Protein AF-A0A416Z9E9-F1 (afdb_monomer)

Secondary structure (DSSP, 8-state):
--SSSHHHHHHHHHHHHHHHTSS--S-EEEES-S---TT--HHHHHHHHHHHTTS--TTS---TTTTHHHHHHHHHHHHTTPPPPPP-SS--TT---BSSSSBBTTB-HHHH-HHHHHHHHS-STT-S---SSEEEEEEGGGGGSHHHHHHHHHH--TT-EEEEE-TTT--EEEEEEEEEEEEETTEEEEEEEETTTTEEEEHHHHHHTS-TT-EEEEEE-S-----HHHHHHHHHHHTS-HHHHHHHHHHHHT---SSHHHHHHHHHHHHHHHHHHHHHHHHH---PBPP-HHHHHHHHHHHHHHHHHHHHHHHT-S-HHHHHHHHHHHHHHHHHHHHHHHHHHHTTT---HHHHHHIIIIIIS--PPPTTB-

Foldseek 3Di:
DPPPPVVVVVVVVVVVVVVVVFDPDLKPFVDQAFDQPLQFQLLQLLVLLVPDLQPHDPVADQPLVAQNQQLSLLVSRVSRPDDFDQFAQDDDLCGADAQYDDPGRHGDCLNRPFVSVCQACHDDVNRRVVQANTKIKHFLLLLVDLLSVLVVLLQDGRSKKKWKAALPPRGTGGMWTWNHWAQDPNDTWTWIGGRNNSDIDTPSVVSNPDDRRIMIMIGHHHDQDDDPVLVVCLVVLLPDDLVRLRVLLVVLSPDDDPDSVSSSSSVSNNSSSSVNNSVVVVVPPPAQDADDLVNLVVVLVVLLVVLVVVLVVLVPDPDVVSVVVCVVVNVVSVVLNVVSVVLNVVSVVDPPVVVSQCCVDCPRVNHDPDPRHD

Radius of gyration: 22.49 Å; Cα contacts (8 Å, |Δi|>4): 586; chains: 1; bounding box: 53×65×63 Å

Structure (mmCIF, N/CA/C/O backbone):
data_AF-A0A416Z9E9-F1
#
_entry.id   AF-A0A416Z9E9-F1
#
loop_
_atom_site.group_PDB
_atom_site.id
_atom_site.type_symbol
_atom_site.label_atom_id
_atom_site.label_alt_id
_atom_site.label_comp_id
_atom_site.label_asym_id
_atom_site.label_entity_id
_atom_site.label_seq_id
_atom_site.pdbx_PDB_ins_code
_atom_site.Cartn_x
_atom_site.Cartn_y
_atom_site.Cartn_z
_atom_site.occupancy
_atom_site.B_iso_or_equiv
_atom_site.auth_seq_id
_atom_site.auth_comp_id
_atom_site.auth_asym_id
_atom_site.auth_atom_id
_atom_site.pdbx_PDB_model_num
ATOM 1 N N . MET A 1 1 ? 13.377 45.995 7.962 1.00 37.72 1 MET A N 1
ATOM 2 C CA . MET A 1 1 ? 12.159 45.199 8.269 1.00 37.72 1 MET A CA 1
ATOM 3 C C . MET A 1 1 ? 12.322 43.715 7.885 1.00 37.72 1 MET A C 1
ATOM 5 O O . MET A 1 1 ? 11.577 43.21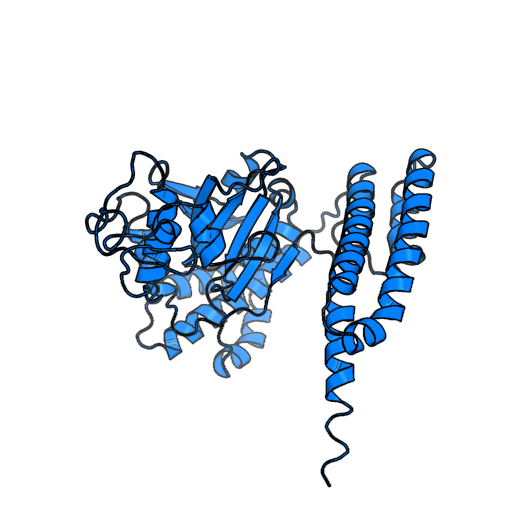5 7.058 1.00 37.72 1 MET A O 1
ATOM 9 N N . LYS A 1 2 ? 13.276 42.981 8.484 1.00 34.38 2 LYS A N 1
ATOM 10 C CA . LYS A 1 2 ? 13.505 41.537 8.215 1.00 34.38 2 LYS A CA 1
ATOM 11 C C . LYS A 1 2 ? 13.654 40.677 9.490 1.00 34.38 2 LYS A C 1
ATOM 13 O O . LYS A 1 2 ? 14.173 39.575 9.438 1.00 34.38 2 LYS A O 1
ATOM 18 N N . GLY A 1 3 ? 13.193 41.171 10.645 1.00 32.12 3 GLY A N 1
ATOM 19 C CA . GLY A 1 3 ? 13.444 40.541 11.955 1.00 32.12 3 GLY A CA 1
ATOM 20 C C . GLY A 1 3 ? 12.225 39.988 12.702 1.00 32.12 3 GLY A C 1
ATOM 21 O O . GLY A 1 3 ? 12.380 39.524 13.824 1.00 32.12 3 GLY A O 1
ATOM 22 N N . LYS A 1 4 ? 11.009 40.044 12.135 1.00 31.53 4 LYS A N 1
ATOM 23 C CA . LYS A 1 4 ? 9.770 39.666 12.857 1.00 31.53 4 LYS A CA 1
ATOM 2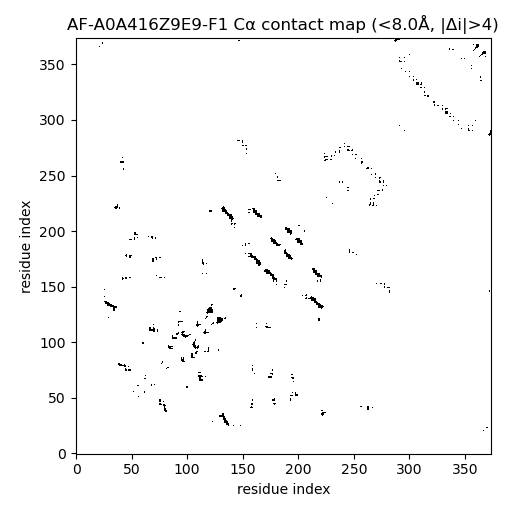4 C C . LYS A 1 4 ? 9.043 38.419 12.335 1.00 31.53 4 LYS A C 1
ATOM 26 O O . LYS A 1 4 ? 8.095 37.988 12.977 1.00 31.53 4 LYS A O 1
ATOM 31 N N . VAL A 1 5 ? 9.492 37.809 11.233 1.00 31.20 5 VAL A N 1
ATOM 32 C CA . VAL A 1 5 ? 8.805 36.647 10.623 1.00 31.20 5 VAL A CA 1
ATOM 33 C C . VAL A 1 5 ? 9.395 35.297 11.073 1.00 31.20 5 VAL A C 1
ATOM 35 O O . VAL A 1 5 ? 8.660 34.324 11.188 1.00 31.20 5 VAL A O 1
ATOM 38 N N . MET A 1 6 ? 10.676 35.228 11.463 1.00 29.56 6 MET A N 1
ATOM 39 C CA . MET A 1 6 ? 11.317 33.955 11.857 1.00 29.56 6 MET A CA 1
ATOM 40 C C . MET A 1 6 ? 10.970 33.449 13.267 1.00 29.56 6 MET A C 1
ATOM 42 O O . MET A 1 6 ? 11.140 32.267 13.531 1.00 29.56 6 MET A O 1
ATOM 46 N N . LYS A 1 7 ? 10.432 34.286 14.166 1.00 30.80 7 LYS A N 1
ATOM 47 C CA . LYS A 1 7 ? 10.030 33.836 15.517 1.00 30.80 7 LYS A CA 1
ATOM 48 C C . LYS A 1 7 ? 8.657 33.154 15.573 1.00 30.80 7 LYS A C 1
ATOM 50 O O . LYS A 1 7 ? 8.348 32.529 16.577 1.00 30.80 7 LYS A O 1
ATOM 55 N N . LYS A 1 8 ? 7.834 33.262 14.520 1.00 29.70 8 LYS A N 1
ATOM 56 C CA . LYS A 1 8 ? 6.525 32.586 14.457 1.00 29.70 8 LYS A CA 1
ATOM 57 C C . LYS A 1 8 ? 6.575 31.215 13.775 1.00 29.70 8 LYS A C 1
ATOM 59 O O . LYS A 1 8 ? 5.733 30.386 14.087 1.00 29.70 8 LYS A O 1
ATOM 64 N N . LEU A 1 9 ? 7.558 30.941 12.909 1.00 28.00 9 LEU A N 1
ATOM 65 C CA . LEU A 1 9 ? 7.670 29.631 12.249 1.00 28.00 9 LEU A CA 1
ATOM 66 C C . LEU A 1 9 ? 8.229 28.524 13.165 1.00 28.00 9 LEU A C 1
ATOM 68 O O . LEU A 1 9 ? 7.845 27.372 12.999 1.00 28.00 9 LEU A O 1
ATOM 72 N N . SER A 1 10 ? 9.069 28.849 14.157 1.00 34.03 10 SER A N 1
ATOM 73 C CA . SER A 1 10 ? 9.656 27.842 15.060 1.00 34.03 10 SER A CA 1
ATOM 74 C C . SER A 1 10 ? 8.680 27.315 16.119 1.00 34.03 10 SER A C 1
ATOM 76 O O . SER A 1 10 ? 8.810 26.180 16.561 1.00 34.03 10 SER A O 1
ATOM 78 N N . SER A 1 11 ? 7.677 28.110 16.505 1.00 32.28 11 SER A N 1
ATOM 79 C CA . SER A 1 11 ? 6.665 27.711 17.496 1.00 32.28 11 SER A CA 1
ATOM 80 C C . SER A 1 11 ? 5.547 26.851 16.893 1.00 32.28 11 SER A C 1
ATOM 82 O O . SER A 1 11 ? 4.965 26.041 17.606 1.00 32.28 11 SER A O 1
ATOM 84 N N . ILE A 1 12 ? 5.266 26.990 15.593 1.00 32.12 12 ILE A N 1
ATOM 85 C CA . ILE A 1 12 ? 4.216 26.220 14.903 1.00 32.12 12 ILE A CA 1
ATOM 86 C C . ILE A 1 12 ? 4.691 24.787 14.613 1.00 32.12 12 ILE A C 1
ATOM 88 O O . ILE A 1 12 ? 3.906 23.852 14.720 1.00 32.12 12 ILE A O 1
ATOM 92 N N . PHE A 1 13 ? 5.983 24.597 14.324 1.00 33.84 13 PHE A N 1
ATOM 93 C CA . PHE A 1 13 ? 6.562 23.268 14.092 1.00 33.84 13 PHE A CA 1
ATOM 94 C C . PHE A 1 13 ? 6.724 22.456 15.387 1.00 33.84 13 PHE A C 1
ATOM 96 O O . PHE A 1 13 ? 6.467 21.256 15.393 1.00 33.84 13 PHE A O 1
ATOM 103 N N . ALA A 1 14 ? 7.064 23.116 16.501 1.00 31.05 14 ALA A N 1
ATOM 104 C CA . ALA A 1 14 ? 7.094 22.483 17.820 1.00 31.05 14 ALA A CA 1
ATOM 105 C C . ALA A 1 14 ? 5.685 22.072 18.292 1.00 31.05 14 ALA A C 1
ATOM 107 O O . ALA A 1 14 ? 5.512 20.979 18.821 1.00 31.05 14 ALA A O 1
ATOM 108 N N . LEU A 1 15 ? 4.654 22.887 18.016 1.00 28.66 15 LEU A N 1
ATOM 109 C CA . LEU A 1 15 ? 3.263 22.514 18.300 1.00 28.66 15 LEU A CA 1
ATOM 110 C C . LEU A 1 15 ? 2.759 21.357 17.422 1.00 28.66 15 LEU A C 1
ATOM 112 O O . LEU A 1 15 ? 1.961 20.562 17.898 1.00 28.66 15 LEU A O 1
ATOM 116 N N . ALA A 1 16 ? 3.207 21.247 16.168 1.00 31.11 16 ALA A N 1
ATOM 117 C CA . ALA A 1 16 ? 2.793 20.168 15.267 1.00 31.11 16 ALA A CA 1
ATOM 118 C C . ALA A 1 16 ? 3.342 18.797 15.698 1.00 31.11 16 ALA A C 1
ATOM 120 O O . ALA A 1 16 ? 2.638 17.798 15.587 1.00 31.11 16 ALA A O 1
ATOM 121 N N . ILE A 1 17 ? 4.556 18.754 16.260 1.00 38.00 17 ILE A N 1
ATOM 122 C CA . ILE A 1 17 ? 5.147 17.519 16.799 1.00 38.00 17 ILE A CA 1
ATOM 123 C C . ILE A 1 17 ? 4.448 17.122 18.109 1.00 38.00 17 ILE A C 1
ATOM 125 O O . ILE A 1 17 ? 4.062 15.967 18.263 1.00 38.00 17 ILE A O 1
ATOM 129 N N . VAL A 1 18 ? 4.160 18.081 18.996 1.00 33.66 18 VAL A N 1
ATOM 130 C CA . VAL A 1 18 ? 3.412 17.824 20.243 1.00 33.66 18 VAL A CA 1
ATOM 131 C C . VAL A 1 18 ? 1.944 17.450 19.969 1.00 33.66 18 VAL A C 1
ATOM 133 O O . VAL A 1 18 ? 1.391 16.602 20.663 1.00 33.66 18 VAL A O 1
ATOM 136 N N . ALA A 1 19 ? 1.322 17.998 18.918 1.00 31.42 19 ALA A N 1
ATOM 137 C CA . ALA A 1 19 ? -0.028 17.625 18.484 1.00 31.42 19 ALA A CA 1
ATOM 138 C C . ALA A 1 19 ? -0.085 16.263 17.765 1.00 31.42 19 ALA A C 1
ATOM 140 O O . ALA A 1 19 ? -1.108 15.588 17.832 1.00 31.42 19 ALA A O 1
ATOM 141 N N . SER A 1 20 ? 1.008 15.823 17.129 1.00 35.00 20 SER A N 1
ATOM 142 C CA . SER A 1 20 ? 1.101 14.483 16.521 1.00 35.00 20 SER A CA 1
ATOM 143 C C . SER A 1 20 ? 1.224 13.346 17.547 1.00 35.00 20 SER A C 1
ATOM 145 O O . SER A 1 20 ? 1.009 12.188 17.208 1.00 35.00 20 SER A O 1
ATOM 147 N N . MET A 1 21 ? 1.515 13.673 18.811 1.00 37.28 21 MET A N 1
ATOM 148 C CA . MET A 1 21 ? 1.661 12.718 19.920 1.00 37.28 21 MET A CA 1
ATOM 149 C C . MET A 1 21 ? 0.378 12.542 20.765 1.00 37.28 21 MET A C 1
ATOM 151 O O . MET A 1 21 ? 0.430 11.920 21.828 1.00 37.28 21 MET A O 1
ATOM 155 N N . LEU A 1 22 ? -0.751 13.097 20.298 1.00 36.03 22 LEU A N 1
ATOM 156 C CA . LEU A 1 22 ? -2.071 13.122 20.957 1.00 36.03 22 LEU A CA 1
ATOM 157 C C . LEU A 1 22 ? -3.143 12.286 20.230 1.00 36.03 22 LEU A C 1
ATOM 159 O O . LEU A 1 22 ? -4.338 12.486 20.442 1.00 36.03 22 LEU A O 1
ATOM 163 N N . LEU A 1 23 ? -2.748 11.368 19.349 1.00 32.09 23 LEU A N 1
ATOM 164 C CA . LEU A 1 23 ? -3.682 10.474 18.672 1.00 32.09 23 LEU A CA 1
ATOM 165 C C . LEU A 1 23 ? -3.441 9.045 19.151 1.00 32.09 23 LEU A C 1
ATO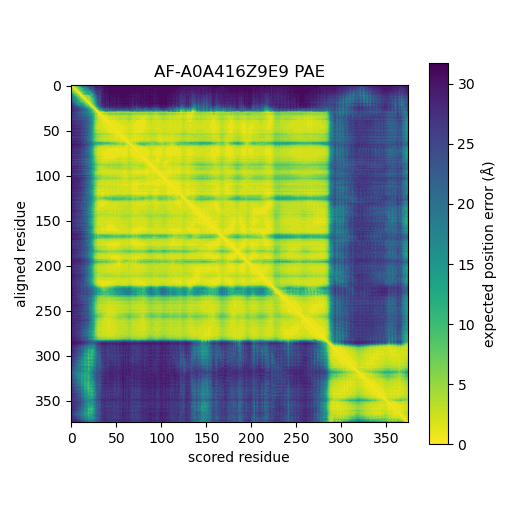M 167 O O . LEU A 1 23 ? -2.314 8.553 19.113 1.00 32.09 23 LEU A O 1
ATOM 171 N N . ASN A 1 24 ? -4.516 8.371 19.562 1.00 38.88 24 ASN A N 1
ATOM 172 C CA . ASN A 1 24 ? -4.565 6.919 19.501 1.00 38.88 24 ASN A CA 1
ATOM 173 C C . ASN A 1 24 ? -4.246 6.521 18.074 1.00 38.88 24 ASN A C 1
ATOM 175 O O . ASN A 1 24 ? -5.071 6.668 17.179 1.00 38.88 24 ASN A O 1
ATOM 179 N N . VAL A 1 25 ? -3.039 6.040 17.860 1.00 36.06 25 VAL A N 1
ATOM 180 C CA . VAL A 1 25 ? -2.725 5.322 16.651 1.00 36.06 25 VAL A CA 1
ATOM 181 C C . VAL A 1 25 ? -1.887 4.142 17.098 1.00 36.06 25 VAL A C 1
ATOM 183 O O . VAL A 1 25 ? -0.678 4.235 17.273 1.00 36.06 25 VAL A O 1
ATOM 186 N N . SER A 1 26 ? -2.538 2.988 17.161 1.00 36.75 26 SER A N 1
ATOM 187 C CA . SER A 1 26 ? -2.006 1.658 16.816 1.00 36.75 26 SER A CA 1
ATOM 188 C C . SER A 1 26 ? -1.337 1.620 15.422 1.00 36.75 26 SER A C 1
ATOM 190 O O . SER A 1 26 ? -1.172 0.579 14.802 1.00 36.75 26 SER A O 1
ATOM 192 N N . THR A 1 27 ? -0.946 2.779 14.894 1.00 39.44 27 THR A N 1
ATOM 193 C CA . THR A 1 27 ? -0.433 3.013 13.561 1.00 39.44 27 THR A CA 1
ATOM 194 C C . THR A 1 27 ? 0.827 3.828 13.763 1.00 39.44 27 THR A C 1
ATOM 196 O O . THR A 1 27 ? 0.797 5.044 13.968 1.00 39.44 27 THR A O 1
ATOM 199 N N . TYR A 1 28 ? 1.963 3.150 13.725 1.00 46.44 28 TYR A N 1
ATOM 200 C CA . TYR A 1 28 ? 3.233 3.841 13.633 1.00 46.44 28 TYR A CA 1
ATOM 201 C C . TYR A 1 28 ? 3.334 4.355 12.202 1.00 46.44 28 TYR A C 1
ATOM 203 O O . TYR A 1 28 ? 3.721 3.616 11.294 1.00 46.44 28 TYR A O 1
ATOM 211 N N . ALA A 1 29 ? 2.929 5.605 11.970 1.00 51.12 29 ALA A N 1
ATOM 212 C CA . ALA A 1 29 ? 3.428 6.327 10.812 1.00 51.12 29 ALA A CA 1
ATOM 213 C C . ALA A 1 29 ? 4.939 6.446 11.014 1.00 51.12 29 ALA A C 1
ATOM 215 O O . ALA A 1 29 ? 5.413 7.237 11.822 1.00 51.12 29 ALA A O 1
ATOM 216 N N . VAL A 1 30 ? 5.688 5.584 10.332 1.00 61.94 30 VAL A N 1
ATOM 217 C CA . VAL A 1 30 ? 7.149 5.571 10.419 1.00 61.94 30 VAL A CA 1
ATOM 218 C C . VAL A 1 30 ? 7.695 6.826 9.742 1.00 61.94 30 VAL A C 1
ATOM 220 O O . VAL A 1 30 ? 8.665 7.417 10.206 1.00 61.94 30 VAL A O 1
ATOM 223 N N . TYR A 1 31 ? 7.035 7.257 8.665 1.00 71.06 31 TYR A N 1
ATOM 224 C CA . TYR A 1 31 ? 7.172 8.594 8.102 1.00 71.06 31 TYR A CA 1
ATOM 225 C C . TYR A 1 31 ? 5.932 8.965 7.275 1.00 71.06 31 TYR A C 1
ATOM 227 O O . TYR A 1 31 ? 5.266 8.101 6.693 1.00 71.06 31 TYR A O 1
ATOM 235 N N . ASP A 1 32 ? 5.640 10.262 7.190 1.00 79.56 32 ASP A N 1
ATOM 236 C CA . ASP A 1 32 ? 4.487 10.819 6.472 1.00 79.56 32 ASP A CA 1
ATOM 237 C C . ASP A 1 32 ? 4.856 11.928 5.459 1.00 79.56 32 ASP A C 1
ATOM 239 O O . ASP A 1 32 ? 3.979 12.530 4.830 1.00 79.56 32 ASP A O 1
ATOM 243 N N . ASN A 1 33 ? 6.156 12.179 5.298 1.00 76.88 33 ASN A N 1
ATOM 244 C CA . ASN A 1 33 ? 6.738 13.329 4.609 1.00 76.88 33 ASN A CA 1
ATOM 245 C C . ASN A 1 33 ? 7.740 12.936 3.503 1.00 76.88 33 ASN A C 1
ATOM 247 O O . ASN A 1 33 ? 8.652 13.706 3.190 1.00 76.88 33 ASN A O 1
ATOM 251 N N . GLY A 1 34 ? 7.578 11.749 2.914 1.00 85.62 34 GLY A N 1
ATOM 252 C CA . GLY A 1 34 ? 8.381 11.284 1.784 1.00 85.62 34 GLY A CA 1
ATOM 253 C C . GLY A 1 34 ? 8.116 12.067 0.485 1.00 85.62 34 GLY A C 1
ATOM 254 O O . GLY A 1 34 ? 7.310 13.007 0.450 1.00 85.62 34 GLY A O 1
ATOM 255 N N . PRO A 1 35 ? 8.784 11.707 -0.627 1.00 91.19 35 PRO A N 1
ATOM 256 C CA . PRO A 1 35 ? 8.547 12.336 -1.921 1.00 91.19 35 PRO A CA 1
ATOM 257 C C . PRO A 1 35 ? 7.087 12.178 -2.354 1.00 91.19 35 PRO A C 1
ATOM 259 O O . PRO A 1 35 ? 6.490 11.111 -2.262 1.00 91.19 35 PRO A O 1
ATOM 262 N N . ARG A 1 36 ? 6.501 13.252 -2.891 1.00 88.25 36 ARG A N 1
ATOM 263 C CA . ARG A 1 36 ? 5.078 13.263 -3.267 1.00 88.25 36 ARG A CA 1
ATOM 264 C C . ARG A 1 36 ? 4.733 12.361 -4.454 1.00 88.25 36 ARG A C 1
ATOM 266 O O . ARG A 1 36 ? 3.560 12.044 -4.618 1.00 88.25 36 ARG A O 1
ATOM 273 N N . ASN A 1 37 ? 5.719 12.013 -5.286 1.00 94.56 37 ASN A N 1
ATOM 274 C CA . ASN A 1 37 ? 5.574 11.182 -6.487 1.00 94.56 37 ASN A CA 1
ATOM 275 C C . ASN A 1 37 ? 4.373 11.578 -7.366 1.00 94.56 37 ASN A C 1
ATOM 277 O O . ASN A 1 37 ? 3.569 10.740 -7.759 1.00 94.56 37 ASN A O 1
ATOM 281 N N . THR A 1 38 ? 4.238 12.872 -7.677 1.00 89.06 38 THR A N 1
ATOM 282 C CA . THR A 1 38 ? 3.080 13.421 -8.410 1.00 89.06 38 THR A CA 1
ATOM 283 C C . THR A 1 38 ? 2.961 12.918 -9.851 1.00 89.06 38 THR A C 1
ATOM 285 O O . THR A 1 38 ? 1.918 13.100 -10.475 1.00 89.06 38 THR A O 1
ATOM 288 N N . GLN A 1 39 ? 4.019 12.303 -10.382 1.00 91.81 39 GLN A N 1
ATOM 289 C CA . GLN A 1 39 ? 4.037 11.617 -11.673 1.00 91.81 39 GLN A CA 1
ATOM 290 C C . GLN A 1 39 ? 3.404 10.216 -11.643 1.00 91.81 39 GLN A C 1
ATOM 292 O O . GLN A 1 39 ? 3.127 9.671 -12.707 1.00 91.81 39 GLN A O 1
ATOM 297 N N . TYR A 1 40 ? 3.197 9.630 -10.458 1.00 95.81 40 TYR A N 1
ATOM 298 C CA . TYR A 1 40 ? 2.615 8.298 -10.326 1.00 95.81 40 TYR A CA 1
ATOM 299 C C . TYR A 1 40 ? 1.145 8.307 -10.764 1.00 95.81 40 TYR A C 1
ATOM 301 O O . TYR A 1 40 ? 0.335 9.092 -10.270 1.00 95.81 40 TYR A O 1
ATOM 309 N N . ASN A 1 41 ? 0.813 7.436 -11.708 1.00 96.50 41 ASN A N 1
ATOM 310 C CA . ASN A 1 41 ? -0.507 7.259 -12.285 1.00 96.50 41 ASN A CA 1
ATOM 311 C C . ASN A 1 41 ? -1.158 6.010 -11.678 1.00 96.50 41 ASN A C 1
ATOM 313 O O . ASN A 1 41 ? -0.851 4.870 -12.048 1.00 96.50 41 ASN A O 1
ATOM 317 N N . ARG A 1 42 ? -2.069 6.239 -10.732 1.00 96.38 42 ARG A N 1
ATOM 318 C CA . ARG A 1 42 ? -2.780 5.179 -10.013 1.00 96.38 42 ARG A CA 1
ATOM 319 C C . ARG A 1 42 ? -3.748 4.429 -10.926 1.00 96.38 42 ARG A C 1
ATOM 321 O O . ARG A 1 42 ? -3.937 3.234 -10.725 1.00 96.38 42 ARG A O 1
ATOM 328 N N . THR A 1 43 ? -4.307 5.066 -11.960 1.00 96.94 43 THR A N 1
ATOM 329 C CA . THR A 1 43 ? -5.160 4.379 -12.949 1.00 96.94 43 THR A CA 1
ATOM 330 C C . THR A 1 43 ? -4.367 3.346 -13.759 1.00 96.94 43 THR A C 1
ATOM 332 O O . THR A 1 43 ? -4.862 2.243 -14.003 1.00 96.94 43 THR A O 1
ATOM 335 N N . ASN A 1 44 ? -3.123 3.646 -14.133 1.00 97.69 44 ASN A N 1
ATOM 336 C CA . ASN A 1 44 ? -2.247 2.703 -14.829 1.00 97.69 44 ASN A CA 1
ATOM 337 C C . ASN A 1 44 ? -1.815 1.564 -13.905 1.00 97.69 44 ASN A C 1
ATOM 339 O O . ASN A 1 44 ? -1.877 0.405 -14.311 1.00 97.69 44 ASN A O 1
ATOM 343 N N . ALA A 1 45 ? -1.441 1.876 -12.659 1.00 98.38 45 ALA A N 1
ATOM 344 C CA . ALA A 1 45 ? -1.127 0.860 -11.656 1.00 98.38 45 ALA A CA 1
ATOM 345 C C . ALA A 1 45 ? -2.328 -0.072 -11.414 1.00 98.38 45 ALA A C 1
ATOM 347 O O . ALA A 1 45 ? -2.192 -1.290 -11.501 1.00 98.38 45 ALA A O 1
ATOM 348 N N . GLN A 1 46 ? -3.527 0.487 -11.218 1.00 97.94 46 GLN A N 1
ATOM 349 C CA . GLN A 1 46 ? -4.781 -0.261 -11.094 1.00 97.94 46 GLN A CA 1
ATOM 350 C C . GLN A 1 46 ? -5.020 -1.170 -12.306 1.00 97.94 46 GLN A C 1
ATOM 352 O O . GLN A 1 46 ? -5.261 -2.364 -12.144 1.00 97.94 46 GLN A O 1
ATOM 357 N N . SER A 1 47 ? -4.900 -0.628 -13.520 1.00 97.81 47 SER A N 1
ATOM 358 C CA . SER A 1 47 ? -5.098 -1.387 -14.762 1.00 97.81 47 SER A CA 1
ATOM 359 C C . SER A 1 47 ? -4.092 -2.531 -14.903 1.00 97.81 47 SER A C 1
ATOM 361 O O . SER A 1 47 ? -4.456 -3.623 -15.343 1.00 97.81 47 SER A O 1
ATOM 363 N N . TYR A 1 48 ? -2.837 -2.306 -14.501 1.00 98.56 48 TYR A N 1
ATOM 364 C CA . TYR A 1 48 ? -1.798 -3.332 -14.503 1.00 98.56 48 TYR A CA 1
ATOM 365 C C . TYR A 1 48 ? -2.141 -4.477 -13.549 1.00 98.56 48 TYR A C 1
ATOM 367 O O . TYR A 1 48 ? -2.106 -5.641 -13.947 1.00 98.56 48 TYR A O 1
ATOM 375 N N . ILE A 1 49 ? -2.537 -4.153 -12.313 1.00 98.50 49 ILE A N 1
ATOM 376 C CA . ILE A 1 49 ? -2.930 -5.155 -11.314 1.00 98.50 49 ILE A CA 1
ATOM 377 C C . ILE A 1 49 ? -4.139 -5.948 -11.821 1.00 98.50 49 ILE A C 1
ATOM 379 O O . ILE A 1 49 ? -4.126 -7.177 -11.797 1.00 98.50 49 ILE A O 1
ATOM 383 N N . GLY A 1 50 ? -5.156 -5.257 -12.345 1.00 97.81 50 GLY A N 1
ATOM 384 C CA . GLY A 1 50 ? -6.353 -5.867 -12.925 1.00 97.81 50 GLY A CA 1
ATOM 385 C C . GLY A 1 50 ? -6.051 -6.859 -14.051 1.00 97.81 50 GLY A C 1
ATOM 386 O O . GLY A 1 50 ? -6.673 -7.916 -14.124 1.00 97.81 50 GLY A O 1
ATOM 387 N N . ARG A 1 51 ? -5.073 -6.541 -14.905 1.00 98.06 51 ARG A N 1
ATOM 388 C CA . ARG A 1 51 ? -4.675 -7.384 -16.038 1.00 98.06 51 ARG A CA 1
ATOM 389 C C . ARG A 1 51 ? -3.833 -8.589 -15.628 1.00 98.06 51 ARG A C 1
ATOM 391 O O . ARG A 1 51 ? -4.010 -9.655 -16.209 1.00 98.06 51 ARG A O 1
ATOM 398 N N . TYR A 1 52 ? -2.911 -8.412 -14.683 1.00 98.38 52 TYR A N 1
ATOM 399 C CA . TYR A 1 52 ? -1.843 -9.387 -14.455 1.00 98.38 52 TYR A CA 1
ATOM 400 C C . TYR A 1 52 ? -1.924 -10.140 -13.128 1.00 98.38 52 TYR A C 1
ATOM 402 O O . TYR A 1 52 ? -1.099 -11.013 -12.902 1.00 98.38 52 TYR A O 1
ATOM 410 N N . THR A 1 53 ? -2.912 -9.885 -12.264 1.00 98.12 53 THR A N 1
ATOM 411 C CA . THR A 1 53 ? -3.038 -10.615 -10.983 1.00 98.12 53 THR A CA 1
ATOM 412 C C . THR A 1 53 ? -3.153 -12.132 -11.170 1.00 98.12 53 THR A C 1
ATOM 414 O O . THR A 1 53 ? -2.474 -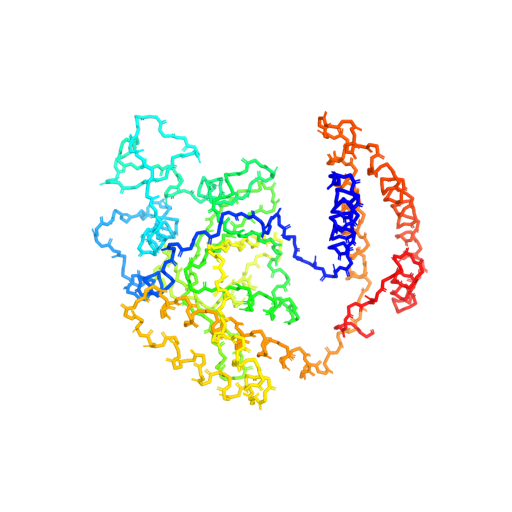12.863 -10.464 1.00 98.12 53 THR A O 1
ATOM 417 N N . THR A 1 54 ? -3.963 -12.604 -12.125 1.00 97.06 54 THR A N 1
ATOM 418 C CA . THR A 1 54 ? -4.221 -14.045 -12.354 1.00 97.06 54 THR A CA 1
ATOM 419 C C . THR A 1 54 ? -3.516 -14.614 -13.584 1.00 97.06 54 THR A C 1
ATOM 421 O O . THR A 1 54 ? -3.823 -15.714 -14.037 1.00 97.06 54 THR A O 1
ATOM 424 N N . SER A 1 55 ? -2.643 -13.825 -14.202 1.00 95.44 55 SER A N 1
ATOM 425 C CA . SER A 1 55 ? -1.874 -14.209 -15.381 1.00 95.44 55 SER A CA 1
ATOM 426 C C . SER A 1 55 ? -0.610 -13.363 -15.381 1.00 95.44 55 SER A C 1
ATOM 428 O O . SER A 1 55 ? -0.699 -12.197 -15.765 1.00 95.44 55 SER A O 1
ATOM 430 N N . PRO A 1 56 ? 0.545 -13.896 -14.956 1.00 95.62 56 PRO A N 1
ATOM 431 C CA . PRO A 1 56 ? 1.793 -13.142 -14.915 1.00 95.62 56 PRO A CA 1
ATOM 432 C C . PRO A 1 56 ? 2.119 -12.471 -16.254 1.00 95.62 56 PRO A C 1
ATOM 434 O O . PRO A 1 56 ? 1.799 -12.995 -17.325 1.00 95.62 56 PRO A O 1
ATOM 437 N N . ASN A 1 57 ? 2.733 -11.287 -16.204 1.00 97.38 57 ASN A N 1
ATOM 438 C CA . ASN A 1 57 ? 3.083 -10.551 -17.414 1.00 97.38 57 ASN A CA 1
ATOM 439 C C . ASN A 1 57 ? 4.246 -11.256 -18.147 1.00 97.38 57 ASN A C 1
ATOM 441 O O . ASN A 1 57 ? 5.335 -11.324 -17.577 1.00 97.38 57 ASN A O 1
ATOM 445 N N . PRO A 1 58 ? 4.068 -11.719 -19.402 1.00 96.88 58 PRO A N 1
ATOM 446 C CA . PRO A 1 58 ? 5.111 -12.432 -20.144 1.00 96.88 58 PRO A CA 1
ATOM 447 C C . PRO A 1 58 ? 6.349 -11.583 -20.478 1.00 96.88 58 PRO A C 1
ATOM 449 O O . PRO A 1 58 ? 7.381 -12.147 -20.838 1.00 96.88 58 PRO A O 1
ATOM 452 N N . ASP A 1 59 ? 6.277 -10.254 -20.351 1.00 97.00 59 ASP A N 1
ATOM 453 C CA . ASP A 1 59 ? 7.429 -9.360 -20.545 1.00 97.00 59 ASP A CA 1
ATOM 454 C C . ASP A 1 59 ? 8.452 -9.448 -19.396 1.00 97.00 59 ASP A C 1
ATOM 456 O O . ASP A 1 59 ? 9.581 -8.966 -19.519 1.00 97.00 59 ASP A O 1
ATOM 460 N N . TYR A 1 60 ? 8.071 -10.061 -18.273 1.00 97.56 60 TYR A N 1
ATOM 461 C CA . TYR A 1 60 ? 8.919 -10.253 -17.104 1.00 97.56 60 TYR A CA 1
ATOM 462 C C . TYR A 1 60 ? 9.116 -11.743 -16.843 1.00 97.56 60 TYR A C 1
ATOM 464 O O . TYR A 1 60 ? 8.218 -12.563 -17.013 1.00 97.56 60 TYR A O 1
ATOM 472 N N . TYR A 1 61 ? 10.314 -12.102 -16.393 1.00 96.25 61 TYR A N 1
ATOM 473 C CA . TYR A 1 61 ? 10.567 -13.447 -15.890 1.00 96.25 61 TYR A CA 1
ATOM 474 C C . TYR A 1 61 ? 9.699 -13.714 -14.656 1.00 96.25 61 TYR A C 1
ATOM 476 O O . TYR A 1 61 ? 9.683 -12.899 -13.731 1.00 96.25 61 TYR A O 1
ATOM 484 N N . TYR A 1 62 ? 9.019 -14.859 -14.663 1.00 95.75 62 TYR A N 1
ATOM 485 C CA . TYR A 1 62 ? 8.191 -15.327 -13.560 1.00 95.75 62 TYR A CA 1
ATOM 486 C C . TYR A 1 62 ? 9.043 -16.109 -12.558 1.00 95.75 62 TYR A C 1
ATOM 488 O O . TYR A 1 62 ? 9.527 -17.201 -12.866 1.00 95.75 62 TYR A O 1
ATOM 496 N N . PHE A 1 63 ? 9.238 -15.546 -11.369 1.00 91.50 63 PHE A N 1
ATOM 497 C CA . PHE A 1 63 ? 10.119 -16.090 -10.331 1.00 91.50 63 PHE A CA 1
ATOM 498 C C . PHE A 1 63 ? 9.410 -17.156 -9.485 1.00 91.50 63 PHE A C 1
ATOM 500 O O . PHE A 1 63 ? 9.155 -16.959 -8.291 1.00 91.50 63 PHE A O 1
ATOM 507 N N . ASN A 1 64 ? 9.086 -18.296 -10.102 1.00 86.25 64 ASN A N 1
ATOM 508 C CA . ASN A 1 64 ? 8.406 -19.413 -9.436 1.00 86.25 64 ASN A CA 1
ATOM 509 C C . ASN A 1 64 ? 9.231 -20.045 -8.297 1.00 86.25 64 ASN A C 1
ATOM 511 O O . ASN A 1 64 ? 8.679 -20.697 -7.413 1.00 86.25 64 ASN A O 1
ATOM 515 N N . GLU A 1 65 ? 10.540 -19.806 -8.281 1.00 83.94 65 GLU A N 1
ATOM 516 C CA . GLU A 1 65 ? 11.469 -20.172 -7.215 1.00 83.94 65 GLU A CA 1
ATOM 517 C C . GLU A 1 65 ? 11.377 -19.264 -5.972 1.00 83.94 65 GLU A C 1
ATOM 519 O O . GLU A 1 65 ? 12.038 -19.518 -4.962 1.00 83.94 65 GLU A O 1
ATOM 524 N N . GLY A 1 66 ? 10.559 -18.211 -6.036 1.00 84.75 66 GLY A N 1
ATOM 525 C CA . GLY A 1 66 ? 10.380 -17.209 -4.995 1.00 84.75 66 GLY A CA 1
ATOM 526 C C . GLY A 1 66 ? 10.818 -15.814 -5.442 1.00 84.75 66 GLY A C 1
ATOM 527 O O . GLY A 1 66 ? 11.770 -15.636 -6.197 1.00 84.75 66 GLY A O 1
ATOM 528 N N . GLY A 1 67 ? 10.125 -14.797 -4.927 1.00 85.69 67 GLY A N 1
ATOM 529 C CA . GLY A 1 67 ? 10.378 -13.389 -5.254 1.00 85.69 67 GLY A CA 1
ATOM 530 C C . GLY A 1 67 ? 9.373 -12.780 -6.230 1.00 85.69 67 GLY A C 1
ATOM 531 O O . GLY A 1 67 ? 9.304 -11.553 -6.334 1.00 85.69 67 GLY A O 1
ATOM 532 N N . ASP A 1 68 ? 8.526 -13.593 -6.868 1.00 95.19 68 ASP A N 1
ATOM 533 C CA . ASP A 1 68 ? 7.589 -13.081 -7.869 1.00 95.19 68 ASP A CA 1
ATOM 534 C C . ASP A 1 68 ? 6.555 -12.116 -7.287 1.00 95.19 68 ASP A C 1
ATOM 536 O O . ASP A 1 68 ? 6.320 -11.056 -7.856 1.00 95.19 68 ASP A O 1
ATOM 540 N N . CYS A 1 69 ? 6.082 -12.350 -6.057 1.00 96.19 69 CYS A N 1
ATOM 541 C CA . CYS A 1 69 ? 5.235 -11.387 -5.348 1.00 96.19 69 CYS A CA 1
ATOM 542 C C . CYS A 1 69 ? 5.853 -9.974 -5.266 1.00 96.19 69 CYS A C 1
ATOM 544 O O . CYS A 1 69 ? 5.141 -8.972 -5.300 1.00 96.19 69 CYS A O 1
ATOM 546 N N . THR A 1 70 ? 7.185 -9.874 -5.173 1.00 97.62 70 THR A N 1
ATOM 547 C CA . THR A 1 70 ? 7.905 -8.590 -5.154 1.00 97.62 70 THR A CA 1
ATOM 548 C C . THR A 1 70 ? 8.175 -8.076 -6.563 1.00 97.62 70 THR A C 1
ATOM 550 O O . THR A 1 70 ? 8.049 -6.875 -6.797 1.00 97.62 70 THR A O 1
ATOM 553 N N . SER A 1 71 ? 8.489 -8.969 -7.507 1.00 98.12 71 SER A N 1
ATOM 554 C CA . SER A 1 71 ? 8.597 -8.622 -8.928 1.00 98.12 71 SER A CA 1
ATOM 555 C C . SER A 1 71 ? 7.296 -7.990 -9.422 1.00 98.12 71 SER A C 1
ATOM 557 O O . SER A 1 71 ? 7.332 -6.905 -9.997 1.00 98.12 71 SER A O 1
ATOM 559 N N . PHE A 1 72 ? 6.147 -8.591 -9.111 1.00 98.62 72 PHE A N 1
ATOM 560 C CA . PHE A 1 72 ? 4.823 -8.062 -9.415 1.00 98.62 72 PHE A CA 1
ATOM 561 C C . PHE A 1 72 ? 4.598 -6.676 -8.817 1.00 98.62 72 PHE A C 1
ATOM 563 O O . PHE A 1 72 ? 4.232 -5.753 -9.539 1.00 98.62 72 PHE A O 1
ATOM 570 N N . ALA A 1 73 ? 4.882 -6.494 -7.524 1.00 98.69 73 ALA A N 1
ATOM 571 C CA . ALA A 1 73 ? 4.796 -5.183 -6.884 1.00 98.69 73 ALA A CA 1
ATOM 572 C C . ALA A 1 73 ? 5.672 -4.142 -7.605 1.00 98.69 73 ALA A C 1
ATOM 574 O O . ALA A 1 73 ? 5.209 -3.040 -7.893 1.00 98.69 73 ALA A O 1
ATOM 575 N N . SER A 1 74 ? 6.907 -4.493 -7.978 1.00 98.75 74 SER A N 1
ATOM 576 C CA . SER A 1 74 ? 7.792 -3.593 -8.724 1.00 98.75 74 SER A CA 1
ATOM 577 C C . SER A 1 74 ? 7.261 -3.262 -10.122 1.00 98.75 74 SER A C 1
ATOM 579 O O . SER A 1 74 ? 7.300 -2.104 -10.542 1.00 98.75 74 SER A O 1
ATOM 581 N N . GLN A 1 75 ? 6.707 -4.251 -10.825 1.00 98.75 75 GLN A N 1
ATOM 582 C CA . GLN A 1 75 ? 6.063 -4.058 -12.122 1.00 98.75 75 GLN A CA 1
ATOM 583 C C . GLN A 1 75 ? 4.861 -3.110 -12.024 1.00 98.75 75 GLN A C 1
ATOM 585 O O . GLN A 1 75 ? 4.719 -2.225 -12.864 1.00 98.75 75 GLN A O 1
ATOM 590 N N . VAL A 1 76 ? 4.037 -3.240 -10.979 1.00 98.81 76 VAL A N 1
ATOM 591 C CA . VAL A 1 76 ? 2.910 -2.334 -10.701 1.00 98.81 76 VAL A CA 1
ATOM 592 C C . VAL A 1 76 ? 3.399 -0.896 -10.546 1.00 98.81 76 VAL A C 1
ATOM 594 O O . VAL A 1 76 ? 2.848 0.007 -11.179 1.00 98.81 76 VAL A O 1
ATOM 597 N N . LEU A 1 77 ? 4.461 -0.677 -9.762 1.00 98.81 77 LEU A N 1
ATOM 598 C CA . LEU A 1 77 ? 5.025 0.662 -9.575 1.00 98.81 77 LEU A CA 1
ATOM 599 C C . LEU A 1 77 ? 5.574 1.244 -10.881 1.00 98.81 77 LEU A C 1
ATOM 601 O O . LEU A 1 77 ? 5.355 2.420 -11.180 1.00 98.81 77 LEU A O 1
ATOM 605 N N . TYR A 1 78 ? 6.258 0.423 -11.677 1.00 98.81 78 TYR A N 1
ATOM 606 C CA . TYR A 1 78 ? 6.793 0.838 -12.970 1.00 98.81 78 TYR A CA 1
ATOM 607 C C . TYR A 1 78 ? 5.685 1.165 -13.978 1.00 98.81 78 TYR A C 1
ATOM 609 O O . TYR A 1 78 ? 5.730 2.211 -14.623 1.00 98.81 78 TYR A O 1
ATOM 617 N N . ALA A 1 79 ? 4.643 0.335 -14.060 1.00 98.56 79 ALA A N 1
ATOM 618 C CA . ALA A 1 79 ? 3.470 0.582 -14.898 1.00 98.56 79 ALA A CA 1
ATOM 619 C C . ALA A 1 79 ? 2.704 1.844 -14.469 1.00 98.56 79 ALA A C 1
ATOM 621 O O . ALA A 1 79 ? 2.180 2.575 -15.311 1.00 98.56 79 ALA A O 1
ATOM 622 N N . GLY A 1 80 ? 2.696 2.142 -13.168 1.00 98.00 80 GLY A N 1
ATOM 623 C CA . GLY A 1 80 ? 2.211 3.406 -12.624 1.00 98.00 80 GLY A CA 1
ATOM 624 C C . GLY A 1 80 ? 3.127 4.606 -12.898 1.00 98.00 80 GLY A C 1
ATOM 625 O O . GLY A 1 80 ? 2.786 5.719 -12.522 1.00 98.00 80 GLY A O 1
ATOM 626 N N . GLY A 1 81 ? 4.266 4.440 -13.573 1.00 97.50 81 GLY A N 1
ATOM 627 C CA . GLY A 1 81 ? 5.126 5.545 -14.011 1.00 97.50 81 GLY A CA 1
ATOM 628 C C . GLY A 1 81 ? 6.286 5.879 -13.073 1.00 97.50 81 GLY A C 1
ATOM 629 O O . GLY A 1 81 ? 6.891 6.944 -13.214 1.00 97.50 81 GLY A O 1
ATOM 630 N N . MET A 1 82 ? 6.626 5.003 -12.122 1.00 98.31 82 MET A N 1
ATOM 631 C CA . MET A 1 82 ? 7.867 5.151 -11.361 1.00 98.31 82 MET A CA 1
ATOM 632 C C . MET A 1 82 ? 9.076 4.767 -12.216 1.00 98.31 82 MET A C 1
ATOM 634 O O . MET A 1 82 ? 9.147 3.664 -12.750 1.00 98.31 82 MET A O 1
ATOM 638 N N . SER A 1 83 ? 10.052 5.667 -12.327 1.00 97.44 83 SER A N 1
ATOM 639 C CA . SER A 1 83 ? 11.249 5.433 -13.137 1.00 97.44 83 SER A CA 1
ATOM 640 C C . SER A 1 83 ? 12.207 4.440 -12.483 1.00 97.44 83 SER A C 1
ATOM 642 O O . SER A 1 83 ? 12.571 4.588 -11.316 1.00 97.44 83 SER A O 1
ATOM 6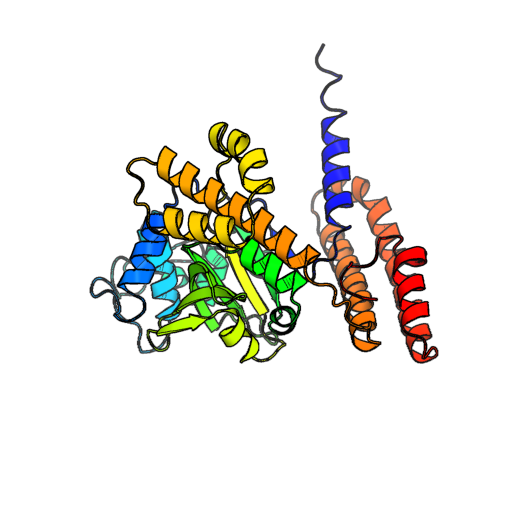44 N N . MET A 1 84 ? 12.689 3.482 -13.273 1.00 98.19 84 MET A N 1
ATOM 645 C CA . MET A 1 84 ? 13.834 2.649 -12.906 1.00 98.19 84 MET A CA 1
ATOM 646 C C . MET A 1 84 ? 15.112 3.490 -12.797 1.00 98.19 84 MET A C 1
ATOM 648 O O . MET A 1 84 ? 15.296 4.467 -13.529 1.00 98.19 84 MET A O 1
ATOM 652 N N . THR A 1 85 ? 16.029 3.086 -11.920 1.00 97.94 85 THR A N 1
ATOM 653 C CA . THR A 1 85 ? 17.393 3.631 -11.917 1.00 97.94 85 THR A CA 1
ATOM 654 C C . THR A 1 85 ? 18.201 3.048 -13.078 1.00 97.94 85 THR A C 1
ATOM 656 O O . THR A 1 85 ? 17.865 1.989 -13.598 1.00 97.94 85 THR A O 1
ATOM 659 N N . ALA A 1 86 ? 19.303 3.696 -13.460 1.00 97.44 86 ALA A N 1
ATOM 660 C CA . ALA A 1 86 ? 20.200 3.153 -14.479 1.00 97.44 86 ALA A CA 1
ATOM 661 C C . ALA A 1 86 ? 20.811 1.801 -14.054 1.00 97.44 86 ALA A C 1
ATOM 663 O O . ALA A 1 86 ? 21.080 1.578 -12.870 1.00 97.44 86 ALA A O 1
ATOM 664 N N . ALA A 1 87 ? 21.062 0.929 -15.036 1.00 97.00 87 ALA A N 1
ATOM 665 C CA . ALA A 1 87 ? 21.757 -0.337 -14.827 1.00 97.00 87 ALA A CA 1
ATOM 666 C C . ALA A 1 87 ? 23.196 -0.112 -14.342 1.00 97.00 87 ALA A C 1
ATOM 668 O O . ALA A 1 87 ? 23.909 0.754 -14.853 1.00 97.00 87 ALA A O 1
ATOM 669 N N . VAL A 1 88 ? 23.643 -0.942 -13.400 1.00 96.38 88 VAL A N 1
ATOM 670 C CA . VAL A 1 88 ? 25.003 -0.916 -12.842 1.00 96.38 88 VAL A CA 1
ATOM 671 C C . VAL A 1 88 ? 25.524 -2.339 -12.660 1.00 96.38 88 VAL A C 1
ATOM 673 O O . VAL A 1 88 ? 24.740 -3.272 -12.519 1.00 96.38 88 VAL A O 1
ATOM 676 N N . ASP A 1 89 ? 26.845 -2.519 -12.655 1.00 92.62 89 ASP A N 1
ATOM 677 C CA . ASP A 1 89 ? 27.454 -3.849 -12.499 1.00 92.62 89 ASP A CA 1
ATOM 678 C C . ASP A 1 89 ? 27.220 -4.446 -11.105 1.00 92.62 89 ASP A C 1
ATOM 680 O O . ASP A 1 89 ? 26.920 -5.630 -10.980 1.00 92.62 89 ASP A O 1
ATOM 684 N N . ASN A 1 90 ? 27.296 -3.609 -10.066 1.00 94.69 90 ASN A N 1
ATOM 685 C CA . ASN A 1 90 ? 27.135 -4.005 -8.667 1.00 94.69 90 ASN A CA 1
ATOM 686 C C . ASN A 1 90 ? 25.952 -3.246 -8.043 1.00 94.69 90 ASN A C 1
ATOM 688 O O . ASN A 1 90 ? 26.168 -2.236 -7.367 1.00 94.69 90 ASN A O 1
ATOM 692 N N . PRO A 1 91 ? 24.702 -3.659 -8.323 1.00 96.19 91 PRO A N 1
ATOM 693 C CA . PRO A 1 91 ? 23.530 -3.004 -7.763 1.00 96.19 91 PRO A CA 1
ATOM 694 C C . PRO A 1 91 ? 23.497 -3.127 -6.240 1.00 96.19 91 PRO A C 1
ATOM 696 O O . PRO A 1 91 ? 23.828 -4.1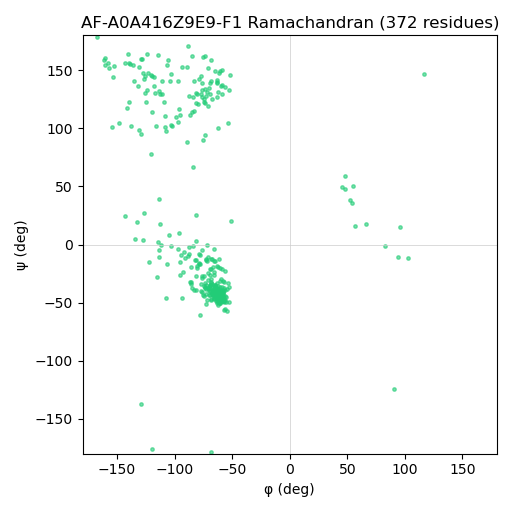66 -5.673 1.00 96.19 91 PRO A O 1
ATOM 699 N N . THR A 1 92 ? 23.058 -2.055 -5.591 1.00 94.75 92 THR A N 1
ATOM 700 C CA . THR A 1 92 ? 22.869 -1.965 -4.137 1.00 94.75 92 THR A CA 1
ATOM 701 C C . THR A 1 92 ? 21.405 -1.661 -3.817 1.00 94.75 92 THR A C 1
ATOM 703 O O . THR A 1 92 ? 20.580 -1.514 -4.722 1.00 94.75 92 THR A O 1
ATOM 706 N N . ASP A 1 93 ? 21.086 -1.468 -2.537 1.00 93.19 93 ASP A N 1
ATOM 707 C CA . ASP A 1 93 ? 19.747 -1.070 -2.082 1.00 93.19 93 ASP A CA 1
ATOM 708 C C . ASP A 1 93 ? 19.315 0.331 -2.539 1.00 93.19 93 ASP A C 1
ATOM 710 O O . ASP A 1 93 ? 18.175 0.726 -2.316 1.00 93.19 93 ASP A O 1
ATOM 714 N N . SER A 1 94 ? 20.189 1.085 -3.217 1.00 94.56 94 SER A N 1
ATOM 715 C CA . SER A 1 94 ? 19.845 2.347 -3.882 1.00 94.56 94 SER A CA 1
ATOM 716 C C . SER A 1 94 ? 19.553 2.198 -5.381 1.00 94.56 94 SER A C 1
ATOM 718 O O . SER A 1 94 ? 19.174 3.179 -6.025 1.00 94.56 94 SER A O 1
ATOM 720 N N . SER A 1 95 ? 19.704 0.993 -5.936 1.00 97.31 95 SER A N 1
ATOM 721 C CA . SER A 1 95 ? 19.356 0.644 -7.317 1.00 97.31 95 SER A CA 1
ATOM 722 C C . SER A 1 95 ? 17.970 0.006 -7.354 1.00 97.31 95 SER A C 1
ATOM 724 O O . SER A 1 95 ? 17.672 -0.794 -6.478 1.00 97.31 95 SER A O 1
ATOM 726 N N . TRP A 1 96 ? 17.137 0.296 -8.354 1.00 98.44 96 TRP A N 1
ATOM 727 C CA . TRP A 1 96 ? 15.846 -0.377 -8.573 1.00 98.44 96 TRP A CA 1
ATOM 728 C C . TRP A 1 96 ? 15.524 -0.430 -10.064 1.00 98.44 96 TRP A C 1
ATOM 730 O O . TRP A 1 96 ? 15.200 0.595 -10.667 1.00 98.44 96 TRP A O 1
ATOM 740 N N . TYR A 1 97 ? 15.681 -1.610 -10.669 1.00 98.62 97 TYR A N 1
ATOM 741 C CA . TYR A 1 97 ? 15.418 -1.825 -12.091 1.00 98.62 97 TYR A CA 1
ATOM 742 C C . TYR A 1 97 ? 15.232 -3.299 -12.450 1.00 98.62 97 TYR A C 1
ATOM 744 O O . TYR A 1 97 ? 15.734 -4.202 -11.773 1.00 98.62 97 TYR A O 1
ATOM 752 N N . TYR A 1 98 ? 14.573 -3.508 -13.588 1.00 98.31 98 TYR A N 1
ATOM 753 C CA . TYR A 1 98 ? 14.519 -4.770 -14.308 1.00 98.31 98 TYR A CA 1
ATOM 754 C C . TYR A 1 98 ? 14.590 -4.500 -15.811 1.00 98.31 98 TYR A C 1
ATOM 756 O O . TYR A 1 98 ? 13.712 -3.867 -16.389 1.00 98.31 98 TYR A O 1
ATOM 764 N N . TYR A 1 99 ? 15.637 -5.012 -16.438 1.00 97.81 99 TYR A N 1
ATOM 765 C CA . TYR A 1 99 ? 15.868 -5.008 -17.878 1.00 97.81 99 TYR A CA 1
ATOM 766 C C . TYR A 1 99 ? 15.873 -6.428 -18.453 1.00 97.81 99 TYR A C 1
ATOM 768 O O . TYR A 1 99 ? 15.578 -6.607 -19.629 1.00 97.81 99 TYR A O 1
ATOM 776 N N . ASN A 1 100 ? 16.239 -7.431 -17.647 1.00 96.62 100 ASN A N 1
ATOM 777 C CA . ASN A 1 100 ? 16.103 -8.860 -17.936 1.00 96.62 100 ASN A CA 1
ATOM 778 C C . ASN A 1 100 ? 16.345 -9.690 -16.655 1.00 96.62 100 ASN A C 1
ATOM 780 O O . ASN A 1 100 ? 16.676 -9.156 -15.600 1.00 96.62 100 ASN A O 1
ATOM 784 N N . ALA A 1 101 ? 16.225 -11.016 -16.744 1.00 95.44 101 ALA A N 1
ATOM 785 C CA . ALA A 1 101 ? 16.341 -11.920 -15.596 1.00 95.44 101 ALA A CA 1
ATOM 786 C C . ALA A 1 101 ? 17.753 -12.027 -14.971 1.00 95.44 101 ALA A C 1
ATOM 788 O O . ALA A 1 101 ? 17.895 -12.574 -13.873 1.00 95.44 101 ALA A O 1
ATOM 789 N N . THR A 1 102 ? 18.800 -11.526 -15.630 1.00 95.06 102 THR A N 1
ATOM 790 C CA . THR A 1 102 ? 20.194 -11.704 -15.189 1.00 95.06 102 THR A CA 1
ATOM 791 C C . THR A 1 102 ? 20.532 -10.768 -14.031 1.00 95.06 102 THR A C 1
ATOM 793 O O . THR A 1 102 ? 20.324 -9.561 -14.122 1.00 95.06 102 THR A O 1
ATOM 796 N N . TRP A 1 103 ? 21.098 -11.300 -12.946 1.00 93.25 103 TRP A N 1
ATOM 797 C CA . TRP A 1 103 ? 21.599 -10.485 -11.833 1.00 93.25 103 TRP A CA 1
ATOM 798 C C . TRP A 1 103 ? 22.683 -9.487 -12.283 1.00 93.25 103 TRP A C 1
ATOM 800 O O . TRP A 1 103 ? 23.437 -9.757 -13.217 1.00 93.25 103 TRP A O 1
ATOM 810 N N . GLY A 1 104 ? 22.780 -8.339 -11.608 1.00 93.50 104 GLY A N 1
ATOM 811 C CA . GLY A 1 104 ? 23.694 -7.257 -11.976 1.00 93.50 104 GLY A CA 1
ATOM 812 C C . GLY A 1 104 ? 22.988 -6.304 -12.928 1.00 93.50 104 GLY A C 1
ATOM 813 O O . GLY A 1 104 ? 21.885 -5.860 -12.630 1.00 93.50 104 GLY A O 1
ATOM 814 N N . ARG A 1 105 ? 23.555 -6.054 -14.113 1.00 95.62 105 ARG A N 1
ATOM 815 C CA . ARG A 1 105 ? 22.969 -5.118 -15.093 1.00 95.62 105 ARG A CA 1
ATOM 816 C C . ARG A 1 105 ? 21.554 -5.469 -15.563 1.00 95.62 105 ARG A C 1
ATOM 818 O O . ARG A 1 105 ? 20.877 -4.591 -16.089 1.00 95.62 105 ARG A O 1
ATOM 825 N N . GLY A 1 106 ? 21.118 -6.722 -15.430 1.00 97.31 106 GLY A N 1
ATOM 826 C CA . GLY A 1 106 ? 19.775 -7.134 -15.834 1.00 97.31 106 GLY A CA 1
ATOM 827 C C . GLY A 1 106 ? 18.703 -6.810 -14.795 1.00 97.31 106 GLY A C 1
ATOM 828 O O . GLY A 1 106 ? 17.631 -6.364 -15.184 1.00 97.31 106 GLY A O 1
ATOM 829 N N . ARG A 1 107 ? 18.969 -6.962 -13.492 1.00 97.25 107 ARG A N 1
ATOM 830 C CA . ARG A 1 107 ? 17.992 -6.683 -12.425 1.00 97.25 107 ARG A CA 1
ATOM 831 C C . ARG A 1 107 ? 18.630 -6.471 -11.055 1.00 97.25 107 ARG A C 1
ATOM 833 O O . ARG A 1 107 ? 19.724 -6.965 -10.780 1.00 97.25 107 ARG A O 1
ATOM 840 N N . THR A 1 108 ? 17.874 -5.836 -10.164 1.00 97.81 108 THR A N 1
ATOM 841 C CA . THR A 1 108 ? 18.255 -5.585 -8.767 1.00 97.81 108 THR A CA 1
ATOM 842 C C . THR A 1 108 ? 17.516 -6.487 -7.781 1.00 97.81 108 THR A C 1
ATOM 844 O O . THR A 1 108 ? 16.424 -6.987 -8.052 1.00 97.81 108 THR A O 1
ATOM 847 N N . SER A 1 109 ? 18.076 -6.647 -6.578 1.00 96.44 109 SER A N 1
ATOM 848 C CA . SER A 1 109 ? 17.409 -7.355 -5.475 1.00 96.44 109 SER A CA 1
ATOM 849 C C . SER A 1 109 ? 16.194 -6.571 -4.999 1.00 96.44 109 SER A C 1
ATOM 851 O O . SER A 1 109 ? 15.166 -7.156 -4.695 1.00 96.44 109 SER A O 1
ATOM 853 N N . THR A 1 110 ? 16.273 -5.244 -5.014 1.00 97.31 110 THR A N 1
ATOM 854 C CA . THR A 1 110 ? 15.159 -4.342 -4.697 1.00 97.31 110 THR A CA 1
ATOM 855 C C . THR A 1 110 ? 13.957 -4.506 -5.636 1.00 97.31 110 THR A C 1
ATOM 857 O O . THR A 1 110 ? 12.857 -4.112 -5.262 1.00 97.31 110 THR A O 1
ATOM 860 N N . TRP A 1 111 ? 14.136 -5.083 -6.835 1.00 98.38 111 TRP A N 1
ATOM 861 C CA . TRP A 1 111 ? 13.037 -5.386 -7.754 1.00 98.38 111 TRP A CA 1
ATOM 862 C C . TRP A 1 111 ? 12.347 -6.714 -7.416 1.00 98.38 111 TRP A C 1
ATOM 864 O O . TRP A 1 111 ? 11.127 -6.815 -7.506 1.00 98.38 111 TRP A O 1
ATOM 874 N N . THR A 1 112 ? 13.110 -7.741 -7.029 1.00 96.19 112 THR A N 1
ATOM 875 C CA . THR A 1 112 ? 12.614 -9.130 -6.928 1.00 96.19 112 THR A CA 1
ATOM 876 C C . THR A 1 112 ? 12.573 -9.697 -5.511 1.00 96.19 112 THR A C 1
ATOM 878 O O . THR A 1 112 ? 12.032 -10.778 -5.312 1.00 96.19 112 THR A O 1
ATOM 881 N N . TYR A 1 113 ? 13.162 -9.037 -4.515 1.00 95.38 113 TYR A N 1
ATOM 882 C CA . TYR A 1 113 ? 13.309 -9.579 -3.165 1.00 95.38 113 TYR A CA 1
ATOM 883 C C . TYR A 1 113 ? 12.715 -8.640 -2.111 1.00 95.38 113 TYR A C 1
ATOM 885 O O . TYR A 1 113 ? 13.078 -7.467 -2.014 1.00 95.38 113 TYR A O 1
ATOM 893 N N . ALA A 1 114 ? 11.766 -9.168 -1.331 1.00 95.25 114 ALA A N 1
ATOM 894 C CA . ALA A 1 114 ? 10.866 -8.372 -0.498 1.00 95.25 114 ALA A CA 1
ATOM 895 C C . ALA A 1 114 ? 11.583 -7.484 0.542 1.00 95.25 114 ALA A C 1
ATOM 897 O O . ALA A 1 114 ? 11.187 -6.321 0.670 1.00 95.25 114 ALA A O 1
ATOM 898 N N . PRO A 1 115 ? 12.641 -7.949 1.245 1.00 93.69 115 PRO A N 1
ATOM 899 C CA . PRO A 1 115 ? 13.398 -7.095 2.160 1.00 93.69 115 PRO A CA 1
ATOM 900 C C . PRO A 1 115 ? 14.040 -5.896 1.459 1.00 93.69 115 PRO A C 1
ATOM 902 O O . PRO A 1 115 ? 13.827 -4.764 1.879 1.00 93.69 115 PRO A O 1
ATOM 905 N N . ASN A 1 116 ? 14.757 -6.119 0.354 1.00 95.25 116 ASN A N 1
ATOM 906 C CA . ASN A 1 116 ? 15.449 -5.049 -0.370 1.00 95.25 116 ASN A CA 1
ATOM 907 C C . ASN A 1 116 ? 14.464 -4.088 -1.045 1.00 95.25 116 ASN A C 1
ATOM 909 O O . ASN A 1 116 ? 14.733 -2.891 -1.120 1.00 95.25 116 ASN A O 1
ATOM 913 N N . PHE A 1 117 ? 13.304 -4.578 -1.495 1.00 97.81 117 PHE A N 1
ATOM 914 C CA . PHE A 1 117 ? 12.223 -3.707 -1.960 1.00 97.81 117 PHE A CA 1
ATOM 915 C C . PHE A 1 117 ? 11.818 -2.715 -0.867 1.00 97.81 117 PHE A C 1
ATOM 917 O O . PHE A 1 117 ? 11.730 -1.515 -1.130 1.00 97.81 117 PHE A O 1
ATOM 924 N N . ARG A 1 118 ? 11.629 -3.198 0.371 1.00 94.75 118 ARG A N 1
ATOM 925 C CA . ARG A 1 118 ? 11.292 -2.341 1.513 1.00 94.75 118 ARG A CA 1
ATOM 926 C C . ARG A 1 118 ? 12.398 -1.342 1.811 1.00 94.75 118 ARG A C 1
ATOM 928 O O . ARG A 1 118 ? 12.095 -0.172 2.024 1.00 94.75 118 ARG A O 1
ATOM 935 N N . THR A 1 119 ? 13.658 -1.779 1.789 1.00 93.25 119 THR A N 1
ATOM 936 C CA . THR A 1 119 ? 14.812 -0.889 1.977 1.00 93.25 119 THR A CA 1
ATOM 937 C C . THR A 1 119 ? 14.831 0.225 0.935 1.00 93.25 119 THR A C 1
ATOM 939 O O . THR A 1 119 ? 15.088 1.368 1.288 1.00 93.25 119 THR A O 1
ATOM 942 N N . TYR A 1 120 ? 14.508 -0.059 -0.329 1.00 97.19 120 TYR A N 1
ATOM 943 C CA . TYR A 1 120 ? 14.482 0.960 -1.380 1.00 97.19 120 TYR A CA 1
ATOM 944 C C . TYR A 1 120 ? 13.287 1.918 -1.245 1.00 97.19 120 TYR A C 1
ATOM 946 O O . TYR A 1 120 ? 13.453 3.140 -1.286 1.00 97.19 120 TYR A O 1
ATOM 954 N N . TRP A 1 121 ? 12.076 1.374 -1.109 1.00 97.88 121 TRP A N 1
ATOM 955 C CA . TRP A 1 121 ? 10.832 2.144 -1.188 1.00 97.88 121 TRP A CA 1
ATOM 956 C C . TRP A 1 121 ? 10.412 2.784 0.127 1.00 97.88 121 TRP A C 1
ATOM 958 O O . TRP A 1 121 ? 9.820 3.861 0.119 1.00 97.88 121 TRP A O 1
ATOM 968 N N . ALA A 1 122 ? 10.705 2.147 1.252 1.00 93.69 122 ALA A N 1
ATOM 969 C CA . ALA A 1 122 ? 10.148 2.512 2.540 1.00 93.69 122 ALA A CA 1
ATOM 970 C C . ALA A 1 122 ? 11.237 2.676 3.602 1.00 93.69 122 ALA A C 1
ATOM 972 O O . ALA A 1 122 ? 12.248 3.337 3.364 1.00 93.69 122 ALA A O 1
ATOM 973 N N . ASP A 1 123 ? 10.979 2.148 4.793 1.00 84.31 123 ASP A N 1
ATOM 974 C CA . ASP A 1 123 ? 11.865 2.226 5.939 1.00 84.31 123 ASP A CA 1
ATOM 975 C C . ASP A 1 123 ? 12.139 0.828 6.497 1.00 84.31 123 ASP A C 1
ATOM 977 O O . ASP A 1 123 ? 11.256 -0.039 6.533 1.00 84.31 123 ASP A O 1
ATOM 981 N N . VAL A 1 124 ? 13.379 0.628 6.936 1.00 79.81 124 VAL A N 1
ATOM 982 C CA . VAL A 1 124 ? 13.827 -0.534 7.697 1.00 79.81 124 VAL A CA 1
ATOM 983 C C . VAL A 1 124 ? 14.563 -0.001 8.919 1.00 79.81 124 VAL A C 1
ATOM 985 O O . VAL A 1 124 ? 15.739 0.326 8.832 1.00 79.81 124 VAL A O 1
ATOM 988 N N . ASN A 1 125 ? 13.857 0.119 10.044 1.00 72.38 125 ASN A N 1
ATOM 989 C CA . ASN A 1 125 ? 14.417 0.549 11.330 1.00 72.38 125 ASN A CA 1
ATOM 990 C C . ASN A 1 125 ? 15.196 1.880 11.254 1.00 72.38 125 ASN A C 1
ATOM 992 O O . ASN A 1 125 ? 16.223 2.038 11.906 1.00 72.38 125 ASN A O 1
ATOM 996 N N . GLY A 1 126 ? 14.712 2.832 10.453 1.00 69.44 126 GLY A N 1
ATOM 997 C CA . GLY A 1 126 ? 15.311 4.156 10.271 1.00 69.44 126 GLY A CA 1
ATOM 998 C C . GLY A 1 126 ? 16.273 4.291 9.085 1.00 69.44 126 GLY A C 1
ATOM 999 O O . GLY A 1 126 ? 16.611 5.422 8.733 1.00 69.44 126 GLY A O 1
ATOM 1000 N N . GLU A 1 127 ? 16.679 3.189 8.445 1.00 72.19 127 GLU A N 1
ATOM 1001 C CA . GLU A 1 127 ? 17.765 3.169 7.446 1.00 72.19 127 GLU A CA 1
ATOM 1002 C C . GLU A 1 127 ? 17.295 3.082 5.979 1.00 72.19 127 GLU A C 1
ATOM 1004 O O . GLU A 1 127 ? 18.114 3.077 5.060 1.00 72.19 127 GLU A O 1
ATOM 1009 N N . GLY A 1 128 ? 15.985 3.014 5.720 1.00 84.50 128 GLY A N 1
ATOM 1010 C CA . GLY A 1 128 ? 15.467 2.857 4.354 1.00 84.50 128 GLY A CA 1
ATOM 1011 C C . GLY A 1 128 ? 15.563 4.125 3.494 1.00 84.50 128 GLY A C 1
ATOM 1012 O O . GLY A 1 128 ? 15.692 5.245 3.987 1.00 84.50 128 GLY A O 1
ATOM 1013 N N . GLY A 1 129 ? 15.452 3.952 2.176 1.00 89.69 129 GLY A N 1
ATOM 1014 C CA . GLY A 1 129 ? 15.543 5.012 1.173 1.00 89.69 129 GLY A CA 1
ATOM 1015 C C . GLY A 1 129 ? 14.335 5.951 1.109 1.00 89.69 129 GLY A C 1
ATOM 1016 O O . GLY A 1 129 ? 14.437 6.991 0.458 1.00 89.69 129 GLY A O 1
ATOM 1017 N N . LYS A 1 130 ? 13.211 5.607 1.763 1.00 93.38 130 LYS A N 1
ATOM 1018 C CA . LYS A 1 130 ? 12.007 6.451 1.932 1.00 93.38 130 LYS A CA 1
ATOM 1019 C C . LYS A 1 130 ? 11.538 7.101 0.623 1.00 93.38 130 LYS A C 1
ATOM 1021 O O . LYS A 1 130 ? 11.313 8.306 0.550 1.00 93.38 130 LYS A O 1
ATOM 1026 N N . ARG A 1 131 ? 11.439 6.296 -0.442 1.00 96.81 131 ARG A N 1
ATOM 1027 C CA . ARG A 1 131 ? 11.060 6.743 -1.798 1.00 96.81 131 ARG A CA 1
ATOM 1028 C C . ARG A 1 131 ? 9.556 6.730 -2.065 1.00 96.81 131 ARG A C 1
ATOM 1030 O O . ARG A 1 131 ? 9.125 7.241 -3.097 1.00 96.81 131 ARG A O 1
ATOM 1037 N N . ALA A 1 132 ? 8.766 6.152 -1.171 1.00 97.19 132 ALA A N 1
ATOM 1038 C CA . ALA A 1 132 ? 7.318 6.282 -1.149 1.00 97.19 132 ALA A CA 1
ATOM 1039 C C . ALA A 1 132 ? 6.907 7.557 -0.396 1.00 97.19 132 ALA A C 1
ATOM 1041 O O . ALA A 1 132 ? 7.693 8.132 0.352 1.00 97.19 132 ALA A O 1
ATOM 1042 N N . TYR A 1 133 ? 5.674 8.013 -0.597 1.00 93.88 133 TYR A N 1
ATOM 1043 C CA . TYR A 1 133 ? 5.167 9.218 0.053 1.00 93.88 133 TYR A CA 1
ATOM 1044 C C . TYR A 1 133 ? 4.993 9.028 1.566 1.00 93.88 133 TYR A C 1
ATOM 1046 O O . TYR A 1 133 ? 5.420 9.878 2.348 1.00 93.88 133 TYR A O 1
ATOM 1054 N N . GLN A 1 134 ? 4.387 7.917 1.988 1.00 90.69 134 GLN A N 1
ATOM 1055 C CA . GLN A 1 134 ? 4.162 7.617 3.404 1.00 90.69 134 GLN A CA 1
ATOM 1056 C C . GLN A 1 134 ? 4.336 6.130 3.679 1.00 90.69 134 GLN A C 1
ATOM 1058 O O . GLN A 1 134 ? 4.145 5.288 2.798 1.00 90.69 134 GLN A O 1
ATOM 1063 N N . PHE A 1 135 ? 4.642 5.815 4.932 1.00 87.69 135 PHE A N 1
ATOM 1064 C CA . PHE A 1 135 ? 4.803 4.448 5.391 1.00 87.69 135 PHE A CA 1
ATOM 1065 C C . PHE A 1 135 ? 4.194 4.264 6.775 1.00 87.69 135 PHE A C 1
ATOM 1067 O O . PHE A 1 135 ? 4.579 4.947 7.728 1.00 87.69 135 PHE A O 1
ATOM 1074 N N . LYS A 1 136 ? 3.252 3.327 6.884 1.00 86.44 136 LYS A N 1
ATOM 1075 C CA . LYS A 1 136 ? 2.613 2.952 8.147 1.00 86.44 136 LYS A CA 1
ATOM 1076 C C . LYS A 1 136 ? 2.836 1.479 8.450 1.00 86.44 136 LYS A C 1
ATOM 1078 O O . LYS A 1 136 ? 2.862 0.651 7.538 1.00 86.44 136 LYS A O 1
ATOM 1083 N N . VAL A 1 137 ? 2.962 1.149 9.729 1.00 84.50 137 VAL A N 1
ATOM 1084 C CA . VAL A 1 137 ? 3.060 -0.236 10.196 1.00 84.50 137 VAL A CA 1
ATOM 1085 C C . VAL A 1 137 ? 1.969 -0.512 11.218 1.00 84.50 137 VAL A C 1
ATOM 1087 O O . VAL A 1 137 ? 1.773 0.273 12.145 1.00 84.50 137 VAL A O 1
ATOM 1090 N N . TYR A 1 138 ? 1.305 -1.646 11.021 1.00 85.69 138 TYR A N 1
ATOM 1091 C CA . TYR A 1 138 ? 0.274 -2.217 11.882 1.00 85.69 138 TYR A CA 1
ATOM 1092 C C . TYR A 1 138 ? 0.679 -3.639 12.273 1.00 85.69 138 TYR A C 1
ATOM 1094 O O . TYR A 1 138 ? 1.532 -4.253 11.621 1.00 85.69 138 TYR A O 1
ATOM 1102 N N . LEU A 1 139 ? 0.053 -4.198 13.297 1.00 86.38 139 LEU A N 1
ATOM 1103 C CA . LEU A 1 139 ? 0.010 -5.636 13.530 1.00 86.38 139 LEU A CA 1
ATOM 1104 C C . LEU A 1 139 ? -1.199 -6.247 12.819 1.00 86.38 139 LEU A C 1
ATOM 1106 O O . LEU A 1 139 ? -2.224 -5.605 12.619 1.00 86.38 139 LEU A O 1
ATOM 1110 N N . ALA A 1 140 ? -1.100 -7.520 12.448 1.00 85.81 140 ALA A N 1
ATOM 1111 C CA . ALA A 1 140 ? -2.222 -8.245 11.862 1.00 85.81 140 ALA A CA 1
ATOM 1112 C C . ALA A 1 140 ? -3.424 -8.319 12.820 1.00 85.81 140 ALA A C 1
ATOM 1114 O O . ALA A 1 140 ? -4.563 -8.291 12.364 1.00 85.81 140 ALA A O 1
ATOM 1115 N N . SER A 1 141 ? -3.185 -8.348 14.138 1.00 80.06 141 SER A N 1
ATOM 1116 C CA . SER A 1 141 ? -4.245 -8.251 15.152 1.00 80.06 141 SER A CA 1
ATOM 1117 C C . SER A 1 141 ? -5.051 -6.955 15.070 1.00 80.06 141 SER A C 1
ATOM 1119 O O . SER A 1 141 ? -6.238 -6.965 15.385 1.00 80.06 141 SER A O 1
ATOM 1121 N N . ASP A 1 142 ? -4.441 -5.864 14.604 1.00 82.69 142 ASP A N 1
ATOM 1122 C CA . ASP A 1 142 ? -5.085 -4.550 14.537 1.00 82.69 142 ASP A CA 1
ATOM 1123 C C . ASP A 1 142 ? -6.202 -4.520 13.482 1.00 82.69 142 ASP A C 1
ATOM 1125 O O . ASP A 1 142 ? -7.125 -3.722 13.572 1.00 82.69 142 ASP A O 1
ATOM 1129 N N . PHE A 1 143 ? -6.179 -5.433 12.503 1.00 88.62 143 PHE A N 1
ATOM 1130 C CA . PHE A 1 143 ? -7.216 -5.537 11.470 1.00 88.62 143 PHE A CA 1
ATOM 1131 C C . PHE A 1 143 ? -8.549 -6.079 12.016 1.00 88.62 143 PHE A C 1
ATOM 1133 O O . PHE A 1 143 ? -9.560 -6.048 11.307 1.00 88.62 143 PHE A O 1
ATOM 1140 N N . ASN A 1 144 ? -8.569 -6.588 13.254 1.00 81.38 144 ASN A N 1
ATOM 1141 C CA . ASN A 1 144 ? -9.795 -7.004 13.935 1.00 81.38 144 ASN A CA 1
ATOM 1142 C C . ASN A 1 144 ? -10.551 -5.815 14.550 1.00 81.38 144 ASN A C 1
ATOM 1144 O O . ASN A 1 144 ? -11.740 -5.932 14.824 1.00 81.38 144 ASN A O 1
ATOM 1148 N N . ASP A 1 145 ? -9.878 -4.682 14.744 1.00 83.19 145 ASP A N 1
ATOM 1149 C CA . ASP A 1 145 ? -10.489 -3.443 15.208 1.00 83.19 145 ASP A CA 1
ATOM 1150 C C . ASP A 1 145 ? -11.092 -2.694 14.014 1.00 83.19 145 ASP A C 1
ATOM 1152 O O . ASP A 1 145 ? -10.440 -2.490 12.985 1.00 83.19 145 ASP A O 1
ATOM 1156 N N . ASP A 1 146 ? -12.366 -2.332 14.119 1.00 82.25 146 ASP A N 1
ATOM 1157 C CA . ASP A 1 146 ? -13.076 -1.687 13.022 1.00 82.25 146 ASP A CA 1
ATOM 1158 C C . ASP A 1 146 ? -12.654 -0.227 12.809 1.00 82.25 146 ASP A C 1
ATOM 1160 O O . ASP A 1 146 ? -12.584 0.213 11.661 1.00 82.25 146 ASP A O 1
ATOM 1164 N N . ASP A 1 147 ? -12.296 0.507 13.864 1.00 79.81 147 ASP A N 1
ATOM 1165 C CA . ASP A 1 147 ? -11.819 1.888 13.753 1.00 79.81 147 ASP A CA 1
ATOM 1166 C C . ASP A 1 147 ? -10.468 1.940 13.044 1.00 79.81 147 ASP A C 1
ATOM 1168 O O . ASP A 1 147 ? -10.266 2.750 12.128 1.00 79.81 147 ASP A O 1
ATOM 1172 N N . ILE A 1 148 ? -9.577 1.011 13.398 1.00 82.00 148 ILE A N 1
ATOM 1173 C CA . ILE A 1 148 ? -8.310 0.812 12.689 1.00 82.00 148 ILE A CA 1
ATOM 1174 C C . ILE A 1 148 ? -8.580 0.367 11.247 1.00 82.00 148 ILE A C 1
ATOM 1176 O O . ILE A 1 148 ? -7.933 0.859 10.317 1.00 82.00 148 ILE A O 1
ATOM 1180 N N . TRP A 1 149 ? -9.537 -0.537 11.023 1.00 91.31 149 TRP A N 1
ATOM 1181 C CA . TRP A 1 149 ? -9.883 -0.974 9.673 1.00 91.31 149 TRP A CA 1
ATOM 1182 C C . TRP A 1 149 ? -10.380 0.182 8.800 1.00 91.31 149 TRP A C 1
ATOM 1184 O O . TRP A 1 149 ? -9.966 0.281 7.643 1.00 91.31 149 TRP A O 1
ATOM 1194 N N . PHE A 1 150 ? -11.195 1.093 9.339 1.00 88.56 150 PHE A N 1
ATOM 1195 C CA . PHE A 1 150 ? -11.605 2.303 8.627 1.00 88.56 150 PHE A CA 1
ATOM 1196 C C . PHE A 1 150 ? -10.407 3.187 8.268 1.00 88.56 150 PHE A C 1
ATOM 1198 O O . PHE A 1 150 ? -10.339 3.657 7.133 1.00 88.56 150 PHE A O 1
ATOM 1205 N N . ASP A 1 151 ? -9.437 3.358 9.173 1.00 86.06 151 ASP A N 1
ATOM 1206 C CA . ASP A 1 151 ? -8.210 4.120 8.891 1.00 86.06 151 ASP A CA 1
ATOM 1207 C C . ASP A 1 151 ? -7.362 3.473 7.790 1.00 86.06 151 ASP A C 1
ATOM 1209 O O . ASP A 1 151 ? -6.836 4.164 6.913 1.00 86.06 151 ASP A O 1
ATOM 1213 N N . ILE A 1 152 ? -7.227 2.145 7.809 1.00 94.56 152 ILE A N 1
ATOM 1214 C CA . ILE A 1 152 ? -6.496 1.383 6.787 1.00 94.56 152 ILE A CA 1
ATOM 1215 C C . ILE A 1 152 ? -7.210 1.492 5.436 1.00 94.56 152 ILE A C 1
ATOM 1217 O O . ILE A 1 152 ? -6.571 1.761 4.414 1.00 94.56 152 ILE A O 1
ATOM 1221 N N . TRP A 1 153 ? -8.529 1.299 5.425 1.00 96.31 153 TRP A N 1
ATOM 1222 C CA . TRP A 1 153 ? -9.346 1.381 4.221 1.00 96.31 153 TRP A CA 1
ATOM 1223 C C . TRP A 1 153 ? -9.311 2.790 3.621 1.00 96.31 153 TRP A C 1
ATOM 1225 O O . TRP A 1 153 ? -9.115 2.924 2.414 1.00 96.31 153 TRP A O 1
ATOM 1235 N N . GLU A 1 154 ? -9.408 3.844 4.438 1.00 92.19 154 GLU A N 1
ATOM 1236 C CA . GLU A 1 154 ? -9.265 5.240 4.004 1.00 92.19 154 GLU A CA 1
ATOM 1237 C C . GLU A 1 154 ? -7.866 5.506 3.426 1.00 92.19 154 GLU A C 1
ATOM 1239 O O . GLU A 1 154 ? -7.741 6.102 2.351 1.00 92.19 154 GLU A O 1
ATOM 1244 N N . TYR A 1 155 ? -6.819 5.009 4.087 1.00 92.88 155 TYR A N 1
ATOM 1245 C CA . TYR A 1 155 ? -5.423 5.253 3.725 1.00 92.88 155 TYR A CA 1
ATOM 1246 C C . TYR A 1 155 ? -5.004 4.626 2.387 1.00 92.88 155 TYR A C 1
ATOM 1248 O O . TYR A 1 155 ? -4.302 5.273 1.599 1.00 92.88 155 TYR A O 1
ATOM 1256 N N . LEU A 1 156 ? -5.405 3.377 2.131 1.00 96.44 156 LEU A N 1
ATOM 1257 C CA . LEU A 1 156 ? -4.934 2.595 0.984 1.00 96.44 156 LEU A CA 1
ATOM 1258 C C . LEU A 1 156 ? -5.585 3.017 -0.331 1.00 96.44 156 LEU A C 1
ATOM 1260 O O . LEU A 1 156 ? -6.804 3.117 -0.439 1.00 96.44 156 LEU A O 1
ATOM 1264 N N . GLU A 1 157 ? -4.780 3.199 -1.369 1.00 95.06 157 GLU A N 1
ATOM 1265 C CA . GLU A 1 157 ? -5.250 3.541 -2.711 1.00 95.06 157 GLU A CA 1
ATOM 1266 C C . GLU A 1 157 ? -4.681 2.596 -3.770 1.00 95.06 157 GLU A C 1
ATOM 1268 O O . GLU A 1 157 ? -3.647 1.962 -3.547 1.00 95.06 157 GLU A O 1
ATOM 1273 N N . PRO A 1 158 ? -5.314 2.505 -4.953 1.00 96.56 158 PRO A N 1
ATOM 1274 C CA . PRO A 1 158 ? -4.810 1.674 -6.036 1.00 96.56 158 PRO A CA 1
ATOM 1275 C C . PRO A 1 158 ? -3.351 1.965 -6.385 1.00 96.56 158 PRO A C 1
ATOM 1277 O O . PRO A 1 158 ? -2.945 3.121 -6.530 1.00 96.56 158 PRO A O 1
ATOM 1280 N N . GLY A 1 159 ? -2.564 0.900 -6.507 1.00 98.00 159 GLY A N 1
ATOM 1281 C CA . GLY A 1 159 ? -1.125 0.954 -6.731 1.00 98.00 159 GLY A CA 1
ATOM 1282 C C . GLY A 1 159 ? -0.276 1.154 -5.473 1.00 98.00 159 GLY A C 1
ATOM 1283 O O . GLY A 1 159 ? 0.944 1.185 -5.609 1.00 98.00 159 GLY A O 1
ATOM 1284 N N . ASP A 1 160 ? -0.861 1.293 -4.279 1.00 98.69 160 ASP A N 1
ATOM 1285 C CA . ASP A 1 160 ? -0.103 1.205 -3.024 1.00 98.69 160 ASP A CA 1
ATOM 1286 C C . ASP A 1 160 ? 0.334 -0.252 -2.766 1.00 98.69 160 ASP A C 1
ATOM 1288 O O . ASP A 1 160 ? -0.317 -1.203 -3.216 1.00 98.69 160 ASP A O 1
ATOM 1292 N N . ILE A 1 161 ? 1.450 -0.434 -2.054 1.00 98.75 161 ILE A N 1
ATOM 1293 C CA . ILE A 1 161 ? 2.052 -1.754 -1.805 1.00 98.75 161 ILE A CA 1
ATOM 1294 C C . ILE A 1 161 ? 1.913 -2.126 -0.334 1.00 98.75 161 ILE A C 1
ATOM 1296 O O . ILE A 1 161 ? 2.094 -1.296 0.555 1.00 98.75 161 ILE A O 1
ATOM 1300 N N . ILE A 1 162 ? 1.624 -3.397 -0.079 1.00 98.69 162 ILE A N 1
ATOM 1301 C CA . ILE A 1 162 ? 1.522 -3.972 1.261 1.00 98.69 162 ILE A CA 1
ATOM 1302 C C . ILE A 1 162 ? 2.602 -5.032 1.398 1.00 98.69 162 ILE A C 1
ATOM 1304 O O . ILE A 1 162 ? 2.730 -5.900 0.535 1.00 98.69 162 ILE A O 1
ATOM 1308 N N . GLN A 1 163 ? 3.377 -4.973 2.475 1.00 97.81 163 GLN A N 1
ATOM 1309 C CA . GLN A 1 163 ? 4.387 -5.978 2.779 1.00 97.81 163 GLN A CA 1
ATOM 1310 C C . GLN A 1 163 ? 4.171 -6.608 4.150 1.00 97.81 163 GLN A C 1
ATOM 1312 O O . GLN A 1 163 ? 3.722 -5.957 5.091 1.00 97.81 163 GLN A O 1
ATOM 1317 N N . TYR A 1 164 ? 4.534 -7.880 4.266 1.00 96.56 164 TYR A N 1
ATOM 1318 C CA . TYR A 1 164 ? 4.383 -8.654 5.494 1.00 96.56 164 TYR A CA 1
ATOM 1319 C C . TYR A 1 164 ? 5.740 -8.956 6.099 1.00 96.56 164 TYR A C 1
ATOM 1321 O O . TYR A 1 164 ? 6.651 -9.430 5.412 1.00 96.56 164 TYR A O 1
ATOM 1329 N N . VAL A 1 165 ? 5.877 -8.667 7.389 1.00 91.06 165 VAL A N 1
ATOM 1330 C CA . VAL A 1 165 ? 7.150 -8.729 8.101 1.00 91.06 165 VAL A CA 1
ATOM 1331 C C . VAL A 1 165 ? 7.015 -9.614 9.331 1.00 91.06 165 VAL A C 1
ATOM 1333 O O . VAL A 1 165 ? 6.096 -9.461 10.141 1.00 91.06 165 VAL A O 1
ATOM 1336 N N . ARG A 1 166 ? 7.949 -10.555 9.477 1.00 83.12 166 ARG A N 1
ATOM 1337 C CA . ARG A 1 166 ? 8.032 -11.401 10.668 1.00 83.12 166 ARG A CA 1
ATOM 1338 C C . ARG A 1 166 ? 8.476 -10.578 11.869 1.00 83.12 166 ARG A C 1
ATOM 1340 O O . ARG A 1 166 ? 9.384 -9.750 11.785 1.00 83.12 166 ARG A O 1
ATOM 1347 N N . THR A 1 167 ? 7.850 -10.830 13.013 1.00 74.31 167 THR A N 1
ATOM 1348 C CA . THR A 1 167 ? 8.156 -10.098 14.245 1.00 74.31 167 THR A CA 1
ATOM 1349 C C . THR A 1 167 ? 9.511 -10.451 14.840 1.00 74.31 167 THR A C 1
ATOM 1351 O O . THR A 1 167 ? 10.140 -9.580 15.435 1.00 74.31 167 THR A O 1
ATOM 1354 N N . SER A 1 168 ? 9.963 -11.693 14.647 1.00 73.25 168 SER A N 1
ATOM 1355 C CA . SER A 1 168 ? 11.183 -12.251 15.242 1.00 73.25 168 SER A CA 1
ATOM 1356 C C . SER A 1 168 ? 12.481 -11.662 14.692 1.00 73.25 168 SER A C 1
ATOM 1358 O O . SER A 1 168 ? 13.427 -11.486 15.447 1.00 73.25 168 SER A O 1
ATOM 1360 N N . ASP A 1 169 ? 12.543 -11.391 13.389 1.00 72.19 169 ASP A N 1
ATOM 1361 C CA . ASP A 1 169 ? 13.786 -11.060 12.676 1.00 72.19 169 ASP A CA 1
ATOM 1362 C C . ASP A 1 169 ? 13.643 -9.855 11.734 1.00 72.19 169 ASP A C 1
ATOM 1364 O O . ASP A 1 169 ? 14.576 -9.535 11.005 1.00 72.19 169 ASP A O 1
ATOM 1368 N N . TRP A 1 170 ? 12.479 -9.192 11.723 1.00 76.38 170 TRP A N 1
ATOM 1369 C CA . TRP A 1 170 ? 12.162 -8.086 10.810 1.00 76.38 170 TRP A CA 1
ATOM 1370 C C . TRP A 1 170 ? 12.285 -8.434 9.318 1.00 76.38 170 TRP A C 1
ATOM 1372 O O . TRP A 1 170 ? 12.270 -7.541 8.460 1.00 76.38 170 TRP A O 1
ATOM 1382 N N . ALA A 1 171 ? 12.338 -9.726 8.986 1.00 83.44 171 ALA A N 1
ATOM 1383 C CA . ALA A 1 171 ? 12.420 -10.171 7.612 1.00 83.44 171 ALA A CA 1
ATOM 1384 C C . ALA A 1 171 ? 11.070 -9.980 6.920 1.00 83.44 171 ALA A C 1
ATOM 1386 O O . ALA A 1 171 ? 10.032 -10.508 7.339 1.00 83.44 171 ALA A O 1
ATOM 1387 N N . THR A 1 172 ? 11.094 -9.213 5.836 1.00 93.19 172 THR A N 1
ATOM 1388 C CA . THR A 1 172 ? 9.960 -9.069 4.928 1.00 93.19 172 THR A CA 1
ATOM 1389 C C . THR A 1 172 ? 9.859 -10.312 4.057 1.00 93.19 172 THR A C 1
ATOM 1391 O O . THR A 1 172 ? 10.845 -10.701 3.438 1.00 93.19 172 THR A O 1
ATOM 1394 N N . TYR A 1 173 ? 8.690 -10.949 4.011 1.00 93.50 173 TYR A N 1
ATOM 1395 C CA . TYR A 1 173 ? 8.542 -12.258 3.363 1.00 93.50 173 TYR A CA 1
ATOM 1396 C C . TYR A 1 173 ? 7.505 -12.298 2.241 1.00 93.50 173 TYR A C 1
ATOM 1398 O O . TYR A 1 173 ? 7.507 -13.246 1.462 1.00 93.50 173 TYR A O 1
ATOM 1406 N N . HIS A 1 174 ? 6.627 -11.301 2.135 1.00 96.94 174 HIS A N 1
ATOM 1407 C CA . HIS A 1 174 ? 5.613 -11.264 1.085 1.00 96.94 174 HIS A CA 1
ATOM 1408 C C . HIS A 1 174 ? 5.201 -9.826 0.751 1.00 96.94 174 HIS A C 1
ATOM 1410 O O . HIS A 1 174 ? 5.308 -8.939 1.603 1.00 96.94 174 HIS A O 1
ATOM 1416 N N . SER A 1 175 ? 4.732 -9.625 -0.483 1.00 97.94 175 SER A N 1
ATOM 1417 C CA . SER A 1 175 ? 4.316 -8.337 -1.045 1.00 97.94 175 SER A CA 1
ATOM 1418 C C . SER A 1 175 ? 2.993 -8.503 -1.803 1.00 97.94 175 SER A C 1
ATOM 1420 O O . SER A 1 175 ? 2.806 -9.500 -2.501 1.00 97.94 175 SER A O 1
ATOM 1422 N N . GLN A 1 176 ? 2.094 -7.528 -1.690 1.00 98.50 176 GLN A N 1
ATOM 1423 C CA . GLN A 1 176 ? 0.821 -7.454 -2.416 1.00 98.50 176 GLN A CA 1
ATOM 1424 C C . GLN A 1 176 ? 0.593 -6.034 -2.936 1.00 98.50 176 GLN A C 1
ATOM 1426 O O . GLN A 1 176 ? 1.095 -5.071 -2.353 1.00 98.50 176 GLN A O 1
ATOM 1431 N N . ALA A 1 177 ? -0.183 -5.898 -4.010 1.00 98.75 177 ALA A N 1
ATOM 1432 C CA . ALA A 1 177 ? -0.525 -4.605 -4.595 1.00 98.75 177 ALA A CA 1
ATOM 1433 C C . ALA A 1 177 ? -2.024 -4.312 -4.452 1.00 98.75 177 ALA A C 1
ATOM 1435 O O . ALA A 1 177 ? -2.864 -5.157 -4.773 1.00 98.75 177 ALA A O 1
ATOM 1436 N N . VAL A 1 178 ? -2.368 -3.108 -3.995 1.00 98.69 178 VAL A N 1
ATOM 1437 C CA . VAL A 1 178 ? -3.760 -2.667 -3.836 1.00 98.69 178 VAL A CA 1
ATOM 1438 C C . VAL A 1 178 ? -4.370 -2.363 -5.197 1.00 98.69 178 VAL A C 1
ATOM 1440 O O . VAL A 1 178 ? -3.880 -1.503 -5.920 1.00 98.69 178 VAL A O 1
ATOM 1443 N N . HIS A 1 179 ? -5.470 -3.027 -5.545 1.00 97.88 179 HIS A N 1
ATOM 1444 C CA . HIS A 1 179 ? -6.185 -2.781 -6.798 1.00 97.88 179 HIS A CA 1
ATOM 1445 C C . HIS A 1 179 ? -7.323 -1.779 -6.642 1.00 97.88 179 HIS A C 1
ATOM 1447 O O . HIS A 1 179 ? -7.471 -0.880 -7.468 1.00 97.88 179 HIS A O 1
ATOM 1453 N N . ARG A 1 180 ? -8.148 -1.939 -5.601 1.00 94.75 180 ARG A N 1
ATOM 1454 C CA . ARG A 1 180 ? -9.236 -1.007 -5.287 1.00 94.75 180 ARG A CA 1
ATOM 1455 C C . ARG A 1 180 ? -9.708 -1.127 -3.848 1.00 94.75 180 ARG A C 1
ATOM 1457 O O . ARG A 1 180 ? -9.627 -2.198 -3.245 1.00 94.75 180 ARG A O 1
ATOM 1464 N N . THR A 1 181 ? -10.261 -0.028 -3.362 1.00 95.19 181 THR A N 1
ATOM 1465 C CA . THR A 1 181 ? -11.193 0.011 -2.240 1.00 95.19 181 THR A CA 1
ATOM 1466 C C . THR A 1 181 ? -12.621 -0.041 -2.769 1.00 95.19 181 THR A C 1
ATOM 1468 O O . THR A 1 181 ? -12.874 0.309 -3.922 1.00 95.19 181 THR A O 1
ATOM 1471 N N . SER A 1 182 ? -13.536 -0.563 -1.960 1.00 94.62 182 SER A N 1
ATOM 1472 C CA . SER A 1 182 ? -14.963 -0.608 -2.284 1.00 94.62 182 SER A CA 1
ATOM 1473 C C . SER A 1 182 ? -15.801 -0.732 -1.015 1.00 94.62 182 SER A C 1
ATOM 1475 O O . SER A 1 182 ? -15.308 -1.243 -0.003 1.00 94.62 182 SER A O 1
ATOM 1477 N N . TYR A 1 183 ? -17.061 -0.308 -1.094 1.00 93.75 183 TYR A N 1
ATOM 1478 C CA . TYR A 1 183 ? -18.098 -0.597 -0.107 1.00 93.75 183 TYR A CA 1
ATOM 1479 C C . TYR A 1 183 ? -19.198 -1.427 -0.768 1.00 93.75 183 TYR A C 1
ATOM 1481 O O . TYR A 1 183 ? -20.026 -0.916 -1.520 1.00 93.75 183 TYR A O 1
ATOM 1489 N N . GLU A 1 184 ? -19.189 -2.731 -0.513 1.00 87.38 184 GLU A N 1
ATOM 1490 C CA . GLU A 1 184 ? -20.077 -3.701 -1.156 1.00 87.38 184 GLU A CA 1
ATOM 1491 C C . GLU A 1 184 ? -20.696 -4.591 -0.077 1.00 87.38 184 GLU A C 1
ATOM 1493 O O . GLU A 1 184 ? -20.006 -5.031 0.840 1.00 87.38 184 GLU A O 1
ATOM 1498 N N . ASN A 1 185 ? -22.000 -4.870 -0.166 1.00 85.88 185 ASN A N 1
ATOM 1499 C CA . ASN A 1 185 ? -22.729 -5.687 0.819 1.00 85.88 185 ASN A CA 1
ATOM 1500 C C . ASN A 1 185 ? -22.594 -5.194 2.273 1.00 85.88 185 ASN A C 1
ATOM 1502 O O . ASN A 1 185 ? -22.584 -5.995 3.201 1.00 85.88 185 ASN A O 1
ATOM 1506 N N . ARG A 1 186 ? -22.533 -3.868 2.465 1.00 85.00 186 ARG A N 1
ATOM 1507 C CA . ARG A 1 186 ? -22.314 -3.202 3.763 1.00 85.00 186 ARG A CA 1
ATOM 1508 C C . ARG A 1 186 ? -20.938 -3.444 4.391 1.00 85.00 186 ARG A C 1
ATOM 1510 O O . ARG A 1 186 ? -20.756 -3.168 5.572 1.00 85.00 186 ARG A O 1
ATOM 1517 N N . GLU A 1 187 ? -19.968 -3.897 3.605 1.00 89.56 187 GLU A N 1
ATOM 1518 C CA . GLU A 1 187 ? -18.603 -4.152 4.051 1.00 89.56 187 GLU A CA 1
ATOM 1519 C C . GLU A 1 187 ? -17.610 -3.260 3.305 1.00 89.56 187 GLU A C 1
ATOM 1521 O O . GLU A 1 187 ? -17.661 -3.119 2.082 1.00 89.56 187 GLU A O 1
ATOM 1526 N N . TYR A 1 188 ? -16.661 -2.703 4.054 1.00 94.56 188 TYR A N 1
ATOM 1527 C CA . TYR A 1 188 ? -15.523 -1.959 3.524 1.00 94.56 188 TYR A CA 1
ATOM 1528 C C . TYR A 1 188 ? -14.444 -2.963 3.129 1.00 94.56 188 TYR A C 1
ATOM 1530 O O . TYR A 1 188 ? -13.909 -3.664 3.989 1.00 94.56 188 TYR A O 1
ATOM 1538 N N . LYS A 1 189 ? -14.139 -3.061 1.834 1.00 96.25 189 LYS A N 1
ATOM 1539 C CA . LYS A 1 189 ? -13.218 -4.063 1.278 1.00 96.25 189 LYS A CA 1
ATOM 1540 C C . LYS A 1 189 ? -12.036 -3.408 0.592 1.00 96.25 189 LYS A C 1
ATOM 1542 O O . LYS A 1 189 ? -12.188 -2.391 -0.085 1.00 96.25 189 LYS A O 1
ATOM 1547 N N . VAL A 1 190 ? -10.879 -4.055 0.708 1.00 98.12 190 VAL A N 1
ATOM 1548 C CA . VAL A 1 190 ? -9.683 -3.750 -0.082 1.00 98.12 190 VAL A CA 1
ATOM 1549 C C . VAL A 1 190 ? -9.322 -4.996 -0.883 1.00 98.12 190 VAL A C 1
ATOM 1551 O O . VAL A 1 190 ? -8.979 -6.031 -0.310 1.00 98.12 190 VAL A O 1
ATOM 1554 N N . SER A 1 191 ? -9.424 -4.909 -2.208 1.00 98.00 191 SER A N 1
ATOM 1555 C CA . SER A 1 191 ? -8.995 -5.976 -3.115 1.00 98.00 191 SER A CA 1
ATOM 1556 C C . SER A 1 191 ? -7.518 -5.808 -3.444 1.00 98.00 191 SER A C 1
ATOM 1558 O O . SER A 1 191 ? -7.102 -4.739 -3.903 1.00 98.00 191 SER A O 1
ATOM 1560 N N . VAL A 1 192 ? -6.738 -6.869 -3.258 1.00 98.62 192 VAL A N 1
ATOM 1561 C CA . VAL A 1 192 ? -5.295 -6.889 -3.532 1.00 98.62 192 VAL A CA 1
ATOM 1562 C C . VAL A 1 192 ? -4.939 -8.032 -4.480 1.00 98.62 192 VAL A C 1
ATOM 1564 O O . VAL A 1 192 ? -5.567 -9.091 -4.435 1.00 98.62 192 VAL A O 1
ATOM 1567 N N . GLY A 1 193 ? -3.951 -7.805 -5.344 1.00 98.06 193 GLY A N 1
ATOM 1568 C CA . GLY A 1 193 ? -3.370 -8.824 -6.222 1.00 98.06 193 GLY A CA 1
ATOM 1569 C C . GLY A 1 193 ? -2.011 -9.303 -5.710 1.00 98.06 193 GLY A C 1
ATOM 1570 O O . GLY A 1 193 ? -1.268 -8.520 -5.103 1.00 98.06 193 GLY A O 1
ATOM 1571 N N . GLN A 1 194 ? -1.688 -10.580 -5.936 1.00 93.62 194 GLN A N 1
ATOM 1572 C CA . GLN A 1 194 ? -0.467 -11.210 -5.423 1.00 93.62 194 GLN A CA 1
ATOM 1573 C C . GLN A 1 194 ? 0.006 -12.388 -6.289 1.00 93.62 194 GLN A C 1
ATOM 1575 O O . GLN A 1 194 ? -0.825 -13.134 -6.797 1.00 93.62 194 GLN A O 1
ATOM 1580 N N . HIS A 1 195 ? 1.327 -12.572 -6.420 1.00 92.56 195 HIS A N 1
ATOM 1581 C CA . HIS A 1 195 ? 1.963 -13.618 -7.250 1.00 92.56 195 HIS A CA 1
ATOM 1582 C C . HIS A 1 195 ? 2.726 -14.684 -6.436 1.00 92.56 195 HIS A C 1
ATOM 1584 O O . HIS A 1 195 ? 3.822 -15.106 -6.784 1.00 92.56 195 HIS A O 1
ATOM 1590 N N . THR A 1 196 ? 2.193 -15.110 -5.290 1.00 84.50 196 THR A N 1
ATOM 1591 C CA . THR A 1 196 ? 2.598 -16.391 -4.666 1.00 84.50 196 THR A CA 1
ATOM 1592 C C . THR A 1 196 ? 1.787 -17.550 -5.247 1.00 84.50 196 THR A C 1
ATOM 1594 O O . THR A 1 196 ? 2.297 -18.658 -5.369 1.00 84.50 196 THR A O 1
ATOM 1597 N N . VAL A 1 197 ? 0.519 -17.296 -5.586 1.00 88.12 197 VAL A N 1
ATOM 1598 C CA . VAL A 1 197 ? -0.392 -18.244 -6.257 1.00 88.12 197 VAL A CA 1
ATOM 1599 C C . VAL A 1 197 ? -1.308 -17.531 -7.271 1.00 88.12 197 VAL A C 1
ATOM 1601 O O . VAL A 1 197 ? -2.400 -18.008 -7.559 1.00 88.12 197 VAL A O 1
ATOM 1604 N N . ASP A 1 198 ? -0.871 -16.372 -7.773 1.00 93.44 198 ASP A N 1
ATOM 1605 C CA . ASP A 1 198 ? -1.514 -15.586 -8.840 1.00 93.44 198 ASP A CA 1
ATOM 1606 C C . ASP A 1 198 ? -3.025 -15.368 -8.644 1.00 93.44 198 ASP A C 1
ATOM 1608 O O . ASP A 1 198 ? -3.860 -15.765 -9.460 1.00 93.44 198 ASP A O 1
ATOM 1612 N N . GLU A 1 199 ? -3.407 -14.750 -7.523 1.00 96.19 199 GLU A N 1
ATOM 1613 C CA . GLU A 1 199 ? -4.816 -14.633 -7.139 1.00 96.19 199 GLU A CA 1
ATOM 1614 C C . GLU A 1 199 ? -5.190 -13.282 -6.524 1.00 96.19 199 GLU A C 1
ATOM 1616 O O . GLU A 1 199 ? -4.359 -12.504 -6.046 1.00 96.19 199 GLU A O 1
ATOM 1621 N N . TRP A 1 200 ? -6.499 -13.042 -6.491 1.00 97.94 200 TRP A N 1
ATOM 1622 C CA . TRP A 1 200 ? -7.114 -11.944 -5.760 1.00 97.94 200 TRP A CA 1
ATOM 1623 C C . TRP A 1 200 ? -7.315 -12.305 -4.292 1.00 97.94 200 TRP A C 1
ATOM 1625 O O . TRP A 1 200 ? -7.772 -13.404 -3.974 1.00 97.94 200 TRP A O 1
ATOM 1635 N N . LYS A 1 201 ? -7.074 -11.347 -3.397 1.00 97.62 201 LYS A N 1
ATOM 1636 C CA . LYS A 1 201 ? -7.419 -11.456 -1.975 1.00 97.62 201 LYS A CA 1
ATOM 1637 C C . LYS A 1 201 ? -8.243 -10.265 -1.500 1.00 97.62 201 LYS A C 1
ATOM 1639 O O . LYS A 1 201 ? -8.058 -9.138 -1.961 1.00 97.62 201 LYS A O 1
ATOM 1644 N N . ASN A 1 202 ? -9.127 -10.522 -0.538 1.00 97.31 202 ASN A N 1
ATOM 1645 C CA . ASN A 1 202 ? -9.613 -9.491 0.372 1.00 97.31 202 ASN A CA 1
ATOM 1646 C C . ASN A 1 202 ? -8.539 -9.286 1.442 1.00 97.31 202 ASN A C 1
ATOM 1648 O O . ASN A 1 202 ? -8.166 -10.241 2.123 1.00 97.31 202 ASN A O 1
ATOM 1652 N N . LEU A 1 203 ? -8.024 -8.064 1.560 1.00 98.25 203 LEU A N 1
ATOM 1653 C CA . LEU A 1 203 ? -6.936 -7.754 2.480 1.00 98.25 203 LEU A CA 1
ATOM 1654 C C . LEU A 1 203 ? -7.281 -8.099 3.932 1.00 98.25 203 LEU A C 1
ATOM 1656 O O . LEU A 1 203 ? -6.447 -8.690 4.611 1.00 98.25 203 LEU A O 1
ATOM 1660 N N . ARG A 1 204 ? -8.482 -7.739 4.407 1.00 96.88 204 ARG A N 1
ATOM 1661 C CA . ARG A 1 204 ? -8.853 -7.941 5.814 1.00 96.88 204 ARG A CA 1
ATOM 1662 C C . ARG A 1 204 ? -8.864 -9.427 6.149 1.00 96.88 204 ARG A C 1
ATOM 1664 O O . ARG A 1 204 ? -8.181 -9.851 7.074 1.00 96.88 204 ARG A O 1
ATOM 1671 N N . ASP A 1 205 ? -9.547 -10.210 5.320 1.00 95.44 205 ASP A N 1
ATOM 1672 C CA . ASP A 1 205 ? -9.651 -11.663 5.475 1.00 95.44 205 ASP A CA 1
ATOM 1673 C C . ASP A 1 205 ? -8.273 -12.334 5.388 1.00 95.44 205 ASP A C 1
ATOM 1675 O O . ASP A 1 205 ? -7.948 -13.215 6.181 1.00 95.44 205 ASP A O 1
ATOM 1679 N N . TYR A 1 206 ? -7.437 -11.890 4.442 1.00 97.56 206 TYR A N 1
ATOM 1680 C CA . TYR A 1 206 ? -6.081 -12.404 4.273 1.00 97.56 206 TYR A CA 1
ATOM 1681 C C . TYR A 1 206 ? -5.220 -12.147 5.513 1.00 97.56 206 TYR A C 1
ATOM 1683 O O . TYR A 1 206 ? -4.566 -13.066 6.001 1.00 97.56 206 TYR A O 1
ATOM 1691 N N . VAL A 1 207 ? -5.232 -10.917 6.034 1.00 97.12 207 VAL A N 1
ATOM 1692 C CA . VAL A 1 207 ? -4.423 -10.512 7.191 1.00 97.12 207 VAL A CA 1
ATOM 1693 C C . VAL A 1 207 ? -4.876 -11.210 8.468 1.00 97.12 207 VAL A C 1
ATOM 1695 O O . VAL A 1 207 ? -4.029 -11.682 9.224 1.00 97.12 207 VAL A O 1
ATOM 1698 N N . LEU A 1 208 ? -6.187 -11.334 8.687 1.00 92.06 208 LEU A N 1
ATOM 1699 C CA . LEU A 1 208 ? -6.744 -12.035 9.849 1.00 92.06 208 LEU A CA 1
ATOM 1700 C C . LEU A 1 208 ? -6.455 -13.545 9.831 1.00 92.06 208 LEU A C 1
ATOM 1702 O O . LEU A 1 208 ? -6.485 -14.187 10.878 1.00 92.06 208 LEU A O 1
ATOM 1706 N N . GLY A 1 209 ? -6.124 -14.111 8.666 1.00 92.19 209 GLY A N 1
ATOM 1707 C CA . GLY A 1 209 ? -5.623 -15.482 8.540 1.00 92.19 209 GLY A CA 1
ATOM 1708 C C . GLY A 1 209 ? -4.147 -15.666 8.924 1.00 92.19 209 GLY A C 1
ATOM 1709 O O . GLY A 1 209 ? -3.676 -16.802 8.999 1.00 92.19 209 GLY A O 1
ATOM 1710 N N . LEU A 1 210 ? -3.395 -14.584 9.151 1.00 93.12 210 LEU A N 1
ATOM 1711 C CA . LEU A 1 210 ? -1.987 -14.634 9.555 1.00 93.12 210 LEU A CA 1
ATOM 1712 C C . LEU A 1 210 ? -1.848 -14.716 11.083 1.00 93.12 210 LEU A C 1
ATOM 1714 O O . LEU A 1 210 ? -2.788 -14.512 11.845 1.00 93.12 210 LEU A O 1
ATOM 1718 N N . SER A 1 211 ? -0.623 -14.955 11.563 1.00 91.00 211 SER A N 1
ATOM 1719 C CA . SER A 1 211 ? -0.313 -14.738 12.981 1.00 91.00 211 SER A CA 1
ATOM 1720 C C . SER A 1 211 ? -0.580 -13.277 13.343 1.00 91.00 211 SER A C 1
ATOM 1722 O O . SER A 1 211 ? -0.033 -12.393 12.682 1.00 91.00 211 SER A O 1
ATOM 1724 N N . GLY A 1 212 ? -1.329 -13.022 14.423 1.00 80.19 212 GLY A N 1
ATOM 1725 C CA . GLY A 1 212 ? -1.634 -11.665 14.902 1.00 80.19 212 GLY A CA 1
ATOM 1726 C C . GLY A 1 212 ? -0.390 -10.809 15.181 1.00 80.19 212 GLY A C 1
ATOM 1727 O O . GLY A 1 212 ? -0.441 -9.591 15.083 1.00 80.19 212 GLY A O 1
ATOM 1728 N N . LYS A 1 213 ? 0.766 -11.447 15.420 1.00 81.19 213 LYS A N 1
ATOM 1729 C CA . LYS A 1 213 ? 2.072 -10.785 15.578 1.00 81.19 213 LYS A CA 1
ATOM 1730 C C . LYS A 1 213 ? 2.746 -10.433 14.247 1.00 81.19 213 LYS A C 1
ATOM 1732 O O . LYS A 1 213 ? 3.896 -10.010 14.247 1.00 81.19 213 LYS A O 1
ATOM 1737 N N . THR A 1 214 ? 2.129 -10.673 13.098 1.00 8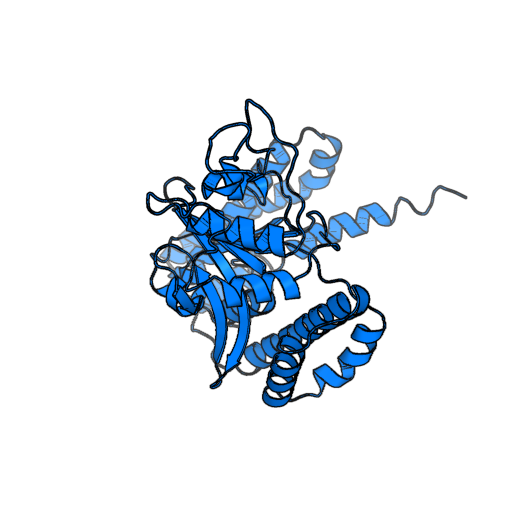7.56 214 THR A N 1
ATOM 1738 C CA . THR A 1 214 ? 2.709 -10.286 11.807 1.00 87.56 214 THR A CA 1
ATOM 1739 C C . THR A 1 214 ? 2.632 -8.775 11.678 1.00 87.56 214 THR A C 1
ATOM 1741 O O . THR A 1 214 ? 1.567 -8.204 11.885 1.00 87.56 214 THR A O 1
ATOM 1744 N N . ARG A 1 215 ? 3.734 -8.122 11.308 1.00 90.06 215 ARG A N 1
ATOM 1745 C CA . ARG A 1 215 ? 3.702 -6.698 10.968 1.00 90.06 215 ARG A CA 1
ATOM 1746 C C . ARG A 1 215 ? 3.210 -6.535 9.534 1.00 90.06 215 ARG A C 1
ATOM 1748 O O . ARG A 1 215 ? 3.726 -7.190 8.626 1.00 90.06 215 ARG A O 1
ATOM 1755 N N . VAL A 1 216 ? 2.237 -5.655 9.349 1.00 95.75 216 VAL A N 1
ATOM 1756 C CA . VAL A 1 216 ? 1.654 -5.284 8.062 1.00 95.75 216 VAL A CA 1
ATOM 1757 C C . VAL A 1 216 ? 2.110 -3.871 7.726 1.00 95.75 216 VAL A C 1
ATOM 1759 O O . VAL A 1 216 ? 1.759 -2.893 8.383 1.00 95.75 216 VAL A O 1
ATOM 1762 N N . CYS A 1 217 ? 2.957 -3.787 6.713 1.00 95.44 217 CYS A N 1
ATOM 1763 C CA . CYS A 1 217 ? 3.645 -2.589 6.269 1.00 95.44 217 CYS A CA 1
ATOM 1764 C C . CYS A 1 217 ? 2.889 -1.994 5.076 1.00 95.44 217 CYS A C 1
ATOM 1766 O O . CYS A 1 217 ? 2.907 -2.579 3.994 1.00 95.44 217 CYS A O 1
ATOM 1768 N N . LEU A 1 218 ? 2.237 -0.845 5.259 1.00 97.56 218 LEU A N 1
ATOM 1769 C CA . LEU A 1 218 ? 1.502 -0.138 4.209 1.00 97.56 218 LEU A CA 1
ATOM 1770 C C . LEU A 1 218 ? 2.393 0.949 3.601 1.00 97.56 218 LEU A C 1
ATOM 1772 O O . LEU A 1 218 ? 2.787 1.891 4.291 1.00 97.56 218 LEU A O 1
ATOM 1776 N N . ILE A 1 219 ? 2.713 0.817 2.316 1.00 97.88 219 ILE A N 1
ATOM 1777 C CA . ILE A 1 219 ? 3.607 1.706 1.571 1.00 97.88 219 ILE A CA 1
ATOM 1778 C C . ILE A 1 219 ? 2.765 2.529 0.593 1.00 97.88 219 ILE A C 1
ATOM 1780 O O . ILE A 1 219 ? 2.381 2.050 -0.478 1.00 97.88 219 ILE A O 1
ATOM 1784 N N . LYS A 1 220 ? 2.488 3.783 0.959 1.00 96.38 220 LYS A N 1
ATOM 1785 C CA . LYS A 1 220 ? 1.728 4.716 0.124 1.00 96.38 220 LYS A CA 1
ATOM 1786 C C . LYS A 1 220 ? 2.647 5.408 -0.863 1.00 96.38 220 LYS A C 1
ATOM 1788 O O . LYS A 1 220 ? 3.509 6.193 -0.470 1.00 96.38 220 LYS A O 1
ATOM 1793 N N . ILE A 1 221 ? 2.460 5.134 -2.148 1.00 97.75 221 ILE A N 1
ATOM 1794 C CA . ILE A 1 221 ? 3.445 5.502 -3.172 1.00 97.75 221 ILE A CA 1
ATOM 1795 C C . ILE A 1 221 ? 3.413 6.991 -3.481 1.00 97.75 221 ILE A C 1
ATOM 1797 O O . ILE A 1 221 ? 4.473 7.610 -3.552 1.00 97.75 221 ILE A O 1
ATOM 1801 N N . SER A 1 222 ? 2.229 7.583 -3.621 1.00 91.44 222 SER A N 1
ATOM 1802 C CA . SER A 1 222 ? 2.080 8.989 -3.989 1.00 91.44 222 SER A CA 1
ATOM 1803 C C . SER A 1 222 ? 1.113 9.737 -3.083 1.00 91.44 222 SER A C 1
ATOM 1805 O O . SER A 1 222 ? 0.178 9.174 -2.507 1.00 91.44 222 SER A O 1
ATOM 1807 N N . ALA A 1 223 ? 1.344 11.042 -2.980 1.00 84.44 223 ALA A N 1
ATOM 1808 C CA . ALA A 1 223 ? 0.438 11.960 -2.314 1.00 84.44 223 ALA A CA 1
ATOM 1809 C C . ALA A 1 223 ? -0.756 12.277 -3.211 1.00 84.44 223 ALA A C 1
ATOM 1811 O O . ALA A 1 223 ? -0.590 12.491 -4.413 1.00 84.44 223 ALA A O 1
ATOM 1812 N N . ASN A 1 224 ? -1.929 12.447 -2.606 1.00 72.44 224 ASN A N 1
ATOM 1813 C CA . ASN A 1 224 ? -3.045 13.075 -3.300 1.00 72.44 224 ASN A CA 1
ATOM 1814 C C . ASN A 1 224 ? -2.746 14.557 -3.543 1.00 72.44 224 ASN A C 1
ATOM 1816 O O . ASN A 1 224 ? -2.141 15.255 -2.715 1.00 72.44 224 ASN A O 1
ATOM 1820 N N . THR A 1 225 ? -3.136 15.043 -4.714 1.00 63.69 225 THR A N 1
ATOM 1821 C CA . THR A 1 225 ? -2.958 16.433 -5.129 1.00 63.69 225 THR A CA 1
ATOM 1822 C C . THR A 1 225 ? -4.292 17.150 -4.996 1.00 63.69 225 THR A C 1
ATOM 1824 O O . THR A 1 225 ? -5.205 16.990 -5.802 1.00 63.69 225 THR A O 1
ATOM 1827 N N . PHE A 1 226 ? -4.423 17.941 -3.932 1.00 55.88 226 PHE A N 1
ATOM 1828 C CA . PHE A 1 226 ? -5.648 18.688 -3.677 1.00 55.88 226 PHE A CA 1
ATOM 1829 C C . PHE A 1 226 ? -5.834 19.798 -4.717 1.00 55.88 226 PHE A C 1
ATOM 1831 O O . PHE A 1 226 ? -4.917 20.591 -4.945 1.00 55.88 226 PHE A O 1
ATOM 1838 N N . SER A 1 227 ? -7.017 19.871 -5.327 1.00 55.03 227 SER A N 1
ATOM 1839 C CA . SER A 1 227 ? -7.370 20.902 -6.302 1.00 55.03 227 SER A CA 1
ATOM 1840 C C . SER A 1 227 ? -8.489 21.812 -5.776 1.00 55.03 227 SER A C 1
ATOM 1842 O O . SER A 1 227 ? -9.229 21.477 -4.847 1.00 55.03 227 SER A O 1
ATOM 1844 N N . THR A 1 228 ? -8.653 22.982 -6.397 1.00 49.62 228 THR A N 1
ATOM 1845 C CA . THR A 1 228 ? -9.780 23.890 -6.128 1.00 49.62 228 THR A CA 1
ATOM 1846 C C . THR A 1 228 ? -11.133 23.312 -6.545 1.00 49.62 228 THR A C 1
ATOM 1848 O O . THR A 1 228 ? -12.153 23.737 -6.005 1.00 49.62 228 THR A O 1
ATOM 1851 N N . GLN A 1 229 ? -11.171 22.363 -7.484 1.00 58.12 229 GLN A N 1
ATOM 1852 C CA . GLN A 1 229 ? -12.405 21.689 -7.887 1.00 58.12 229 GLN A CA 1
ATOM 1853 C C . GLN A 1 229 ? -12.821 20.647 -6.844 1.00 58.12 229 GLN A C 1
ATOM 1855 O O . GLN A 1 229 ? -13.987 20.625 -6.445 1.00 58.12 229 GLN A O 1
ATOM 1860 N N . SER A 1 230 ? -11.865 19.891 -6.301 1.00 51.41 230 SER A N 1
ATOM 1861 C CA . SER A 1 230 ? -12.120 18.927 -5.226 1.00 51.41 230 SER A CA 1
ATOM 1862 C C . SER A 1 230 ? -12.637 19.624 -3.961 1.00 51.41 230 SER A C 1
ATOM 1864 O O . SER A 1 230 ? -13.559 19.137 -3.311 1.00 51.41 230 SER A O 1
ATOM 1866 N N . ALA A 1 231 ? -12.137 20.831 -3.671 1.00 50.28 231 ALA A N 1
ATOM 1867 C CA . ALA A 1 231 ? -12.617 21.664 -2.566 1.00 50.28 231 ALA A CA 1
ATOM 1868 C C . ALA A 1 231 ? -14.108 22.038 -2.688 1.00 50.28 231 ALA A C 1
ATOM 1870 O O . ALA A 1 231 ? -14.823 22.080 -1.689 1.00 50.28 231 ALA A O 1
ATOM 1871 N N . LYS A 1 232 ? -14.600 22.289 -3.910 1.00 57.06 232 LYS A N 1
ATOM 1872 C CA . LYS A 1 232 ? -16.018 22.618 -4.155 1.00 57.06 232 LYS A CA 1
ATOM 1873 C C . LYS A 1 232 ? -16.940 21.418 -3.953 1.00 57.06 232 LYS A C 1
ATOM 1875 O O . LYS A 1 232 ? -18.119 21.603 -3.664 1.00 57.06 232 LYS A O 1
ATOM 1880 N N . ASN A 1 233 ? -16.412 20.203 -4.091 1.00 64.38 233 ASN A N 1
ATOM 1881 C CA . ASN A 1 233 ? -17.186 18.979 -3.926 1.00 64.38 233 ASN A CA 1
ATOM 1882 C C . ASN A 1 233 ? -17.403 18.606 -2.451 1.00 64.38 233 ASN A C 1
ATOM 1884 O O . ASN A 1 233 ? -18.326 17.849 -2.176 1.00 64.38 233 ASN A O 1
ATOM 1888 N N . LEU A 1 234 ? -16.634 19.161 -1.504 1.00 67.62 234 LEU A N 1
ATOM 1889 C CA . LEU A 1 234 ? -16.701 18.805 -0.077 1.00 67.62 234 LEU A CA 1
ATOM 1890 C C . LEU A 1 234 ? -18.116 18.893 0.510 1.00 67.62 234 LEU A C 1
ATOM 1892 O O . LEU A 1 234 ? -18.584 17.942 1.127 1.00 67.62 234 LEU A O 1
ATOM 1896 N N . THR A 1 235 ? -18.828 20.004 0.289 1.00 71.50 235 THR A N 1
ATOM 1897 C CA . THR A 1 235 ? -20.195 20.181 0.813 1.00 71.50 235 THR A CA 1
ATOM 1898 C C . THR A 1 235 ? -21.179 19.193 0.192 1.00 71.50 235 THR A C 1
ATOM 1900 O O . THR A 1 235 ? -22.084 18.721 0.873 1.00 71.50 235 THR A O 1
ATOM 1903 N N . LYS A 1 236 ? -20.996 18.859 -1.092 1.00 82.00 236 LYS A N 1
ATOM 1904 C CA . LYS A 1 236 ? -21.820 17.862 -1.781 1.00 82.00 236 LYS A CA 1
ATOM 1905 C C . LYS A 1 236 ? -21.554 16.464 -1.219 1.00 82.00 236 LYS A C 1
ATOM 1907 O O . LYS A 1 236 ? -22.504 15.768 -0.894 1.00 82.00 236 LYS A O 1
ATOM 1912 N N . ILE A 1 237 ? -20.282 16.089 -1.080 1.00 83.06 237 ILE A N 1
ATOM 1913 C CA . ILE A 1 237 ? -19.844 14.792 -0.544 1.00 83.06 237 ILE A CA 1
ATOM 1914 C C . ILE A 1 237 ? -20.368 14.599 0.882 1.00 83.06 237 ILE A C 1
ATOM 1916 O O . ILE A 1 237 ? -20.977 13.578 1.171 1.00 83.06 237 ILE A O 1
ATOM 1920 N N . ALA A 1 238 ? -20.231 15.609 1.745 1.00 79.81 238 ALA A N 1
ATOM 1921 C CA . ALA A 1 238 ? -20.697 15.548 3.131 1.00 79.81 238 ALA A CA 1
ATOM 1922 C C . ALA A 1 238 ? -22.222 15.367 3.281 1.00 79.81 238 ALA A C 1
ATOM 1924 O O . ALA A 1 238 ? -22.686 14.979 4.349 1.00 79.81 238 ALA A O 1
ATOM 1925 N N . ALA A 1 239 ? -23.005 15.667 2.239 1.00 85.62 239 ALA A N 1
ATOM 1926 C CA . ALA A 1 239 ? -24.459 15.510 2.236 1.00 85.62 239 ALA A CA 1
ATOM 1927 C C . ALA A 1 239 ? -24.935 14.171 1.640 1.00 85.62 239 ALA A C 1
ATOM 1929 O O . ALA A 1 239 ? -26.128 13.878 1.705 1.00 85.62 239 ALA A O 1
ATOM 1930 N N . MET A 1 240 ? -24.041 13.379 1.038 1.00 90.12 240 MET A N 1
ATOM 1931 C CA . MET A 1 240 ? -24.381 12.104 0.401 1.00 90.12 240 MET A CA 1
ATOM 1932 C C . MET A 1 240 ? -24.539 10.986 1.440 1.00 90.12 240 MET A C 1
ATOM 1934 O O . MET A 1 240 ? -23.784 10.891 2.410 1.00 90.12 240 MET A O 1
ATOM 1938 N N . SER A 1 241 ? -25.501 10.097 1.208 1.00 93.50 241 SER A N 1
ATOM 1939 C CA . SER A 1 241 ? -25.612 8.829 1.932 1.00 93.50 241 SER A CA 1
ATOM 1940 C C . SER A 1 241 ? -24.467 7.877 1.570 1.00 93.50 241 SER A C 1
ATOM 1942 O O . SER A 1 241 ? -23.890 7.966 0.485 1.00 93.50 241 SER A O 1
ATOM 1944 N N . ILE A 1 242 ? -24.181 6.899 2.436 1.00 91.81 242 ILE A N 1
ATOM 1945 C CA . ILE A 1 242 ? -23.134 5.892 2.193 1.00 91.81 242 ILE A CA 1
ATOM 1946 C C . ILE A 1 242 ? -23.283 5.170 0.841 1.00 91.81 242 ILE A C 1
ATOM 1948 O O . ILE A 1 242 ? -22.292 4.917 0.161 1.00 91.81 242 ILE A O 1
ATOM 1952 N N . ASN A 1 243 ? -24.518 4.902 0.405 1.00 92.75 243 ASN A N 1
ATOM 1953 C CA . ASN A 1 243 ? -24.785 4.245 -0.877 1.00 92.75 243 ASN A CA 1
ATOM 1954 C C . ASN A 1 243 ? -24.486 5.164 -2.068 1.00 92.75 243 ASN A C 1
ATOM 1956 O O . ASN A 1 243 ? -23.992 4.699 -3.091 1.00 92.75 243 ASN A O 1
ATOM 1960 N N . GLU A 1 244 ? -24.772 6.463 -1.948 1.00 95.75 244 GLU A N 1
ATOM 1961 C CA . GLU A 1 244 ? -24.434 7.447 -2.980 1.00 95.75 244 GLU A CA 1
ATOM 1962 C C . GLU A 1 244 ? -22.920 7.657 -3.063 1.00 95.75 244 GLU A C 1
ATOM 1964 O O . GLU A 1 244 ? -22.379 7.756 -4.164 1.00 95.75 244 GLU A O 1
ATOM 1969 N N . LEU A 1 245 ? -22.234 7.691 -1.914 1.00 94.50 245 LEU A N 1
ATOM 1970 C CA . LEU A 1 245 ? -20.774 7.786 -1.847 1.00 94.50 245 LEU A CA 1
ATOM 1971 C C . LEU A 1 245 ? -20.116 6.579 -2.527 1.00 94.50 245 LEU A C 1
ATOM 1973 O O . LEU A 1 245 ? -19.276 6.762 -3.407 1.00 94.50 245 LEU A O 1
ATOM 1977 N N . ALA A 1 246 ? -20.558 5.365 -2.186 1.00 94.56 246 ALA A N 1
ATOM 1978 C CA . ALA A 1 246 ? -20.063 4.126 -2.781 1.00 94.56 246 ALA A CA 1
ATOM 1979 C C . ALA A 1 246 ? -20.329 4.057 -4.295 1.00 94.56 246 ALA A C 1
ATOM 1981 O O . ALA A 1 246 ? -19.442 3.702 -5.071 1.00 94.56 246 ALA A O 1
ATOM 1982 N N . ALA A 1 247 ? -21.527 4.452 -4.741 1.00 95.31 247 ALA A N 1
ATOM 1983 C CA . ALA A 1 247 ? -21.863 4.476 -6.164 1.00 95.31 247 ALA A CA 1
ATOM 1984 C C . ALA A 1 247 ? -20.985 5.461 -6.957 1.00 95.31 247 ALA A C 1
ATOM 1986 O O . ALA A 1 247 ? -20.596 5.170 -8.092 1.00 95.31 247 ALA A O 1
ATOM 1987 N N . GLU A 1 248 ? -20.653 6.615 -6.374 1.00 94.62 248 GLU A N 1
ATOM 1988 C CA . GLU A 1 248 ? -19.760 7.591 -7.001 1.00 94.62 248 GLU A CA 1
ATOM 1989 C C . GLU A 1 248 ? -18.294 7.126 -6.991 1.00 94.62 248 GLU A C 1
ATOM 1991 O O . GLU A 1 248 ? -17.605 7.299 -8.001 1.00 94.62 248 GLU A O 1
ATOM 1996 N N . GLU A 1 249 ? -17.826 6.481 -5.914 1.00 94.19 249 GLU A N 1
ATOM 1997 C CA . GLU A 1 249 ? -16.505 5.832 -5.858 1.00 94.19 249 GLU A CA 1
ATOM 1998 C C . GLU A 1 249 ? -16.373 4.794 -6.987 1.00 94.19 249 GLU A C 1
ATOM 2000 O O . GLU A 1 249 ? -15.411 4.826 -7.760 1.00 94.19 249 GLU A O 1
ATOM 2005 N N . ASP A 1 250 ? -17.371 3.923 -7.152 1.00 93.69 250 ASP A N 1
ATOM 2006 C CA . ASP A 1 250 ? -17.417 2.914 -8.214 1.00 93.69 250 ASP A CA 1
ATOM 2007 C C . ASP A 1 250 ? -17.426 3.533 -9.617 1.00 93.69 250 ASP A C 1
ATOM 2009 O O . ASP A 1 250 ? -16.715 3.073 -10.522 1.00 93.69 250 ASP A O 1
ATOM 2013 N N . ARG A 1 251 ? -18.213 4.597 -9.817 1.00 95.00 251 ARG A N 1
ATOM 2014 C CA . ARG A 1 251 ? -18.268 5.323 -11.091 1.00 95.00 251 ARG A CA 1
ATOM 2015 C C . ARG A 1 251 ? -16.909 5.934 -11.437 1.00 95.00 251 ARG A C 1
ATOM 2017 O O . ARG A 1 251 ? -16.460 5.834 -12.584 1.00 95.00 251 ARG A O 1
ATOM 2024 N N . LEU A 1 252 ? -16.245 6.560 -10.465 1.00 93.25 252 LEU A N 1
ATOM 2025 C CA . LEU A 1 252 ? -14.928 7.168 -10.652 1.00 93.25 252 LEU A CA 1
ATOM 2026 C C . LEU A 1 252 ? -13.849 6.114 -10.895 1.00 93.25 252 LEU A C 1
ATOM 2028 O O . LEU A 1 252 ? -13.059 6.286 -11.822 1.00 93.25 252 LEU A O 1
ATOM 2032 N N . ASN A 1 253 ? -13.849 5.001 -10.158 1.00 91.75 253 ASN A N 1
ATOM 2033 C CA . ASN A 1 253 ? -12.910 3.892 -10.365 1.00 91.75 253 ASN A CA 1
ATOM 2034 C C . ASN A 1 253 ? -12.928 3.378 -11.815 1.00 91.75 253 ASN A C 1
ATOM 2036 O O . ASN A 1 253 ? -11.871 3.125 -12.388 1.00 91.75 253 ASN A O 1
ATOM 2040 N N . ARG A 1 254 ? -14.106 3.317 -12.453 1.00 91.00 254 ARG A N 1
ATOM 2041 C CA . ARG A 1 254 ? -14.273 2.897 -13.862 1.00 91.00 254 ARG A CA 1
ATOM 2042 C C . ARG A 1 254 ? -13.929 3.979 -14.891 1.00 91.00 254 ARG A C 1
ATOM 2044 O O . ARG A 1 254 ? -13.907 3.704 -16.088 1.00 91.00 254 ARG A O 1
ATOM 2051 N N . THR A 1 255 ? -13.689 5.214 -14.456 1.00 93.12 255 THR A N 1
ATOM 2052 C CA . THR A 1 255 ? -13.384 6.335 -15.351 1.00 93.12 255 THR A CA 1
ATOM 2053 C C . THR A 1 255 ? -11.913 6.301 -15.764 1.00 93.12 255 THR A C 1
ATOM 2055 O O . THR A 1 255 ? -11.028 6.241 -14.908 1.00 93.12 255 THR A O 1
ATOM 2058 N N . ILE A 1 256 ? -11.649 6.394 -17.070 1.00 92.12 256 ILE A N 1
ATOM 2059 C CA . ILE A 1 256 ? -10.299 6.523 -17.635 1.00 92.12 256 ILE A CA 1
ATOM 2060 C C . ILE A 1 256 ? -10.018 8.018 -17.866 1.00 92.12 256 ILE A C 1
ATOM 2062 O O . ILE A 1 256 ? -10.661 8.630 -18.723 1.00 92.12 256 ILE A O 1
ATOM 2066 N N . PRO A 1 257 ? -9.099 8.640 -17.110 1.00 92.31 257 PRO A N 1
ATOM 2067 C CA . PRO A 1 257 ? -8.768 10.045 -17.288 1.00 92.31 257 PRO A CA 1
ATOM 2068 C C . PRO A 1 257 ? -7.890 10.255 -18.524 1.00 92.31 257 PRO A C 1
ATOM 2070 O O . PRO A 1 257 ? -6.954 9.504 -18.781 1.00 92.31 257 PRO A O 1
ATOM 2073 N N . LEU A 1 258 ? -8.179 11.319 -19.277 1.00 91.56 258 LEU A N 1
ATOM 2074 C CA . LEU A 1 258 ? -7.462 11.661 -20.515 1.00 91.56 258 LEU A CA 1
ATOM 2075 C C . LEU A 1 258 ? -6.267 12.602 -20.294 1.00 91.56 258 LEU A C 1
ATOM 2077 O O . LEU A 1 258 ? -5.482 12.831 -21.210 1.00 91.56 258 LEU A O 1
ATOM 2081 N N . THR A 1 259 ? -6.140 13.187 -19.101 1.00 91.44 259 THR A N 1
ATOM 2082 C CA . THR A 1 259 ? -5.073 14.135 -18.755 1.00 91.44 259 THR A CA 1
ATOM 2083 C C . THR A 1 259 ? -4.570 13.880 -17.338 1.00 91.44 259 THR A C 1
ATOM 2085 O O . THR A 1 259 ? -5.311 13.376 -16.494 1.00 91.44 259 THR A O 1
ATOM 2088 N N . THR A 1 260 ? -3.335 14.292 -17.039 1.00 86.88 260 THR A N 1
ATOM 2089 C CA . THR A 1 260 ? -2.773 14.224 -15.678 1.00 86.88 260 THR A CA 1
ATOM 2090 C C . THR A 1 260 ? -3.627 14.987 -14.663 1.00 86.88 260 THR A C 1
ATOM 2092 O O . THR A 1 260 ? -3.815 14.524 -13.545 1.00 86.88 260 THR A O 1
ATOM 2095 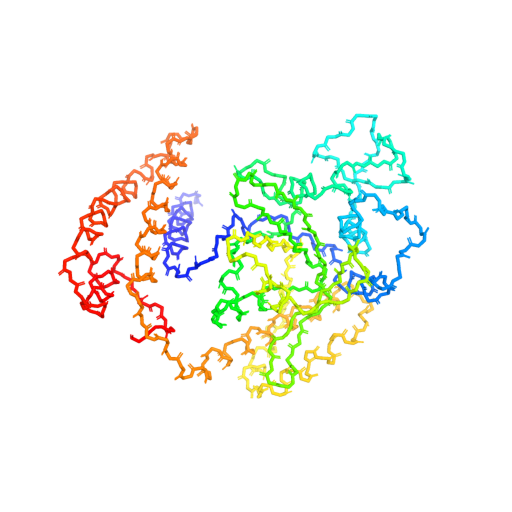N N . ALA A 1 261 ? -4.198 16.129 -15.058 1.00 85.75 261 ALA A N 1
ATOM 2096 C CA . ALA A 1 261 ? -5.089 16.896 -14.191 1.00 85.75 261 ALA A CA 1
ATOM 2097 C C . ALA A 1 261 ? -6.384 16.128 -13.871 1.00 85.75 261 ALA A C 1
ATOM 2099 O O . ALA A 1 261 ? -6.831 16.143 -12.730 1.00 85.75 261 ALA A O 1
ATOM 2100 N N . ALA A 1 262 ? -6.964 15.427 -14.853 1.00 90.00 262 ALA A N 1
ATOM 2101 C CA . ALA A 1 262 ? -8.145 14.592 -14.636 1.00 90.00 262 ALA A CA 1
ATOM 2102 C C . ALA A 1 262 ? -7.836 13.342 -13.792 1.00 90.00 262 ALA A C 1
ATOM 2104 O O . ALA A 1 262 ? -8.670 12.938 -12.989 1.00 90.00 262 ALA A O 1
ATOM 2105 N N . GLU A 1 263 ? -6.645 12.752 -13.945 1.00 89.94 263 GLU A N 1
ATOM 2106 C CA . GLU A 1 263 ? -6.149 11.653 -13.101 1.00 89.94 263 GLU A CA 1
ATOM 2107 C C . GLU A 1 263 ? -6.044 12.098 -11.639 1.00 89.94 263 GLU A C 1
ATOM 2109 O O . GLU A 1 263 ? -6.598 11.461 -10.746 1.00 89.94 263 GLU A O 1
ATOM 2114 N N . HIS A 1 264 ? -5.396 13.236 -11.396 1.00 84.00 264 HIS A N 1
ATOM 2115 C CA . HIS A 1 264 ? -5.278 13.824 -10.063 1.00 84.00 264 HIS A CA 1
ATOM 2116 C C . HIS A 1 264 ? -6.643 14.169 -9.458 1.00 84.00 264 HIS A C 1
ATOM 2118 O O . HIS A 1 264 ? -6.906 13.817 -8.312 1.00 84.00 264 HIS A O 1
ATOM 2124 N N . GLU A 1 265 ? -7.539 14.785 -10.232 1.00 83.88 265 GLU A N 1
ATOM 2125 C CA . GLU A 1 265 ? -8.889 15.123 -9.765 1.00 83.88 265 GLU A CA 1
ATOM 2126 C C . GLU A 1 265 ? -9.712 13.878 -9.410 1.00 83.88 265 GLU A C 1
ATOM 2128 O O . GLU A 1 265 ? -10.398 13.869 -8.384 1.00 83.88 265 GLU A O 1
ATOM 2133 N N . LYS A 1 266 ? -9.631 12.820 -10.232 1.00 89.19 266 LYS A N 1
ATOM 2134 C CA . LYS A 1 266 ? -10.294 11.532 -9.983 1.00 89.19 266 LYS A CA 1
ATOM 2135 C C . LYS A 1 266 ? -9.877 10.976 -8.623 1.00 89.19 266 LYS A C 1
ATOM 2137 O O . LYS A 1 266 ? -10.745 10.706 -7.795 1.00 89.19 266 LYS A O 1
ATOM 2142 N N . TRP A 1 267 ? -8.575 10.821 -8.383 1.00 88.25 267 TRP A N 1
ATOM 2143 C CA . TRP A 1 267 ? -8.085 10.174 -7.162 1.00 88.25 267 TRP A CA 1
ATOM 2144 C C . TRP A 1 267 ? -8.249 11.041 -5.918 1.00 88.25 267 TRP A C 1
ATOM 2146 O O . TRP A 1 267 ? -8.625 10.518 -4.873 1.00 88.25 267 TRP A O 1
ATOM 2156 N N . THR A 1 268 ? -8.102 12.362 -6.031 1.00 83.56 268 THR A N 1
ATOM 2157 C CA . THR A 1 268 ? -8.427 13.274 -4.926 1.00 83.56 268 THR A CA 1
ATOM 2158 C C . THR A 1 268 ? -9.915 13.222 -4.577 1.00 83.56 268 THR A C 1
ATOM 2160 O O . THR A 1 268 ? -10.264 13.210 -3.398 1.00 83.56 268 THR A O 1
ATOM 2163 N N . THR A 1 269 ? -10.806 13.141 -5.570 1.00 85.25 269 THR A N 1
ATOM 2164 C CA . THR A 1 269 ? -12.248 12.999 -5.310 1.00 85.25 269 THR A CA 1
ATOM 2165 C C . THR A 1 269 ? -12.565 11.655 -4.655 1.00 85.25 269 THR A C 1
ATOM 2167 O O . THR A 1 269 ? -13.309 11.632 -3.680 1.00 85.25 269 THR A O 1
ATOM 2170 N N . ILE A 1 270 ? -11.965 10.552 -5.124 1.00 89.81 270 ILE A N 1
ATOM 2171 C CA . ILE A 1 270 ? -12.098 9.233 -4.482 1.00 89.81 270 ILE A CA 1
ATOM 2172 C C . ILE A 1 270 ? -11.629 9.292 -3.024 1.00 89.81 270 ILE A C 1
ATOM 2174 O O . ILE A 1 270 ? -12.355 8.849 -2.143 1.00 89.81 270 ILE A O 1
ATOM 2178 N N . ALA A 1 271 ? -10.476 9.898 -2.738 1.00 86.94 271 ALA A N 1
ATOM 2179 C CA . ALA A 1 271 ? -9.978 10.031 -1.370 1.00 86.94 271 ALA A CA 1
ATOM 2180 C C . ALA A 1 271 ? -10.951 10.793 -0.452 1.00 86.94 271 ALA A C 1
ATOM 2182 O O . ALA A 1 271 ? -11.166 10.388 0.687 1.00 86.94 271 ALA A O 1
ATOM 2183 N N . LEU A 1 272 ? -11.586 11.857 -0.956 1.00 82.06 272 LEU A N 1
ATOM 2184 C CA . LEU A 1 272 ? -12.607 12.607 -0.215 1.00 82.06 272 LEU A CA 1
ATOM 2185 C C . LEU A 1 272 ? -13.883 11.794 0.031 1.00 82.06 272 LEU A C 1
ATOM 2187 O O . LEU A 1 272 ? -14.438 11.854 1.127 1.00 82.06 272 LEU A O 1
ATOM 2191 N N . LEU A 1 273 ? -14.345 11.031 -0.967 1.00 88.19 273 LEU A N 1
ATOM 2192 C CA . LEU A 1 273 ? -15.481 10.118 -0.803 1.00 88.19 273 LEU A CA 1
ATOM 2193 C C . LEU A 1 273 ? -15.174 9.098 0.293 1.00 88.19 273 LEU A C 1
ATOM 2195 O O . LEU A 1 273 ? -15.962 8.941 1.221 1.00 88.19 273 LEU A O 1
ATOM 2199 N N . LYS A 1 274 ? -13.993 8.477 0.232 1.00 90.25 274 LYS A N 1
ATOM 2200 C CA . LYS A 1 274 ? -13.537 7.500 1.222 1.00 90.25 274 LYS A CA 1
ATOM 2201 C C . LYS A 1 274 ? -13.452 8.093 2.626 1.00 90.25 274 LYS A C 1
ATOM 2203 O O . LYS A 1 274 ? -13.934 7.471 3.565 1.00 90.25 274 LYS A O 1
ATOM 2208 N N . GLN A 1 275 ? -12.906 9.296 2.775 1.00 85.38 275 GLN A N 1
ATOM 2209 C CA . GLN A 1 275 ? -12.842 9.973 4.071 1.00 85.38 275 GLN A CA 1
ATOM 2210 C C . GLN A 1 275 ? -14.238 10.154 4.688 1.00 85.38 275 GLN A C 1
ATOM 2212 O O . GLN A 1 275 ? -14.448 9.854 5.864 1.00 85.38 275 GLN A O 1
ATOM 2217 N N . GLU A 1 276 ? -15.222 10.599 3.901 1.00 85.69 276 GLU A N 1
ATOM 2218 C CA . GLU A 1 276 ? -16.591 10.746 4.404 1.00 85.69 276 GLU A CA 1
ATOM 2219 C C . GLU A 1 276 ? -17.252 9.384 4.671 1.00 85.69 276 GLU A C 1
ATOM 2221 O O . GLU A 1 276 ? -17.936 9.228 5.680 1.00 85.69 276 GLU A O 1
ATOM 2226 N N . MET A 1 277 ? -17.006 8.370 3.836 1.00 89.88 277 MET A N 1
ATOM 2227 C CA . MET A 1 277 ? -17.508 7.007 4.056 1.00 89.88 277 MET A CA 1
ATOM 2228 C C . MET A 1 277 ? -16.946 6.384 5.336 1.00 89.88 277 MET A C 1
ATOM 2230 O O . MET A 1 277 ? -17.699 5.765 6.087 1.00 89.88 277 MET A O 1
ATOM 2234 N N . ALA A 1 278 ? -15.648 6.544 5.601 1.00 85.38 278 ALA A N 1
ATOM 2235 C CA . ALA A 1 278 ? -15.000 6.070 6.820 1.00 85.38 278 ALA A CA 1
ATOM 2236 C C . ALA A 1 278 ? -15.567 6.794 8.049 1.00 85.38 278 ALA A C 1
ATOM 2238 O O . ALA A 1 278 ? -15.953 6.154 9.023 1.00 85.38 278 ALA A O 1
ATOM 2239 N N . LYS A 1 279 ? -15.731 8.119 7.972 1.00 83.00 279 LYS A N 1
ATOM 2240 C CA . LYS A 1 279 ? -16.370 8.925 9.021 1.00 83.00 279 LYS A CA 1
ATOM 2241 C C . LYS A 1 279 ? -17.813 8.492 9.306 1.00 83.00 279 LYS A C 1
ATOM 2243 O O . LYS A 1 279 ? -18.186 8.368 10.470 1.00 83.00 279 LYS A O 1
ATOM 2248 N N . GLN A 1 280 ? -18.632 8.251 8.277 1.00 86.31 280 GLN A N 1
ATOM 2249 C CA . GLN A 1 280 ? -19.992 7.723 8.454 1.00 86.31 280 GLN A CA 1
ATOM 2250 C C . GLN A 1 280 ? -19.974 6.317 9.068 1.00 86.31 280 GLN A C 1
ATOM 2252 O O . GLN A 1 280 ? -20.779 6.042 9.955 1.00 86.31 280 GLN A O 1
ATOM 2257 N N . GLY A 1 281 ? -19.031 5.465 8.650 1.00 84.94 281 GLY A N 1
ATOM 2258 C CA . GLY A 1 281 ? -18.809 4.129 9.206 1.00 84.94 281 GLY A CA 1
ATOM 2259 C C . GLY A 1 281 ? -18.536 4.171 10.708 1.00 84.94 281 GLY A C 1
ATOM 2260 O O . GLY A 1 281 ? -19.319 3.611 11.477 1.00 84.94 281 GLY A O 1
ATOM 2261 N N . LYS A 1 282 ? -17.522 4.937 11.125 1.00 80.69 282 LYS A N 1
ATOM 2262 C CA . LYS A 1 282 ? -17.164 5.158 12.538 1.00 80.69 282 LYS A CA 1
ATOM 2263 C C . LYS A 1 282 ? -18.338 5.681 13.364 1.00 80.69 282 LYS A C 1
ATOM 2265 O O . LYS A 1 282 ? -18.641 5.159 14.427 1.00 80.69 282 LYS A O 1
ATOM 2270 N N . ASN A 1 283 ? -19.075 6.663 12.842 1.00 69.50 283 ASN A N 1
ATOM 2271 C CA . ASN A 1 283 ? -20.238 7.224 13.538 1.00 69.50 283 ASN A CA 1
ATOM 2272 C C . ASN A 1 283 ? -21.430 6.252 13.622 1.00 69.50 283 ASN A C 1
ATOM 2274 O O . ASN A 1 283 ? -22.272 6.388 14.508 1.00 69.50 283 ASN A O 1
ATOM 2278 N N . SER A 1 284 ? -21.539 5.305 12.685 1.00 65.25 284 SER A N 1
ATOM 2279 C CA . SER A 1 284 ? -22.600 4.291 12.673 1.00 65.25 284 SER A CA 1
ATOM 2280 C C . SER A 1 284 ? -22.324 3.124 13.623 1.00 65.25 284 SER A C 1
ATOM 2282 O O . SER A 1 284 ? -23.262 2.439 14.036 1.00 65.25 284 SER A O 1
ATOM 2284 N N . GLN A 1 285 ? -21.062 2.916 14.012 1.00 60.53 285 GLN A N 1
ATOM 2285 C CA . GLN A 1 285 ? -20.686 1.918 15.002 1.00 60.53 285 GLN A CA 1
ATOM 2286 C C . GLN A 1 285 ? -21.050 2.402 16.403 1.00 60.53 285 GLN A C 1
ATOM 2288 O O . GLN A 1 285 ? -20.281 3.025 17.120 1.00 60.53 285 GLN A O 1
ATOM 2293 N N . THR A 1 286 ? -22.270 2.071 16.818 1.00 47.16 286 THR A N 1
ATOM 2294 C CA . THR A 1 286 ? -22.736 2.192 18.209 1.00 47.16 286 THR A CA 1
ATOM 2295 C C . THR A 1 286 ? -22.279 1.004 19.070 1.00 47.16 286 THR A C 1
ATOM 2297 O O . THR A 1 286 ? -22.932 0.659 20.049 1.00 47.16 286 THR A O 1
ATOM 2300 N N . TYR A 1 287 ? -21.176 0.347 18.701 1.00 45.12 287 TYR A N 1
ATOM 2301 C CA . TYR A 1 287 ? -20.555 -0.712 19.489 1.00 45.12 287 TYR A CA 1
ATOM 2302 C C . TYR A 1 287 ? -19.280 -0.164 20.096 1.00 45.12 287 TYR A C 1
ATOM 2304 O O . TYR A 1 287 ? -18.235 -0.137 19.456 1.00 45.12 287 TYR A O 1
ATOM 2312 N N . LYS A 1 288 ? -19.371 0.266 21.348 1.00 50.66 288 LYS A N 1
ATOM 2313 C CA . LYS A 1 288 ? -18.173 0.434 22.145 1.00 50.66 288 LYS A CA 1
ATOM 2314 C C . LYS A 1 288 ? -17.782 -0.935 22.687 1.00 50.66 288 LYS A C 1
ATOM 2316 O O . LYS A 1 288 ? -18.588 -1.623 23.316 1.00 50.66 288 LYS A O 1
ATOM 2321 N N . THR A 1 289 ? -16.572 -1.370 22.378 1.00 53.53 289 THR A N 1
ATOM 2322 C CA . THR A 1 289 ? -16.026 -2.607 22.933 1.00 53.53 289 THR A CA 1
ATOM 2323 C C . THR A 1 289 ? -15.745 -2.367 24.413 1.00 53.53 289 THR A C 1
ATOM 2325 O O . THR A 1 289 ? -15.198 -1.331 24.777 1.00 53.53 289 THR A O 1
ATOM 2328 N N . ALA A 1 290 ? -16.125 -3.297 25.292 1.00 61.47 290 ALA A N 1
ATOM 2329 C CA . ALA A 1 290 ? -15.746 -3.188 26.698 1.00 61.47 290 ALA A CA 1
ATOM 2330 C C . ALA A 1 290 ? -14.217 -3.262 26.802 1.00 61.47 290 ALA A C 1
ATOM 2332 O O . ALA A 1 290 ? -13.602 -4.198 26.277 1.00 61.47 290 ALA A O 1
ATOM 2333 N N . ILE A 1 291 ? -13.597 -2.284 27.461 1.00 75.00 291 ILE A N 1
ATOM 2334 C CA . ILE A 1 291 ? -12.152 -2.311 27.674 1.00 75.00 291 ILE A CA 1
ATOM 2335 C C . ILE A 1 291 ? -11.760 -3.565 28.471 1.00 75.00 291 ILE A C 1
ATOM 2337 O O . ILE A 1 291 ? -12.410 -3.944 29.445 1.00 75.00 291 ILE A O 1
ATOM 2341 N N . THR A 1 292 ? -10.685 -4.236 28.051 1.00 80.25 292 THR A N 1
ATOM 2342 C CA . THR A 1 292 ? -10.124 -5.385 28.776 1.00 80.25 292 THR A CA 1
ATOM 2343 C C . THR A 1 292 ? -8.831 -4.993 29.476 1.00 80.25 292 THR A C 1
ATOM 2345 O O . THR A 1 292 ? -8.121 -4.088 29.037 1.00 80.25 292 THR A O 1
ATOM 2348 N N . MET A 1 293 ? -8.491 -5.702 30.557 1.00 82.44 293 MET A N 1
ATOM 2349 C CA . MET A 1 293 ? -7.231 -5.472 31.268 1.00 82.44 293 MET A CA 1
ATOM 2350 C C . MET A 1 293 ? -6.020 -5.675 30.347 1.00 82.44 293 MET A C 1
ATOM 2352 O O . MET A 1 293 ? -5.048 -4.935 30.437 1.00 82.44 293 MET A O 1
ATOM 2356 N N . GLU A 1 294 ? -6.092 -6.647 29.435 1.00 75.81 294 GLU A N 1
ATOM 2357 C CA . GLU A 1 294 ? -5.038 -6.909 28.452 1.00 75.81 294 GLU A CA 1
ATOM 2358 C C . GLU A 1 294 ? -4.886 -5.748 27.461 1.00 75.81 294 GLU A C 1
ATOM 2360 O O . GLU A 1 294 ? -3.776 -5.265 27.250 1.00 75.81 294 GLU A O 1
ATOM 2365 N N . ALA A 1 295 ? -5.994 -5.237 26.917 1.00 68.06 295 ALA A N 1
ATOM 2366 C CA . ALA A 1 295 ? -5.965 -4.078 26.028 1.00 68.06 295 ALA A CA 1
ATOM 2367 C C . ALA A 1 295 ? -5.389 -2.840 26.736 1.00 68.06 295 ALA A C 1
ATOM 2369 O O . ALA A 1 295 ? -4.503 -2.179 26.197 1.00 68.06 295 ALA A O 1
ATOM 2370 N N . LEU A 1 296 ? -5.810 -2.559 27.976 1.00 81.00 296 LEU A N 1
ATOM 2371 C CA . LEU A 1 296 ? -5.247 -1.456 28.760 1.00 81.00 296 LEU A CA 1
ATOM 2372 C C . LEU A 1 296 ? -3.747 -1.657 29.042 1.00 81.00 296 LEU A C 1
ATOM 2374 O O . LEU A 1 296 ? -2.980 -0.702 28.923 1.00 81.00 296 LEU A O 1
ATOM 2378 N N . ARG A 1 297 ? -3.292 -2.884 29.347 1.00 80.56 297 ARG A N 1
ATOM 2379 C CA . ARG A 1 297 ? -1.851 -3.171 29.511 1.00 80.56 297 ARG A CA 1
ATOM 2380 C C . ARG A 1 297 ? -1.084 -2.850 28.237 1.00 80.56 297 ARG A C 1
ATOM 2382 O O . ARG A 1 297 ? -0.025 -2.237 28.321 1.00 80.56 297 ARG A O 1
ATOM 2389 N N . GLN A 1 298 ? -1.633 -3.195 27.076 1.00 68.31 298 GLN A N 1
ATOM 2390 C CA . GLN A 1 298 ? -1.020 -2.871 25.791 1.00 68.31 298 GLN A CA 1
ATOM 2391 C C . GLN A 1 298 ? -0.936 -1.358 25.556 1.00 68.31 298 GLN A C 1
ATOM 2393 O O . GLN A 1 298 ? 0.122 -0.884 25.149 1.00 68.31 298 GLN A O 1
ATOM 2398 N N . PHE A 1 299 ? -1.971 -0.574 25.883 1.00 73.12 299 PHE A N 1
ATOM 2399 C CA . PHE A 1 299 ? -1.897 0.896 25.814 1.00 73.12 299 PHE A CA 1
ATOM 2400 C C . PHE A 1 299 ? -0.769 1.466 26.680 1.00 73.12 299 PHE A C 1
ATOM 2402 O O . PHE A 1 299 ? 0.017 2.301 26.221 1.00 73.12 299 PHE A O 1
ATOM 2409 N N . VAL A 1 300 ? -0.659 0.991 27.921 1.00 78.06 300 VAL A N 1
ATOM 2410 C CA . VAL A 1 300 ? 0.383 1.426 28.858 1.00 78.06 300 VAL A CA 1
ATOM 2411 C C . VAL A 1 300 ? 1.774 1.039 28.349 1.00 78.06 300 VAL A C 1
ATOM 2413 O O . VAL A 1 300 ? 2.651 1.899 28.268 1.00 78.06 300 VAL A O 1
ATOM 2416 N N . SER A 1 301 ? 1.970 -0.218 27.939 1.00 70.44 301 SER A N 1
ATOM 2417 C CA . SER A 1 301 ? 3.242 -0.709 27.395 1.00 70.44 301 SER A CA 1
ATOM 2418 C C . SER A 1 301 ? 3.661 0.048 26.137 1.00 70.44 301 SER A C 1
ATOM 2420 O O . SER A 1 301 ? 4.789 0.534 26.075 1.00 70.44 301 SER A O 1
ATOM 2422 N N . ASN A 1 302 ? 2.748 0.245 25.184 1.00 57.75 302 ASN A N 1
ATOM 2423 C CA . ASN A 1 302 ? 3.025 0.994 23.959 1.00 57.75 302 ASN A CA 1
ATOM 2424 C C . ASN A 1 302 ? 3.430 2.441 24.270 1.00 57.75 302 ASN A C 1
ATOM 2426 O O . ASN A 1 302 ? 4.374 2.964 23.679 1.00 57.75 302 ASN A O 1
ATOM 2430 N N . ARG A 1 303 ? 2.765 3.097 25.231 1.00 75.50 303 ARG A N 1
ATOM 2431 C CA . ARG A 1 303 ? 3.126 4.458 25.651 1.00 75.50 303 ARG A CA 1
ATOM 2432 C C . ARG A 1 303 ? 4.531 4.513 26.252 1.00 75.50 303 ARG A C 1
ATOM 2434 O O . ARG A 1 303 ? 5.306 5.406 25.908 1.00 75.50 303 ARG A O 1
ATOM 2441 N N . MET A 1 304 ? 4.880 3.536 27.084 1.00 78.56 304 MET A N 1
ATOM 2442 C CA . MET A 1 304 ? 6.210 3.452 27.687 1.00 78.56 304 MET A CA 1
ATOM 2443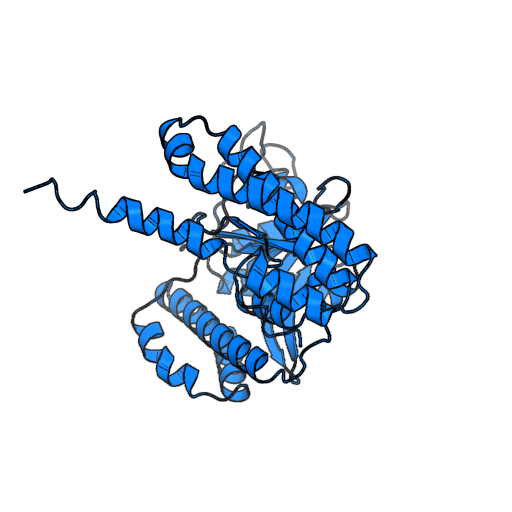 C C . MET A 1 304 ? 7.317 3.185 26.664 1.00 78.56 304 MET A C 1
ATOM 2445 O O . MET A 1 304 ? 8.391 3.798 26.729 1.00 78.56 304 MET A O 1
ATOM 2449 N N . GLU A 1 305 ? 7.059 2.296 25.704 1.00 58.75 305 GLU A N 1
ATOM 2450 C CA . GLU A 1 305 ? 7.961 2.025 24.583 1.00 58.75 305 GLU A CA 1
ATOM 2451 C C . GLU A 1 305 ? 8.148 3.276 23.721 1.00 58.75 305 GLU A C 1
ATOM 2453 O O . GLU A 1 305 ? 9.284 3.631 23.405 1.00 58.75 305 GLU A O 1
ATOM 2458 N N . ASN A 1 306 ? 7.073 4.014 23.434 1.00 52.06 306 ASN A N 1
ATOM 2459 C CA . ASN A 1 306 ? 7.128 5.264 22.672 1.00 52.06 306 ASN A CA 1
ATOM 2460 C C . ASN A 1 306 ? 7.991 6.324 23.362 1.00 52.06 306 ASN A C 1
ATOM 2462 O O . ASN A 1 306 ? 8.860 6.924 22.728 1.00 52.06 306 ASN A O 1
ATOM 2466 N N . ASN A 1 307 ? 7.807 6.517 24.667 1.00 67.06 307 ASN A N 1
ATOM 2467 C CA . ASN A 1 307 ? 8.641 7.420 25.457 1.00 67.06 307 ASN A CA 1
ATOM 2468 C C . ASN A 1 307 ? 10.113 6.974 25.451 1.00 67.06 307 ASN A C 1
ATOM 2470 O O . ASN A 1 307 ? 11.012 7.797 25.287 1.00 67.06 307 ASN A O 1
ATOM 2474 N N . THR A 1 308 ? 10.378 5.668 25.563 1.00 67.50 308 THR A N 1
ATOM 2475 C CA . THR A 1 308 ? 11.744 5.111 25.525 1.00 67.50 308 THR A CA 1
ATOM 2476 C C . THR A 1 308 ? 12.412 5.339 24.168 1.00 67.50 308 THR A C 1
ATOM 2478 O O . THR A 1 308 ? 13.566 5.774 24.103 1.00 67.50 308 THR A O 1
ATOM 2481 N N . LEU A 1 309 ? 11.682 5.104 23.076 1.00 50.00 309 LEU A N 1
ATOM 2482 C CA . LEU A 1 309 ? 12.146 5.359 21.714 1.00 50.00 309 LEU A CA 1
ATOM 2483 C C . LEU A 1 309 ? 12.415 6.848 21.488 1.00 50.00 309 LEU A C 1
ATOM 2485 O O . LEU A 1 309 ? 13.461 7.193 20.940 1.00 50.00 309 LEU A O 1
ATOM 2489 N N . PHE A 1 310 ? 11.526 7.730 21.954 1.00 54.66 310 PHE A N 1
ATOM 2490 C CA . PHE A 1 310 ? 11.715 9.179 21.883 1.00 54.66 310 PHE A CA 1
ATOM 2491 C C . PHE A 1 310 ? 13.008 9.615 22.585 1.00 54.66 310 PHE A C 1
ATOM 2493 O O . PHE A 1 310 ? 13.832 10.305 21.983 1.00 54.66 310 PHE A O 1
ATOM 2500 N N . LEU A 1 311 ? 13.238 9.146 23.814 1.00 63.12 311 LEU A N 1
ATOM 2501 C CA . LEU A 1 311 ? 14.455 9.442 24.574 1.00 63.12 311 LEU A CA 1
ATOM 2502 C C . LEU A 1 311 ? 15.721 8.962 23.853 1.00 63.12 311 LEU A C 1
ATOM 2504 O O . LEU A 1 311 ? 16.709 9.697 23.787 1.00 63.12 311 LEU A O 1
ATOM 2508 N N . SER A 1 312 ? 15.684 7.757 23.277 1.00 57.47 312 SER A N 1
ATOM 2509 C CA . SER A 1 312 ? 16.790 7.217 22.480 1.00 57.47 312 SER A CA 1
ATOM 2510 C C . SER A 1 312 ? 17.055 8.060 21.227 1.00 57.47 312 SER A C 1
ATOM 2512 O O . SER A 1 312 ? 18.202 8.428 20.964 1.00 57.47 312 SER A O 1
ATOM 2514 N N . CYS A 1 313 ? 16.001 8.441 20.499 1.00 48.28 313 CYS A N 1
ATOM 2515 C CA . CYS A 1 313 ? 16.102 9.274 19.301 1.00 48.28 313 CYS A CA 1
ATOM 2516 C C . CYS A 1 313 ? 16.736 10.633 19.612 1.00 48.28 313 CYS A C 1
ATOM 2518 O O . CYS A 1 313 ? 17.667 11.039 18.919 1.00 48.28 313 CYS A O 1
ATOM 2520 N N . VAL A 1 314 ? 16.280 11.319 20.667 1.00 52.12 314 VAL A N 1
ATOM 2521 C CA . VAL A 1 314 ? 16.838 12.621 21.066 1.00 52.12 314 VAL A CA 1
ATOM 2522 C C . VAL A 1 314 ? 18.287 12.485 21.540 1.00 52.12 314 VAL A C 1
ATOM 2524 O O . VAL A 1 314 ? 19.125 13.319 21.192 1.00 52.12 314 VAL A O 1
ATOM 2527 N N . GLY A 1 315 ? 18.611 11.421 22.282 1.00 62.41 315 GLY A N 1
ATOM 2528 C CA . GLY A 1 315 ? 19.979 11.133 22.723 1.00 62.41 315 GLY A CA 1
ATOM 2529 C C . GLY A 1 315 ? 20.967 10.991 21.560 1.00 62.41 315 GLY A C 1
ATOM 2530 O O . GLY A 1 315 ? 22.075 11.529 21.627 1.00 62.41 315 GLY A O 1
ATOM 2531 N N . ASN A 1 316 ? 20.526 10.358 20.471 1.00 57.81 316 ASN A N 1
ATOM 2532 C CA . ASN A 1 316 ? 21.327 10.085 19.276 1.00 57.81 316 ASN A CA 1
ATOM 2533 C C . ASN A 1 316 ? 21.394 11.250 18.272 1.00 57.81 316 ASN A C 1
ATOM 2535 O O . ASN A 1 316 ? 22.070 11.129 17.253 1.00 57.81 316 ASN A O 1
ATOM 2539 N N . LEU A 1 317 ? 20.721 12.381 18.521 1.00 50.34 317 LEU A N 1
ATOM 2540 C CA . LEU A 1 317 ? 20.826 13.545 17.637 1.00 50.34 317 LEU A CA 1
ATOM 2541 C C . LEU A 1 317 ? 22.265 14.084 17.608 1.00 50.34 317 LEU A C 1
ATOM 2543 O O . LEU A 1 317 ? 22.909 14.230 18.642 1.00 50.34 317 LEU A O 1
ATOM 2547 N N . GLU A 1 318 ? 22.758 14.478 16.439 1.00 54.38 318 GLU A N 1
ATOM 2548 C CA . GLU A 1 318 ? 24.047 15.184 16.329 1.00 54.38 318 GLU A CA 1
ATOM 2549 C C . GLU A 1 318 ? 23.913 16.694 16.610 1.00 54.38 318 GLU A C 1
ATOM 2551 O O . GLU A 1 318 ? 24.900 17.396 16.809 1.00 54.38 318 GLU A O 1
ATOM 2556 N N . ASN A 1 319 ? 22.681 17.217 16.639 1.00 63.19 319 ASN A N 1
ATOM 2557 C CA . ASN A 1 319 ? 22.394 18.642 16.790 1.00 63.19 319 ASN A CA 1
ATOM 2558 C C . ASN A 1 319 ? 22.064 19.021 18.248 1.00 63.19 319 ASN A C 1
ATOM 2560 O O . ASN A 1 319 ? 20.946 18.807 18.727 1.00 63.19 319 ASN A O 1
ATOM 2564 N N . ASP A 1 320 ? 23.012 19.667 18.927 1.00 69.06 320 ASP A N 1
ATOM 2565 C CA . ASP A 1 320 ? 22.884 20.082 20.334 1.00 69.06 320 ASP A CA 1
ATOM 2566 C C . ASP A 1 320 ? 21.815 21.160 20.587 1.00 69.06 320 ASP A C 1
ATOM 2568 O O . ASP A 1 320 ? 21.233 21.235 21.677 1.00 69.06 320 ASP A O 1
ATOM 2572 N N . GLN A 1 321 ? 21.495 21.984 19.584 1.00 58.09 321 GLN A N 1
ATOM 2573 C CA . GLN A 1 321 ? 20.413 22.967 19.705 1.00 58.09 321 GLN A CA 1
ATOM 2574 C C . GLN A 1 321 ? 19.048 22.275 19.744 1.00 58.09 321 GLN A C 1
ATOM 2576 O O . GLN A 1 321 ? 18.197 22.650 20.550 1.00 58.09 321 GLN A O 1
ATOM 2581 N N . LEU A 1 322 ? 18.854 21.234 18.930 1.00 45.94 322 LEU A N 1
ATOM 2582 C CA . LEU A 1 322 ? 17.634 20.424 18.959 1.00 45.94 322 LEU A CA 1
ATOM 2583 C C . LEU A 1 322 ? 17.508 19.635 20.266 1.00 45.94 322 LEU A C 1
ATOM 2585 O O . LEU A 1 322 ? 16.422 19.610 20.842 1.00 45.94 322 LEU A O 1
ATOM 2589 N N . LYS A 1 323 ? 18.608 19.083 20.797 1.00 59.62 323 LYS A N 1
ATOM 2590 C CA . LYS A 1 323 ? 18.607 18.438 22.126 1.00 59.62 323 LYS A CA 1
ATOM 2591 C C . LYS A 1 323 ? 18.159 19.388 23.231 1.00 59.62 323 LYS A C 1
ATOM 2593 O O . LYS A 1 323 ? 17.379 19.006 24.097 1.00 59.62 323 LYS A O 1
ATOM 2598 N N . THR A 1 324 ? 18.624 20.635 23.184 1.00 69.81 324 THR A N 1
ATOM 2599 C CA . THR A 1 324 ? 18.263 21.652 24.178 1.00 69.81 324 THR A CA 1
ATOM 2600 C C . THR A 1 324 ? 16.781 22.017 24.082 1.00 69.81 324 THR A C 1
ATOM 2602 O O . THR A 1 324 ? 16.109 22.097 25.109 1.00 69.81 324 THR A O 1
ATOM 2605 N N . ILE A 1 325 ? 16.254 22.184 22.863 1.00 60.28 325 ILE A N 1
ATOM 2606 C CA . ILE A 1 325 ? 14.828 22.466 22.626 1.00 60.28 325 ILE A CA 1
ATOM 2607 C C . ILE A 1 325 ? 13.940 21.338 23.170 1.00 60.28 325 ILE A C 1
ATOM 2609 O O . ILE A 1 325 ? 12.914 21.624 23.776 1.00 60.28 325 ILE A O 1
ATOM 2613 N N . LEU A 1 326 ? 14.354 20.080 22.999 1.00 53.88 326 LEU A N 1
ATOM 2614 C CA . LEU A 1 326 ? 13.573 18.897 23.384 1.00 53.88 326 LEU A CA 1
ATOM 2615 C C . LEU A 1 326 ? 13.794 18.446 24.837 1.00 53.88 326 LEU A C 1
ATOM 2617 O O . LEU A 1 326 ? 13.163 17.495 25.288 1.00 53.88 326 LEU A O 1
ATOM 2621 N N . SER A 1 327 ? 14.673 19.114 25.589 1.00 72.69 327 SER A N 1
ATOM 2622 C CA . SER A 1 327 ? 15.050 18.704 26.949 1.00 72.69 327 SER A CA 1
ATOM 2623 C C . SER A 1 327 ? 13.857 18.613 27.908 1.00 72.69 327 SER A C 1
ATOM 2625 O O . SER A 1 327 ? 13.732 17.634 28.638 1.00 72.69 327 SER A O 1
ATOM 2627 N N . SER A 1 328 ? 12.940 19.584 27.855 1.00 63.19 328 SER A N 1
ATOM 2628 C CA . SER A 1 328 ? 11.722 19.584 28.675 1.00 63.19 328 SER A CA 1
ATOM 2629 C C . SER A 1 328 ? 10.786 18.421 28.334 1.00 63.19 328 SER A C 1
ATOM 2631 O O . SER A 1 328 ? 10.149 17.867 29.229 1.00 63.19 328 SER A O 1
ATOM 2633 N N . ASP A 1 329 ? 10.705 18.042 27.059 1.00 65.38 329 ASP A N 1
ATOM 2634 C CA . ASP A 1 329 ? 9.869 16.929 26.606 1.00 65.38 329 ASP A CA 1
ATOM 2635 C C . ASP A 1 329 ? 10.495 15.585 26.998 1.00 65.38 329 ASP A C 1
ATOM 2637 O O . ASP A 1 329 ? 9.786 14.664 27.400 1.00 65.38 329 ASP A O 1
ATOM 2641 N N . CYS A 1 330 ? 11.828 15.482 26.966 1.00 67.81 330 CYS A N 1
ATOM 2642 C CA . CYS A 1 330 ? 12.553 14.320 27.478 1.00 67.81 330 CYS A CA 1
ATOM 2643 C C . CYS A 1 330 ? 12.311 14.114 28.977 1.00 67.81 330 CYS A C 1
ATOM 2645 O O . CYS A 1 330 ? 12.040 12.993 29.402 1.00 67.81 330 CYS A O 1
ATOM 2647 N N . GLU A 1 331 ? 12.367 15.172 29.788 1.00 80.06 331 GLU A N 1
ATOM 2648 C CA . GLU A 1 331 ? 12.069 15.054 31.223 1.00 80.06 331 GLU A CA 1
ATOM 2649 C C . GLU A 1 331 ? 10.610 14.661 31.475 1.00 80.06 331 GLU A C 1
ATOM 2651 O O . GLU A 1 331 ? 10.334 13.816 32.333 1.00 80.06 331 GLU A O 1
ATOM 2656 N N . LYS A 1 332 ? 9.676 15.182 30.670 1.00 76.88 332 LYS A N 1
ATOM 2657 C CA . LYS A 1 332 ? 8.274 14.759 30.723 1.00 76.88 332 LYS A CA 1
ATOM 2658 C C . LYS A 1 332 ? 8.120 13.272 30.388 1.00 76.88 332 LYS A C 1
ATOM 2660 O O . LYS A 1 332 ? 7.468 12.565 31.146 1.00 76.88 332 LYS A O 1
ATOM 2665 N N . ALA A 1 333 ? 8.747 12.786 29.317 1.00 67.75 333 ALA A N 1
ATOM 2666 C CA . ALA A 1 333 ? 8.682 11.381 28.904 1.00 67.75 333 ALA A CA 1
ATOM 2667 C C . ALA A 1 333 ? 9.294 10.423 29.944 1.00 67.75 333 ALA A C 1
ATOM 2669 O O . ALA A 1 333 ? 8.746 9.350 30.192 1.00 67.75 333 ALA A O 1
ATOM 2670 N N . LYS A 1 334 ? 10.403 10.813 30.592 1.00 83.44 334 LYS A N 1
ATOM 2671 C CA . LYS A 1 334 ? 10.991 10.047 31.707 1.00 83.44 334 LYS A CA 1
ATOM 2672 C C . LYS A 1 334 ? 10.028 9.958 32.886 1.00 83.44 334 LYS A C 1
ATOM 2674 O O . LYS A 1 334 ? 9.730 8.859 33.341 1.00 83.44 334 LYS A O 1
ATOM 2679 N N . THR A 1 335 ? 9.512 11.106 33.323 1.00 86.25 335 THR A N 1
ATOM 2680 C CA . THR A 1 335 ? 8.572 11.190 34.449 1.00 86.25 335 THR A CA 1
ATOM 2681 C C . THR A 1 335 ? 7.308 10.380 34.161 1.00 86.25 335 THR A C 1
ATOM 2683 O O . THR A 1 335 ? 6.844 9.617 35.002 1.00 86.25 335 THR A O 1
ATOM 2686 N N . GLU A 1 336 ? 6.769 10.487 32.946 1.00 85.44 336 GLU A N 1
ATOM 2687 C CA . GLU A 1 336 ? 5.596 9.723 32.527 1.00 85.44 336 GLU A CA 1
ATOM 2688 C C . GLU A 1 336 ? 5.877 8.211 32.540 1.00 85.44 336 GLU A C 1
ATOM 2690 O O . GLU A 1 336 ? 5.049 7.450 33.028 1.00 85.44 336 GLU A O 1
ATOM 2695 N N . ASN A 1 337 ? 7.064 7.758 32.115 1.00 86.94 337 ASN A N 1
ATOM 2696 C CA . ASN A 1 337 ? 7.455 6.346 32.217 1.00 86.94 337 ASN A CA 1
ATOM 2697 C C . ASN A 1 337 ? 7.583 5.843 33.655 1.00 86.94 337 ASN A C 1
ATOM 2699 O O . ASN A 1 337 ? 7.253 4.685 33.918 1.00 86.94 337 ASN A O 1
ATOM 2703 N N . GLU A 1 338 ? 8.048 6.674 34.586 1.00 92.44 338 GLU A N 1
ATOM 2704 C CA . GLU A 1 338 ? 8.082 6.326 36.011 1.00 92.44 338 GLU A CA 1
ATOM 2705 C C . GLU A 1 338 ? 6.662 6.138 36.561 1.00 92.44 338 GLU A C 1
ATOM 2707 O O . GLU A 1 338 ? 6.382 5.126 37.209 1.00 92.44 338 GLU A O 1
ATOM 2712 N N . VAL A 1 339 ? 5.747 7.055 36.225 1.00 92.31 339 VAL A N 1
ATOM 2713 C CA . VAL A 1 339 ? 4.327 6.968 36.606 1.00 92.31 339 VAL A CA 1
ATOM 2714 C C . VAL A 1 339 ? 3.664 5.740 35.980 1.00 92.31 339 VAL A C 1
ATOM 2716 O O . VAL A 1 339 ? 3.025 4.966 36.686 1.00 92.31 339 VAL A O 1
ATOM 2719 N N . LEU A 1 340 ? 3.867 5.495 34.684 1.00 89.69 340 LEU A N 1
ATOM 2720 C CA . LEU A 1 340 ? 3.311 4.333 33.981 1.00 89.69 340 LEU A CA 1
ATOM 2721 C C . LEU A 1 340 ? 3.877 3.007 34.515 1.00 89.69 340 LEU A C 1
ATOM 2723 O O . LEU A 1 340 ? 3.147 2.024 34.621 1.00 89.69 340 LEU A O 1
ATOM 2727 N N . SER A 1 341 ? 5.149 2.980 34.926 1.00 93.31 341 SER A N 1
ATOM 2728 C CA . SER A 1 341 ? 5.754 1.809 35.579 1.00 93.31 341 SER A CA 1
ATOM 2729 C C . SER A 1 341 ? 5.113 1.506 36.935 1.00 93.31 341 SER A C 1
ATOM 2731 O O . SER A 1 341 ? 4.969 0.337 37.298 1.00 93.31 341 SER A O 1
ATOM 2733 N N . ALA A 1 342 ? 4.750 2.539 37.701 1.00 93.31 342 ALA A N 1
ATOM 2734 C CA . ALA A 1 342 ? 4.004 2.380 38.947 1.00 93.31 342 ALA A CA 1
ATOM 2735 C C . ALA A 1 342 ? 2.563 1.926 38.669 1.00 93.31 342 ALA A C 1
ATOM 2737 O O . ALA A 1 342 ? 2.094 0.971 39.287 1.00 93.31 342 ALA A O 1
ATOM 2738 N N . PHE A 1 343 ? 1.915 2.526 37.671 1.00 94.88 343 PHE A N 1
ATOM 2739 C CA . PHE A 1 343 ? 0.566 2.175 37.241 1.00 94.88 343 PHE A CA 1
ATOM 2740 C C . PHE A 1 343 ? 0.458 0.715 36.772 1.00 94.88 343 PHE A C 1
ATOM 2742 O O . PHE A 1 343 ? -0.471 0.013 37.156 1.00 94.88 343 PHE A O 1
ATOM 2749 N N . LEU A 1 344 ? 1.451 0.181 36.046 1.00 91.25 344 LEU A N 1
ATOM 2750 C CA . LEU A 1 344 ? 1.481 -1.244 35.675 1.00 91.25 344 LEU A CA 1
ATOM 2751 C C . LEU A 1 344 ? 1.454 -2.192 36.882 1.00 91.25 344 LEU A C 1
ATOM 2753 O O . LEU A 1 344 ? 0.926 -3.301 36.757 1.00 91.25 344 LEU A O 1
ATOM 2757 N N . LYS A 1 345 ? 2.027 -1.784 38.023 1.00 92.88 345 LYS A N 1
ATOM 2758 C CA . LYS A 1 345 ? 1.974 -2.553 39.276 1.00 92.88 345 LYS A CA 1
ATOM 2759 C C . LYS A 1 345 ? 0.592 -2.450 39.912 1.00 92.88 345 LYS A C 1
ATOM 2761 O O . LYS A 1 345 ? 0.033 -3.473 40.280 1.00 92.88 345 LYS A O 1
ATOM 2766 N N . GLU A 1 346 ? 0.010 -1.253 39.953 1.00 91.75 346 GLU A N 1
ATOM 2767 C CA . GLU A 1 346 ? -1.359 -1.030 40.443 1.00 91.75 346 GLU A CA 1
ATOM 2768 C C . GLU A 1 346 ? -2.395 -1.851 39.657 1.00 91.75 346 GLU A C 1
ATOM 2770 O O . GLU A 1 346 ? -3.276 -2.485 40.235 1.00 91.75 346 GLU A O 1
ATOM 2775 N N . MET A 1 347 ? -2.229 -1.953 38.336 1.00 91.81 347 MET A N 1
ATOM 2776 C CA . MET A 1 347 ? -3.058 -2.804 37.478 1.00 91.81 347 MET A CA 1
ATOM 2777 C C . MET A 1 347 ? -2.973 -4.307 37.811 1.00 91.81 347 MET A C 1
ATOM 2779 O O . MET A 1 347 ? -3.719 -5.095 37.233 1.00 91.81 347 MET A O 1
ATOM 2783 N N . GLN A 1 348 ? -2.022 -4.763 38.632 1.00 88.75 348 GLN A N 1
ATOM 2784 C CA . GLN A 1 348 ? -1.978 -6.155 39.113 1.00 88.75 348 GLN A CA 1
ATOM 2785 C C . GLN A 1 348 ? -2.840 -6.365 40.363 1.00 88.75 348 GLN A C 1
ATOM 2787 O O . GLN A 1 348 ? -3.196 -7.501 40.659 1.00 88.75 348 GLN A O 1
ATOM 2792 N N . GLU A 1 349 ? -3.168 -5.289 41.079 1.00 88.69 349 GLU A N 1
ATOM 2793 C CA . GLU A 1 349 ? -3.889 -5.315 42.356 1.00 88.69 349 GLU A CA 1
ATOM 2794 C C . GLU A 1 349 ? -5.349 -4.846 42.224 1.00 88.69 349 GLU A C 1
ATOM 2796 O O . GLU A 1 349 ? -6.165 -5.106 43.107 1.00 88.69 349 GLU A O 1
ATOM 2801 N N . CYS A 1 350 ? -5.693 -4.163 41.126 1.00 84.81 350 CYS A N 1
ATOM 2802 C CA . CYS A 1 350 ? -7.028 -3.634 40.857 1.00 84.81 350 CYS A CA 1
ATOM 2803 C C . CYS A 1 350 ? -7.739 -4.407 39.734 1.00 84.81 350 CYS A C 1
ATOM 2805 O O . CYS A 1 350 ? -7.277 -4.432 38.594 1.00 84.81 350 CYS A O 1
ATOM 2807 N N . ASP A 1 351 ? -8.917 -4.960 40.034 1.00 87.44 351 ASP A N 1
ATOM 2808 C CA . ASP A 1 351 ? -9.741 -5.700 39.063 1.00 87.44 351 ASP A CA 1
ATOM 2809 C C . ASP A 1 351 ? -10.696 -4.796 38.255 1.00 87.44 351 ASP A C 1
ATOM 2811 O O . ASP A 1 351 ? -11.342 -5.243 37.304 1.00 87.44 351 ASP A O 1
ATOM 2815 N N . ASN A 1 352 ? -10.807 -3.510 38.608 1.00 90.62 352 ASN A N 1
ATOM 2816 C CA . ASN A 1 352 ? -11.715 -2.575 37.943 1.00 90.62 352 ASN A CA 1
ATOM 2817 C C . ASN A 1 352 ? -11.034 -1.879 36.756 1.00 90.62 352 ASN A C 1
ATOM 2819 O O . ASN A 1 352 ? -10.495 -0.776 36.876 1.00 90.62 352 ASN A O 1
ATOM 2823 N N . VAL A 1 353 ? -11.115 -2.517 35.587 1.00 88.38 353 VAL A N 1
ATOM 2824 C CA . VAL A 1 353 ? -10.540 -2.004 34.335 1.00 88.38 353 VAL A CA 1
ATOM 2825 C C . VAL A 1 353 ? -11.053 -0.610 33.955 1.00 88.38 353 VAL A C 1
ATOM 2827 O O . VAL A 1 353 ? -10.284 0.178 33.422 1.00 88.38 353 VAL A O 1
ATOM 2830 N N . GLN A 1 354 ? -12.300 -0.256 34.282 1.00 86.75 354 GLN A N 1
ATOM 2831 C CA . GLN A 1 354 ? -12.868 1.046 33.923 1.00 86.75 354 GLN A CA 1
ATOM 2832 C C . GLN A 1 354 ? -12.293 2.188 34.761 1.00 86.75 354 GLN A C 1
ATOM 2834 O O . GLN A 1 354 ? -12.072 3.297 34.271 1.00 86.75 354 GLN A O 1
ATOM 2839 N N . LEU A 1 355 ? -12.048 1.922 36.044 1.00 91.25 355 LEU A N 1
ATOM 2840 C CA . LEU A 1 355 ? -11.383 2.874 36.926 1.00 91.25 355 LEU A CA 1
ATOM 2841 C C . LEU A 1 355 ? -9.947 3.116 36.452 1.00 91.25 355 LEU A C 1
ATOM 2843 O O . LEU A 1 355 ? -9.546 4.266 36.302 1.00 91.25 355 LEU A O 1
ATOM 2847 N N . LEU A 1 356 ? -9.223 2.043 36.129 1.00 92.19 356 LEU A N 1
ATOM 2848 C CA . LEU A 1 356 ? -7.865 2.121 35.590 1.00 92.19 356 LEU A CA 1
ATOM 2849 C C . LEU A 1 356 ? -7.833 2.812 34.217 1.00 92.19 356 LEU A C 1
ATOM 2851 O O . LEU A 1 356 ? -6.949 3.618 33.952 1.00 92.19 356 LEU A O 1
ATOM 2855 N N . TRP A 1 357 ? -8.816 2.555 33.355 1.00 87.12 357 TRP A N 1
ATOM 2856 C CA . TRP A 1 357 ? -8.962 3.227 32.064 1.00 87.12 357 TRP A CA 1
ATOM 2857 C C . TRP A 1 357 ? -9.093 4.743 32.232 1.00 87.12 357 TRP A C 1
ATOM 2859 O O . TRP A 1 357 ? -8.363 5.509 31.603 1.00 87.12 357 TRP A O 1
ATOM 2869 N N . ASN A 1 358 ? -9.970 5.182 33.136 1.00 87.31 358 ASN A N 1
ATOM 2870 C CA . ASN A 1 358 ? -10.143 6.599 33.440 1.00 87.31 358 ASN A CA 1
ATOM 2871 C C . ASN A 1 358 ? -8.900 7.220 34.087 1.00 87.31 358 ASN A C 1
ATOM 2873 O O . ASN A 1 358 ? -8.568 8.355 33.752 1.00 87.31 358 ASN A O 1
ATOM 2877 N N . GLU A 1 359 ? -8.222 6.499 34.982 1.00 90.94 359 GLU A N 1
ATOM 2878 C CA . GLU A 1 359 ? -6.975 6.946 35.613 1.00 90.94 359 GLU A CA 1
ATOM 2879 C C . GLU A 1 359 ? -5.883 7.165 34.562 1.00 90.94 359 GLU A C 1
ATOM 2881 O O . GLU A 1 359 ? -5.300 8.248 34.475 1.00 90.94 359 GLU A O 1
ATOM 2886 N N . TYR A 1 360 ? -5.670 6.171 33.697 1.00 86.38 360 TYR A N 1
ATOM 2887 C CA . TYR A 1 360 ? -4.707 6.250 32.607 1.00 86.38 360 TYR A CA 1
ATOM 2888 C C . TYR A 1 360 ? -4.969 7.474 31.726 1.00 86.38 360 TYR A C 1
ATOM 2890 O O . TYR A 1 360 ? -4.100 8.339 31.608 1.00 86.38 360 TYR A O 1
ATOM 2898 N N . TRP A 1 361 ? -6.173 7.595 31.161 1.00 81.31 361 TRP A N 1
ATOM 2899 C CA . TRP A 1 361 ? -6.482 8.646 30.191 1.00 81.31 361 TRP A CA 1
ATOM 2900 C C . TRP A 1 361 ? -6.580 10.036 30.810 1.00 81.31 361 TRP A C 1
ATOM 2902 O O . TRP A 1 361 ? -5.969 10.973 30.298 1.00 81.31 361 TRP A O 1
ATOM 2912 N N . ASN A 1 362 ? -7.312 10.193 31.911 1.00 82.31 362 ASN A N 1
ATOM 2913 C CA . ASN A 1 362 ? -7.634 11.522 32.431 1.00 82.31 362 ASN A CA 1
ATOM 2914 C C . ASN A 1 362 ? -6.553 12.074 33.361 1.00 82.31 362 ASN A C 1
ATOM 2916 O O . ASN A 1 362 ? -6.350 13.287 33.379 1.00 82.31 362 ASN A O 1
ATOM 2920 N N . ASN A 1 363 ? -5.855 11.209 34.103 1.00 83.94 363 ASN A N 1
ATOM 2921 C CA . ASN A 1 363 ? -4.945 11.643 35.163 1.00 83.94 363 ASN A CA 1
ATOM 2922 C C . ASN A 1 363 ? -3.478 11.458 34.770 1.00 83.94 363 ASN A C 1
ATOM 2924 O O . ASN A 1 363 ? -2.688 12.393 34.930 1.00 83.94 363 ASN A O 1
ATOM 2928 N N . ILE A 1 364 ? -3.120 10.298 34.204 1.00 83.50 364 ILE A N 1
ATOM 2929 C CA . ILE A 1 364 ? -1.727 9.996 33.847 1.00 83.50 364 ILE A CA 1
ATOM 2930 C C . ILE A 1 364 ? -1.325 10.710 32.557 1.00 83.50 364 ILE A C 1
ATOM 2932 O O . ILE A 1 364 ? -0.407 11.530 32.575 1.00 83.50 364 ILE A O 1
ATOM 2936 N N . ILE A 1 365 ? -2.001 10.423 31.439 1.00 78.25 365 ILE A N 1
ATOM 2937 C CA . ILE A 1 365 ? -1.612 10.994 30.137 1.00 78.25 365 ILE A CA 1
ATOM 2938 C C . ILE A 1 365 ? -2.389 12.260 29.762 1.00 78.25 365 ILE A C 1
ATOM 2940 O O . ILE A 1 365 ? -1.931 13.005 28.895 1.00 78.25 365 ILE A O 1
ATOM 2944 N N . GLN A 1 366 ? -3.509 12.538 30.441 1.00 78.75 366 GLN A N 1
ATOM 2945 C CA . GLN A 1 366 ? -4.365 13.722 30.257 1.00 78.75 366 GLN A CA 1
ATOM 2946 C C . GLN A 1 366 ? -4.834 13.899 28.803 1.00 78.75 366 GLN A C 1
ATOM 2948 O O . GLN A 1 366 ? -4.702 14.966 28.200 1.00 78.75 366 GLN A O 1
ATOM 2953 N N . GLN A 1 367 ? -5.367 12.824 28.228 1.00 68.50 367 GLN A N 1
ATOM 2954 C CA . GLN A 1 367 ? -5.869 12.757 26.858 1.00 68.50 367 GLN A CA 1
ATOM 2955 C C . GLN A 1 367 ? -7.280 12.177 26.828 1.00 68.50 367 GLN A C 1
ATOM 2957 O O . GLN A 1 367 ? -7.712 11.488 27.748 1.00 68.50 367 GLN A O 1
ATOM 2962 N N . THR A 1 368 ? -8.009 12.445 25.747 1.00 62.91 368 THR A N 1
ATOM 2963 C CA . THR A 1 368 ? -9.332 11.853 25.548 1.00 62.91 368 THR A CA 1
ATOM 2964 C C . THR A 1 368 ? -9.185 10.367 25.207 1.00 62.91 368 THR A C 1
ATOM 2966 O O . THR A 1 368 ? -8.439 10.047 24.276 1.00 62.91 368 THR A O 1
ATOM 2969 N N . PRO A 1 369 ? -9.885 9.461 25.917 1.00 61.31 369 PRO A N 1
ATOM 2970 C CA . PRO A 1 369 ? -9.864 8.047 25.584 1.00 61.31 369 PRO A CA 1
ATOM 2971 C C . PRO A 1 369 ? -10.395 7.811 24.164 1.00 61.31 369 PRO A C 1
ATOM 2973 O O . PRO A 1 369 ? -11.253 8.565 23.691 1.00 61.31 369 PRO A O 1
ATOM 2976 N N . PRO A 1 370 ? -9.906 6.770 23.474 1.00 56.69 370 PRO A N 1
ATOM 2977 C CA . PRO A 1 370 ? -10.441 6.386 22.180 1.00 56.69 370 PRO A CA 1
ATOM 2978 C C . PRO A 1 370 ? -11.949 6.124 22.262 1.00 56.69 370 PRO A C 1
ATOM 2980 O O . PRO A 1 370 ? -12.427 5.464 23.183 1.00 56.69 370 PRO A O 1
ATOM 2983 N N . SER A 1 371 ? -12.695 6.635 21.281 1.00 50.22 371 SER A N 1
ATOM 2984 C CA . SER A 1 371 ? -14.165 6.622 21.265 1.00 50.22 371 SER A CA 1
ATOM 2985 C C . SER A 1 371 ? -14.793 5.233 21.122 1.00 50.22 371 SER A C 1
ATOM 2987 O O . SER A 1 371 ? -15.999 5.100 21.325 1.00 50.22 371 SER A O 1
ATOM 2989 N N . TYR A 1 372 ? -13.991 4.226 20.776 1.00 50.56 372 TYR A N 1
ATOM 2990 C CA . TYR A 1 372 ? -14.417 2.853 20.517 1.00 50.56 372 TYR A CA 1
ATOM 2991 C C . TYR A 1 372 ? -14.381 1.927 21.743 1.00 50.56 372 TYR A C 1
ATOM 2993 O O . TYR A 1 372 ? -14.873 0.801 21.649 1.00 50.56 372 TYR A O 1
ATOM 3001 N N . TYR A 1 373 ? -13.863 2.380 22.893 1.00 56.56 373 TYR A N 1
ATOM 3002 C CA . TYR A 1 373 ? -13.995 1.678 24.178 1.00 56.56 373 TYR A CA 1
ATOM 3003 C C . TYR A 1 373 ? -15.042 2.363 25.076 1.00 56.56 373 TYR A C 1
ATOM 3005 O O . TYR A 1 373 ? -15.116 3.595 25.096 1.00 56.56 373 TYR A O 1
ATOM 3013 N N . GLU A 1 374 ? -15.861 1.584 25.800 1.00 57.22 374 GLU A N 1
ATOM 3014 C CA . GLU A 1 374 ? -16.780 2.097 26.844 1.00 57.22 374 GLU A CA 1
ATOM 3015 C C . GLU A 1 374 ? -16.228 1.896 28.239 1.00 57.22 374 GLU A C 1
ATOM 3017 O O . GLU A 1 374 ? -15.736 0.778 28.517 1.00 57.22 374 GLU A O 1
#

Nearest PDB structures (foldseek):
  7jm3-assembly1_C  TM=3.189E-01  e=7.461E+00  Influenza A virus (A/Puerto Rico/8/1934(H1N1))

pLDDT: mean 81.53, std 19.06, range [28.0, 98.81]

Solvent-accessible surface area (backbone atoms only — not comparable to full-atom values): 20176 Å² total; per-residue (Å²): 144,88,82,77,68,73,74,59,59,60,57,54,56,54,47,51,58,61,58,67,73,73,59,94,56,87,47,49,64,79,42,79,79,37,47,47,48,81,72,53,35,41,68,44,8,20,51,46,39,71,66,31,24,76,44,76,59,84,93,48,82,80,38,85,92,60,35,22,19,23,34,51,42,42,50,30,40,41,61,12,55,48,80,62,47,80,73,40,77,80,61,51,60,88,32,39,33,76,79,46,86,46,78,34,56,22,25,29,59,28,25,33,32,44,47,36,28,35,31,30,38,30,67,51,96,84,73,26,61,42,58,21,13,30,32,36,39,32,42,23,53,48,61,76,39,65,70,54,36,36,52,52,56,48,68,55,48,36,47,19,38,40,36,37,24,43,69,91,75,68,48,38,77,44,35,32,29,30,42,38,67,48,64,57,98,93,37,85,44,41,39,27,28,29,46,87,79,38,37,79,40,50,47,61,66,56,39,65,71,45,62,48,68,29,34,39,36,41,39,36,45,51,52,77,54,88,48,79,67,53,60,66,42,48,70,58,56,74,69,48,52,68,68,55,41,36,53,50,42,55,54,50,70,72,53,82,61,92,42,73,68,48,44,36,50,49,53,33,42,42,49,54,41,37,49,52,45,33,52,51,49,57,73,66,55,86,64,52,44,75,67,45,65,66,60,53,48,49,55,52,51,52,50,42,50,50,34,51,50,50,49,52,54,53,69,68,50,89,50,68,68,59,42,59,70,44,44,68,57,45,53,48,36,52,53,50,39,55,52,50,59,52,47,60,54,51,60,74,78,50,88,56,45,67,60,51,49,49,42,46,25,60,67,70,71,60,47,84,69,66,85,53,50,93

Mean predicted aligned error: 13.28 Å

Sequence (374 aa):
MKGKVMKKLSSIFALAIVASMLLNVSTYAVYDNGPRNTQYNRTNAQSYIGRYTTSPNPDYYYFNEGGDCTSFASQVLYAGGMSMTAAVDNPTDSSWYYYNATWGRGRTSTWTYAPNFRTYWADVNGEGGKRAYQFKVYLASDFNDDDIWFDIWEYLEPGDIIQYVRTSDWATYHSQAVHRTSYENREYKVSVGQHTVDEWKNLRDYVLGLSGKTRVCLIKISANTFSTQSAKNLTKIAAMSINELAAEEDRLNRTIPLTTAAEHEKWTTIALLKQEMAKQGKNSQTYKTAITMEALRQFVSNRMENNTLFLSCVGNLENDQLKTILSSDCEKAKTENEVLSAFLKEMQECDNVQLLWNEYWNNIIQQTPPSYYE